Protein AF-A0ABD3N5P8-F1 (afdb_monomer)

Sequence (550 aa):
MGSTAVSRRKYTTTAAASAPTRVYAAVHAWSTFSGLTFQCTVSAAMYTAPINNMALTGGQIRHYYMEVTTGQIVLCSTNGPNGDADLYMRVGDQAVPDSAFAGNACSSDSGTSMESCSTAAALAPTRVYAAVHAWSTFSGLTFQCTVRAPTGSLSIIEDECQEEASNETTNDLRVYKERNERRQRSCSLAQTQQIRDIIAKTVEELSGEQFKGSWEERLQNALAEAKESGYSSERIFAILGKKGPEEGKSILVSSFVEGLGKLGLKWRDDKELALITDRFRADGNGMISLSKIQNYCFYEVPSVAWKAERQRLEVADSSVEDTAGNDAVEDGSRFDIKEIIYRVGPEFHRTSKLFWRQNVSVNITLRYCKDLDVITMQLQNAETGEEYETIFIRKSDCAVDQGAPEERATSVVQTSDEKVHWEVYSNYLVARLQMNKVGGSYQPRLGNLHGDESSTLEIQKPANLIAPKRIERQSAGLDVKSIDAEFQSAIKSFEHNSRSARTSRQSAQEMSYLVESALKEILEEDSHDASKNHTKNKSESVGARNQKRG

Solvent-accessible surface area (backbone atoms only — not comparable to full-atom values): 33996 Å² total; per-residue (Å²): 137,80,85,78,80,81,80,84,82,86,84,86,86,85,86,89,73,100,58,100,68,91,84,85,85,84,87,87,73,98,62,93,83,81,92,82,84,76,79,66,80,73,81,55,68,51,70,53,82,65,46,66,63,41,64,44,52,53,79,40,72,49,79,49,73,46,85,43,47,58,41,28,26,45,40,37,37,35,45,29,92,44,37,19,34,26,35,22,28,10,68,76,46,82,35,59,97,47,84,85,47,82,78,38,55,27,62,22,78,57,93,36,15,68,23,64,38,52,46,67,58,31,89,48,72,43,42,38,17,37,26,44,32,15,74,31,55,32,53,57,23,32,41,38,43,36,39,34,51,51,84,64,77,61,77,76,83,79,88,78,90,77,90,83,89,82,90,82,88,77,88,79,54,60,73,63,47,57,62,50,48,69,65,47,77,79,56,99,63,83,73,56,56,65,54,49,54,49,50,53,52,54,50,59,65,56,68,69,59,79,80,83,63,56,74,63,57,50,52,36,48,28,55,37,50,42,43,71,74,66,48,50,70,69,56,50,53,53,48,34,18,62,64,34,94,59,88,57,51,31,23,44,50,70,39,31,55,54,16,41,48,74,50,66,46,80,77,93,48,73,64,56,51,49,54,60,51,57,75,33,44,35,91,89,73,72,31,26,28,45,63,56,50,50,49,41,47,49,72,67,31,94,34,70,63,34,47,53,49,44,53,51,51,56,51,55,59,63,64,55,74,83,72,71,76,89,80,94,75,94,78,90,86,82,81,95,62,72,69,51,74,46,74,83,64,97,78,77,80,90,80,48,83,76,62,72,81,72,82,69,59,60,30,42,37,42,39,72,42,79,91,76,43,32,34,39,40,38,37,26,32,66,85,78,65,51,73,43,70,69,44,74,40,51,55,87,75,53,88,67,67,75,73,62,60,62,70,65,58,77,79,61,82,92,62,67,73,67,59,62,52,51,54,53,54,49,53,53,49,62,56,28,52,40,77,43,79,56,96,87,45,66,45,70,43,76,52,81,59,97,88,64,88,79,74,86,77,79,77,74,78,56,75,91,75,55,72,76,77,79,72,83,70,75,89,70,95,69,70,70,72,54,58,58,52,52,53,54,48,51,52,53,51,50,53,51,51,56,60,57,38,74,78,37,87,70,40,58,58,53,52,51,51,53,52,53,52,53,54,50,52,54,54,52,53,56,51,53,59,56,52,58,60,58,63,64,69,68,74,71,77,79,80,86,82,86,89,90,86,134

Secondary structure (DSSP, 8-state):
-----------------SSS---------SS-------------EEEPPPEEEEEE-TT-EEEEEEEE-TT-EEEEEEE-SSSEEEEEEEESSPPPS-TT-TTSSEEE--SSS--EEEPPPPSSSEEEEEEEEEEE-EEEEEEEEEEEPP--------------------TTSHHHHHHHHHHHTTS--TTHHHHHHHHHHHHHHHTTS---S-HHHHHHHHHHHHHHTT--HHHHHHHH-PBPTTTTTEEEHHHHHHHHHHTT---SSHHHHHHHHHHTB-TTSSEEEHHHHHHIIIIIS--HHHHHHHHHHHHHHHHHTTS--S-------------EEE---S---TT-TTGGGS---EEEEEEEETTTTEEEEEEEETTT-PBPPPEEEEGGG----THHHHHHGGGS----HHHHHHHHHHHHHHHHEEEEEETTEEEEEEPPPTT--PPP---PPPGGGSPPP----------THHHHHHHHHHHHHHHHHHHHHTT-TTHHHHHHHHHHHHHHHHHHHHHHHHHHHHHHTTSSSSS-------

Radius of gyration: 34.84 Å; Cα contacts (8 Å, |Δi|>4): 610; chains: 1; bounding box: 72×112×87 Å

Mean predicted aligned error: 21.64 Å

pLDDT: mean 74.97, std 21.22, range [27.83, 98.56]

Nearest PDB structures (foldseek):
  3bow-assembly1_A  TM=2.522E-01  e=5.384E-04  Rattus norvegicus
  2qfe-assembly1_A  TM=4.416E-01  e=4.618E-02  Homo sapiens
  8dsl-assembly2_B  TM=4.306E-01  e=3.511E-01  Rattus norvegicus
  5wja-assembly1_A  TM=4.538E-01  e=4.924E-01  Rattus norvegicus
  6km8-assembly1_A  TM=3.735E-01  e=1.204E-01  Momordica charantia

Foldseek 3Di:
DDPDDDDDDDDDDDDDDPDPDDDDDDDDDPDDDDDDDDWDWDKDKDKDDKDWWDWDAAFDKDKDKDKDAAQKKKKKWKDFPDAWKKKWKAWQDATDQDQPPPRTQWIFGDRGRTGMTMGGGDHGTTMMMMMIHGNHTGTGMIMIMIMIHHRDTPDDDDDDDDDDDDDDDDDPCPVVVVVVVVVVVVDPDPPVPVVVVVVVVVVVVVVPPDPPDDLLVLLLVLLQCLLVVPDDPVRLLVLLADQDPPPSQWGALVSNVRSCVVSVRDDDDVVSSVVVQVQQDDPPPNIGGSVSVLCCQQPVRPHPSSVVVNVVVLVVLVVVVVPDDDDDDDDDDDDDFPWDKDDDDPDDPPQQPAPPPPPWDKIWIWGADPVQQKIKIWIAGPVPRHTADIAIDRVVQQPLPPPPVVVVVPPDDDDPPVVSVVVSVVVSQVSQWHWDQDPNDTHIDGHDDPPGPDDRDPPPDPPVPPDPPPPPPDDDDDPPVVVVVVVVVVVVVVVVLVVVLVPDPVNVVVVVVVVVVVVVVVVVVVVVVVVVVVVVVVVPPPPPPDDDDD

Structure (mmCIF, N/CA/C/O backbone):
data_AF-A0ABD3N5P8-F1
#
_entry.id   AF-A0ABD3N5P8-F1
#
loop_
_atom_site.group_PDB
_atom_site.id
_atom_site.type_symbol
_atom_site.label_atom_id
_atom_site.label_alt_id
_atom_site.label_comp_id
_atom_site.label_asym_id
_atom_site.label_entity_id
_atom_site.label_seq_id
_atom_site.pdbx_PDB_ins_code
_atom_site.Cartn_x
_atom_site.Cartn_y
_atom_site.Cartn_z
_atom_site.occupancy
_atom_site.B_iso_or_equiv
_atom_site.auth_seq_id
_atom_site.auth_comp_id
_atom_site.auth_asym_id
_atom_site.auth_atom_id
_atom_site.pdbx_PDB_model_num
ATOM 1 N N . MET A 1 1 ? -21.156 -63.558 2.591 1.00 40.56 1 MET A N 1
ATOM 2 C CA . MET A 1 1 ? -20.650 -62.191 2.837 1.00 40.56 1 MET A CA 1
ATOM 3 C C . MET A 1 1 ? -20.394 -61.542 1.485 1.00 40.56 1 MET A C 1
ATOM 5 O O . MET A 1 1 ? -19.346 -61.770 0.900 1.00 40.56 1 MET A O 1
ATOM 9 N N . GLY A 1 2 ? -21.391 -60.856 0.923 1.00 39.31 2 GLY A N 1
ATOM 10 C CA . GLY A 1 2 ? -21.250 -60.145 -0.349 1.00 39.31 2 GLY A CA 1
ATOM 11 C C . GLY A 1 2 ? -21.031 -58.665 -0.069 1.00 39.31 2 GLY A C 1
ATOM 12 O O . GLY A 1 2 ? -21.951 -58.000 0.389 1.00 39.31 2 GLY A O 1
ATOM 13 N N . SER A 1 3 ? -19.815 -58.172 -0.291 1.00 39.62 3 SER A N 1
ATOM 14 C CA . SER A 1 3 ? -19.518 -56.739 -0.261 1.00 39.62 3 SER A CA 1
ATOM 15 C C . SER A 1 3 ? -20.172 -56.092 -1.484 1.00 39.62 3 SER A C 1
ATOM 17 O O . SER A 1 3 ? -19.705 -56.254 -2.610 1.00 39.62 3 SER A O 1
ATOM 19 N N . THR A 1 4 ? -21.304 -55.418 -1.290 1.00 48.97 4 THR A N 1
ATOM 20 C CA . THR A 1 4 ? -21.909 -54.566 -2.320 1.00 48.97 4 THR A CA 1
ATOM 21 C C . THR A 1 4 ? -21.058 -53.314 -2.477 1.00 48.97 4 THR A C 1
ATOM 23 O O . THR A 1 4 ? -21.045 -52.444 -1.609 1.00 48.97 4 THR A O 1
ATOM 26 N N . ALA A 1 5 ? -20.328 -53.236 -3.589 1.00 43.38 5 ALA A N 1
ATOM 27 C CA . ALA A 1 5 ? -19.538 -52.073 -3.959 1.00 43.38 5 ALA A CA 1
ATOM 28 C C . ALA A 1 5 ? -20.441 -50.834 -4.101 1.00 43.38 5 ALA A C 1
ATOM 30 O O . ALA A 1 5 ? -21.312 -50.775 -4.971 1.00 43.38 5 ALA A O 1
ATOM 31 N N . VAL A 1 6 ? -20.228 -49.832 -3.247 1.00 55.78 6 VAL A N 1
ATOM 32 C CA . VAL A 1 6 ? -20.894 -48.529 -3.344 1.00 55.78 6 VAL A CA 1
ATOM 33 C C . VAL A 1 6 ? -20.294 -47.775 -4.533 1.00 55.78 6 VAL A C 1
ATOM 35 O O . VAL A 1 6 ? -19.171 -47.276 -4.475 1.00 55.78 6 VAL A O 1
ATOM 38 N N . SER A 1 7 ? -21.031 -47.713 -5.641 1.00 53.44 7 SER A N 1
ATOM 39 C CA . SER A 1 7 ? -20.643 -46.941 -6.825 1.00 53.44 7 SER A CA 1
ATOM 40 C C . SER A 1 7 ? -20.814 -45.442 -6.546 1.00 53.44 7 SER A C 1
ATOM 42 O O . SER A 1 7 ? -21.930 -44.924 -6.554 1.00 53.44 7 SER A O 1
ATOM 44 N N . ARG A 1 8 ? -19.708 -44.729 -6.287 1.00 69.12 8 ARG A N 1
ATOM 45 C CA . ARG A 1 8 ? -19.700 -43.258 -6.197 1.00 69.12 8 ARG A CA 1
ATOM 46 C C . ARG A 1 8 ? -19.899 -42.672 -7.595 1.00 69.12 8 ARG A C 1
ATOM 48 O O . ARG A 1 8 ? -19.007 -42.759 -8.436 1.00 69.12 8 ARG A O 1
ATOM 55 N N . ARG A 1 9 ? -21.060 -42.068 -7.852 1.00 71.88 9 ARG A N 1
ATOM 56 C CA . ARG A 1 9 ? -21.325 -41.330 -9.096 1.00 71.88 9 ARG A CA 1
ATOM 57 C C . ARG A 1 9 ? -20.976 -39.857 -8.899 1.00 71.88 9 ARG A C 1
ATOM 59 O O . ARG A 1 9 ? -21.497 -39.224 -7.988 1.00 71.88 9 ARG A O 1
ATOM 66 N N . LYS A 1 10 ? -20.100 -39.321 -9.752 1.00 77.12 10 LYS A N 1
ATOM 67 C CA . LYS A 1 10 ? -19.751 -37.895 -9.793 1.00 77.12 10 LYS A CA 1
ATOM 68 C C . LYS A 1 10 ? -20.602 -37.211 -10.861 1.00 77.12 10 LYS A C 1
ATOM 70 O O . LYS A 1 10 ? -20.582 -37.639 -12.012 1.00 77.12 10 LYS A O 1
ATOM 75 N N . TYR A 1 11 ? -21.326 -36.163 -10.480 1.00 76.00 11 TYR A N 1
ATOM 76 C CA . TYR A 1 11 ? -22.095 -35.327 -11.402 1.00 76.00 11 TYR A CA 1
ATOM 77 C C . TYR A 1 11 ? -21.461 -33.936 -11.452 1.00 76.00 11 TYR A C 1
ATOM 79 O O . TYR A 1 11 ? -21.214 -33.337 -10.408 1.00 76.00 11 TYR A O 1
ATOM 87 N N . THR A 1 12 ? -21.188 -33.437 -12.658 1.00 76.50 12 THR A N 1
ATOM 88 C CA . THR A 1 12 ? -20.584 -32.117 -12.882 1.00 76.50 12 THR A CA 1
ATOM 89 C C . THR A 1 12 ? -21.534 -31.282 -13.731 1.00 76.50 12 THR A C 1
ATOM 91 O O . THR A 1 12 ? -21.996 -31.751 -14.770 1.00 76.50 12 THR A O 1
ATOM 94 N N . THR A 1 13 ? -21.808 -30.049 -13.308 1.00 73.19 13 THR A N 1
ATOM 95 C CA . THR A 1 13 ? -22.524 -29.042 -14.104 1.00 73.19 13 THR A CA 1
ATOM 96 C C . THR A 1 13 ? -21.699 -27.759 -14.159 1.00 73.19 13 THR A C 1
ATOM 98 O O . THR A 1 13 ? -20.970 -27.452 -13.215 1.00 73.19 13 THR A O 1
ATOM 101 N N . THR A 1 14 ? -21.778 -27.025 -15.266 1.00 74.88 14 THR A N 1
ATOM 102 C CA . THR A 1 14 ? -21.009 -25.795 -15.493 1.00 74.88 14 THR A CA 1
ATOM 103 C C . THR A 1 14 ? -21.960 -24.686 -15.916 1.00 74.88 14 THR A C 1
ATOM 105 O O . THR A 1 14 ? -22.722 -24.853 -16.864 1.00 74.88 14 THR A O 1
ATOM 108 N N . ALA A 1 15 ? -21.899 -23.551 -15.222 1.00 74.62 15 ALA A N 1
ATOM 109 C CA . ALA A 1 15 ? -22.624 -22.337 -15.577 1.00 74.62 15 ALA A CA 1
ATOM 110 C C . ALA A 1 15 ? -21.614 -21.225 -15.880 1.00 74.62 15 ALA A C 1
ATOM 112 O O . ALA A 1 15 ? -20.706 -20.982 -15.086 1.00 74.62 15 ALA A O 1
ATOM 113 N N . ALA A 1 16 ? -21.764 -20.563 -17.028 1.00 71.19 16 ALA A N 1
ATOM 114 C CA . ALA A 1 16 ? -20.967 -19.400 -17.402 1.00 71.19 16 ALA A CA 1
ATOM 115 C C . ALA A 1 16 ? -21.790 -18.125 -17.184 1.00 71.19 16 ALA A C 1
ATOM 117 O O . ALA A 1 16 ? -22.956 -18.067 -17.573 1.00 71.19 16 ALA A O 1
ATOM 118 N N . ALA A 1 17 ? -21.179 -17.106 -16.583 1.00 65.06 17 ALA A N 1
ATOM 119 C CA . ALA A 1 17 ? -21.780 -15.793 -16.389 1.00 65.06 17 ALA A CA 1
ATOM 120 C C . ALA A 1 17 ? -20.841 -14.719 -16.951 1.00 65.06 17 ALA A C 1
ATOM 122 O O . ALA A 1 17 ? -19.653 -14.710 -16.641 1.00 65.06 17 ALA A O 1
ATOM 123 N N . SER A 1 18 ? -21.366 -13.817 -17.781 1.00 58.00 18 SER A N 1
ATOM 124 C CA . SER A 1 18 ? -20.602 -12.729 -18.412 1.00 58.00 18 SER A CA 1
ATOM 125 C C . SER A 1 18 ? -20.569 -11.435 -17.585 1.00 58.00 18 SER A C 1
ATOM 127 O O . SER A 1 18 ? -20.010 -10.437 -18.026 1.00 58.00 18 SER A O 1
ATOM 129 N N . ALA A 1 19 ? -21.194 -11.431 -16.407 1.00 58.47 19 ALA A N 1
ATOM 130 C CA . ALA A 1 19 ? -21.324 -10.290 -15.503 1.00 58.47 19 ALA A CA 1
ATOM 131 C C . ALA A 1 19 ? -21.369 -10.789 -14.044 1.00 58.47 19 ALA A C 1
ATOM 133 O O . ALA A 1 19 ? -21.642 -11.975 -13.823 1.00 58.47 19 ALA A O 1
ATOM 134 N N . PRO A 1 20 ? -21.135 -9.933 -13.031 1.00 56.00 20 PRO A N 1
ATOM 135 C CA . PRO A 1 20 ? -21.345 -10.306 -11.633 1.00 56.00 20 PRO A CA 1
ATOM 136 C C . PRO A 1 20 ? -22.812 -10.710 -11.418 1.00 56.00 20 PRO A C 1
ATOM 138 O O . PRO A 1 20 ? -23.706 -9.873 -11.344 1.00 56.00 20 PRO A O 1
ATOM 141 N N . THR A 1 21 ? -23.063 -12.019 -11.354 1.00 64.50 21 THR A N 1
ATOM 142 C CA . THR A 1 21 ? -24.402 -12.602 -11.213 1.00 64.50 21 THR A CA 1
ATOM 143 C C . THR A 1 21 ? -24.382 -13.666 -10.125 1.00 64.50 21 THR A C 1
ATOM 145 O O . THR A 1 21 ? -23.392 -14.377 -9.955 1.00 64.50 21 THR A O 1
ATOM 148 N N . ARG A 1 22 ? -25.480 -13.790 -9.376 1.00 69.31 22 ARG A N 1
ATOM 149 C CA . ARG A 1 22 ? -25.651 -14.884 -8.414 1.00 69.31 22 ARG A CA 1
ATOM 150 C C . ARG A 1 22 ? -25.963 -16.169 -9.178 1.00 69.31 22 ARG A C 1
ATOM 152 O O . ARG A 1 22 ? -26.929 -16.205 -9.935 1.00 69.31 22 ARG A O 1
ATOM 159 N N . VAL A 1 23 ? -25.162 -17.210 -8.965 1.00 69.56 23 VAL A N 1
ATOM 160 C CA . VAL A 1 23 ? -25.405 -18.551 -9.512 1.00 69.56 23 VAL A CA 1
ATOM 161 C C . VAL A 1 23 ? -25.952 -19.428 -8.393 1.00 69.56 23 VAL A C 1
ATOM 163 O O . VAL A 1 23 ? -25.336 -19.544 -7.336 1.00 69.56 23 VAL A O 1
ATOM 166 N N . TYR A 1 24 ? -27.110 -20.038 -8.628 1.00 77.19 24 TYR A N 1
ATOM 167 C CA . TYR A 1 24 ? -27.724 -20.998 -7.716 1.00 77.19 24 TYR A CA 1
ATOM 168 C C . TYR A 1 24 ? -27.540 -22.403 -8.281 1.00 77.19 24 TYR A C 1
ATOM 170 O O . TYR A 1 24 ? -27.727 -22.625 -9.477 1.00 77.19 24 TYR A O 1
ATOM 178 N N . ALA A 1 25 ? -27.200 -23.355 -7.419 1.00 77.19 25 ALA A N 1
ATOM 179 C CA . ALA A 1 25 ? -27.158 -24.768 -7.756 1.00 77.19 25 ALA A CA 1
ATOM 180 C C . ALA A 1 25 ? -28.121 -25.519 -6.837 1.00 77.19 25 ALA A C 1
ATOM 182 O O . ALA A 1 25 ? -28.144 -25.276 -5.632 1.00 77.19 25 ALA A O 1
ATOM 183 N N . ALA A 1 26 ? -28.923 -26.412 -7.412 1.00 78.62 26 ALA A N 1
ATOM 184 C CA . ALA A 1 26 ? -29.892 -27.220 -6.684 1.00 78.62 26 ALA A CA 1
ATOM 185 C C . ALA A 1 26 ? -29.706 -28.696 -7.043 1.00 78.62 26 ALA A C 1
ATOM 187 O O . ALA A 1 26 ? -29.469 -29.036 -8.203 1.00 78.62 26 ALA A O 1
ATOM 188 N N . VAL A 1 27 ? -29.834 -29.569 -6.045 1.00 81.00 27 VAL A N 1
ATOM 189 C CA . VAL A 1 27 ? -29.879 -31.021 -6.232 1.00 81.00 27 VAL A CA 1
ATOM 190 C C . VAL A 1 27 ? -31.325 -31.460 -6.053 1.00 81.00 27 VAL A C 1
ATOM 192 O O . VAL A 1 27 ? -31.922 -31.224 -5.008 1.00 81.00 27 VAL A O 1
ATOM 195 N N . HIS A 1 28 ? -31.889 -32.092 -7.079 1.00 83.06 28 HIS A N 1
ATOM 196 C CA . HIS A 1 28 ? -33.222 -32.683 -7.022 1.00 83.06 28 HIS A CA 1
ATOM 197 C C . HIS A 1 28 ? -33.095 -34.208 -7.051 1.00 83.06 28 HIS A C 1
ATOM 199 O O . HIS A 1 28 ? -32.515 -34.760 -7.988 1.00 83.06 28 HIS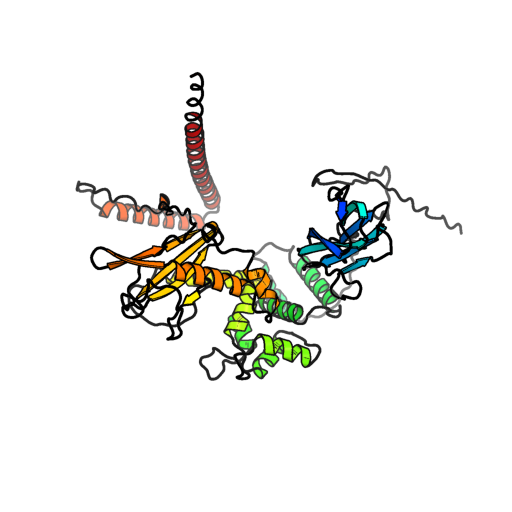 A O 1
ATOM 205 N N . ALA A 1 29 ? -33.625 -34.886 -6.031 1.00 82.38 29 ALA A N 1
ATOM 206 C CA . ALA A 1 29 ? -33.597 -36.341 -5.922 1.00 82.38 29 ALA A CA 1
ATOM 207 C C . ALA A 1 29 ? -35.017 -36.915 -5.885 1.00 82.38 29 ALA A C 1
ATOM 209 O O . ALA A 1 29 ? -35.900 -36.375 -5.227 1.00 82.38 29 ALA A O 1
ATOM 210 N N . TRP A 1 30 ? -35.215 -38.038 -6.575 1.00 85.81 30 TRP A N 1
ATOM 211 C CA . TRP A 1 30 ? -36.502 -38.742 -6.657 1.00 85.81 30 TRP A CA 1
ATOM 212 C C . TRP A 1 30 ? -36.724 -39.745 -5.513 1.00 85.81 30 TRP A C 1
ATOM 214 O O . TRP A 1 30 ? -37.802 -40.317 -5.389 1.00 85.81 30 TRP A O 1
ATOM 224 N N . SER A 1 31 ? -35.704 -39.975 -4.685 1.00 86.81 31 SER A N 1
ATOM 225 C CA . SER A 1 31 ? -35.731 -40.861 -3.521 1.00 86.81 31 SER A CA 1
ATOM 226 C C . SER A 1 31 ? -34.797 -40.328 -2.434 1.00 86.81 31 SER A C 1
ATOM 228 O O . SER A 1 31 ? -33.927 -39.500 -2.708 1.00 86.81 31 SER A O 1
ATOM 230 N N . THR A 1 32 ? -34.947 -40.829 -1.209 1.00 80.81 32 THR A N 1
ATOM 231 C CA . THR A 1 32 ? -34.030 -40.542 -0.100 1.00 80.81 32 THR A CA 1
ATOM 232 C C . THR A 1 32 ? -32.602 -40.987 -0.434 1.00 80.81 32 THR A C 1
ATOM 234 O O . THR A 1 32 ? -32.387 -42.031 -1.053 1.00 80.81 32 THR A O 1
ATOM 237 N N . PHE A 1 33 ? -31.619 -40.177 -0.044 1.00 82.62 33 PHE A N 1
ATOM 238 C CA . PHE A 1 33 ? -30.190 -40.439 -0.225 1.00 82.62 33 PHE A CA 1
ATOM 239 C C . PHE A 1 33 ? -29.408 -39.927 0.993 1.00 82.62 33 PHE A C 1
ATOM 241 O O . PHE A 1 33 ? -29.895 -39.064 1.719 1.00 82.62 33 PHE A O 1
ATOM 248 N N . SER A 1 34 ? -28.199 -40.450 1.211 1.00 83.12 34 SER A N 1
ATOM 249 C CA . SER A 1 34 ? -27.250 -39.978 2.229 1.00 83.12 34 SER A CA 1
ATOM 250 C C . SER A 1 34 ? -25.818 -39.994 1.676 1.00 83.12 34 SER A C 1
ATOM 252 O O . SER A 1 34 ? -25.533 -40.704 0.708 1.00 83.12 34 SER A O 1
ATOM 254 N N . GLY A 1 35 ? -24.924 -39.184 2.255 1.00 81.88 35 GLY A N 1
ATOM 255 C CA . GLY A 1 35 ? -23.506 -39.126 1.867 1.00 81.88 35 GLY A CA 1
ATOM 256 C C . GLY A 1 35 ? -23.214 -38.386 0.553 1.00 81.88 35 GLY A C 1
ATOM 257 O O . GLY A 1 35 ? -22.277 -38.748 -0.161 1.00 81.88 35 GLY A O 1
ATOM 258 N N . LEU A 1 36 ? -24.020 -37.381 0.196 1.00 79.38 36 LEU A N 1
ATOM 259 C CA . LEU A 1 36 ? -23.787 -36.549 -0.987 1.00 79.38 36 LEU A CA 1
ATOM 260 C C . LEU A 1 36 ? -22.880 -35.365 -0.639 1.00 79.38 36 LEU A C 1
ATOM 262 O O . LEU A 1 36 ? -23.307 -34.438 0.033 1.00 79.38 36 LEU A O 1
ATOM 266 N N . THR A 1 37 ? -21.664 -35.341 -1.179 1.00 76.31 37 THR A N 1
ATOM 267 C CA . THR A 1 37 ? -20.792 -34.165 -1.077 1.00 76.31 37 THR A CA 1
ATOM 268 C C . THR A 1 37 ? -21.058 -33.211 -2.239 1.00 76.31 37 THR A C 1
ATOM 270 O O . THR A 1 37 ? -20.872 -33.574 -3.404 1.00 76.31 37 THR A O 1
ATOM 273 N N . PHE A 1 38 ? -21.471 -31.981 -1.934 1.00 74.50 38 PHE A N 1
ATOM 274 C CA . PHE A 1 38 ? -21.636 -30.924 -2.928 1.00 74.50 38 PHE A CA 1
ATOM 275 C C . PHE A 1 38 ? -20.372 -30.058 -3.002 1.00 74.50 38 PHE A C 1
ATOM 277 O O . PHE A 1 38 ? -19.962 -29.464 -2.009 1.00 74.50 38 PHE A O 1
ATOM 284 N N . GLN A 1 39 ? -19.757 -29.972 -4.184 1.00 76.69 39 GLN A N 1
ATOM 285 C CA . GLN A 1 39 ? -18.590 -29.123 -4.427 1.00 76.69 39 GLN A CA 1
ATOM 286 C C . GLN A 1 39 ? -18.926 -28.097 -5.513 1.00 76.69 39 GLN A C 1
ATOM 288 O O . GLN A 1 39 ? -19.114 -28.457 -6.675 1.00 76.69 39 GLN A O 1
ATOM 293 N N . CYS A 1 40 ? -18.984 -26.818 -5.139 1.00 67.06 40 CYS A N 1
ATOM 294 C CA . CYS A 1 40 ? -19.098 -25.710 -6.085 1.00 67.06 40 CYS A CA 1
ATOM 295 C C . CYS A 1 40 ? -17.719 -25.087 -6.298 1.00 67.06 40 CYS A C 1
ATOM 297 O O . CYS A 1 40 ? -17.045 -24.721 -5.336 1.00 67.06 40 CYS A O 1
ATOM 299 N N . THR A 1 41 ? -17.288 -24.964 -7.551 1.00 64.88 41 THR A N 1
ATOM 300 C CA . THR A 1 41 ? -16.039 -24.282 -7.901 1.00 64.88 41 THR A CA 1
ATOM 301 C C . THR A 1 41 ? -16.372 -23.094 -8.783 1.00 64.88 41 THR A C 1
ATOM 303 O O . THR A 1 41 ? -16.879 -23.261 -9.889 1.00 64.88 41 THR A O 1
ATOM 306 N N . VAL A 1 42 ? -16.094 -21.889 -8.288 1.00 61.91 42 VAL A N 1
ATOM 307 C CA . VAL A 1 42 ? -16.246 -20.653 -9.057 1.00 61.91 42 VAL A CA 1
ATOM 308 C C . VAL A 1 42 ? -14.878 -20.278 -9.609 1.00 61.91 42 VAL A C 1
ATOM 310 O O . VAL A 1 42 ? -13.978 -19.926 -8.854 1.00 61.91 42 VAL A O 1
ATOM 313 N N . SER A 1 43 ? -14.708 -20.348 -10.927 1.00 61.38 43 SER A N 1
ATOM 314 C CA . SER A 1 43 ? -13.516 -19.834 -11.603 1.00 61.38 43 SER A CA 1
ATOM 315 C C . SER A 1 43 ? -13.882 -18.563 -12.364 1.00 61.38 43 SER A C 1
ATOM 317 O O . SER A 1 43 ? -14.316 -18.623 -13.513 1.00 61.38 43 SER A O 1
ATOM 319 N N . ALA A 1 44 ? -13.729 -17.403 -11.727 1.00 60.44 44 ALA A N 1
ATOM 320 C CA . ALA A 1 44 ? -13.726 -16.139 -12.452 1.00 60.44 44 ALA A CA 1
ATOM 321 C C . ALA A 1 44 ? -12.315 -15.930 -13.016 1.00 60.44 44 ALA A C 1
ATOM 323 O O . ALA A 1 44 ? -11.374 -15.659 -12.268 1.00 60.44 44 ALA A O 1
ATOM 324 N N . ALA A 1 45 ? -12.165 -16.119 -14.326 1.00 59.91 45 ALA A N 1
ATOM 325 C CA . ALA A 1 45 ? -11.001 -15.646 -15.058 1.00 59.91 45 ALA A CA 1
ATOM 326 C C . ALA A 1 45 ? -11.365 -14.287 -15.661 1.00 59.91 45 ALA A C 1
ATOM 328 O O . ALA A 1 45 ? -12.196 -14.210 -16.566 1.00 59.91 45 ALA A O 1
ATOM 329 N N . MET A 1 46 ? -10.782 -13.211 -15.137 1.00 68.81 46 MET A N 1
ATOM 330 C CA . MET A 1 46 ? -10.815 -11.921 -15.818 1.00 68.81 46 MET A CA 1
ATOM 331 C C . MET A 1 46 ? -9.674 -11.915 -16.832 1.00 68.81 46 MET A C 1
ATOM 333 O O . MET A 1 46 ? -8.500 -11.938 -16.465 1.00 68.81 46 MET A O 1
ATOM 337 N N . TYR A 1 47 ? -10.028 -11.931 -18.114 1.00 69.75 47 TYR A N 1
ATOM 338 C CA . TYR A 1 47 ? -9.071 -11.798 -19.205 1.00 69.75 47 TYR A CA 1
ATOM 339 C C . TYR A 1 47 ? -8.830 -10.320 -19.485 1.00 69.75 47 TYR A C 1
ATOM 341 O O . TYR A 1 47 ? -9.788 -9.570 -19.681 1.00 69.75 47 TYR A O 1
ATOM 349 N N . THR A 1 48 ? -7.566 -9.905 -19.566 1.00 78.56 48 THR A N 1
ATOM 350 C CA . THR A 1 48 ? -7.260 -8.662 -20.273 1.00 78.56 48 THR A CA 1
ATOM 351 C C . THR A 1 48 ? -7.328 -8.929 -21.775 1.00 78.56 48 THR A C 1
ATOM 353 O O . THR A 1 48 ? -7.024 -10.033 -22.245 1.00 78.56 48 THR A O 1
ATOM 356 N N . ALA A 1 49 ? -7.786 -7.938 -22.544 1.00 84.50 49 ALA A N 1
ATOM 357 C CA . ALA A 1 49 ? -7.752 -8.035 -23.997 1.00 84.50 49 ALA A CA 1
ATOM 358 C C . ALA A 1 49 ? -6.289 -8.228 -24.445 1.00 84.50 49 ALA A C 1
ATOM 360 O O . ALA A 1 49 ? -5.424 -7.479 -23.981 1.00 84.50 49 ALA A O 1
ATOM 361 N N . PRO A 1 50 ? -5.989 -9.219 -25.304 1.00 93.06 50 PRO A N 1
ATOM 362 C CA . PRO A 1 50 ? -4.625 -9.459 -25.753 1.00 93.06 50 PRO A CA 1
ATOM 363 C C . PRO A 1 50 ? -4.098 -8.247 -26.528 1.00 93.06 50 PRO A C 1
ATOM 365 O O . PRO A 1 50 ? -4.791 -7.681 -27.378 1.00 93.06 50 PRO A O 1
ATOM 368 N N . ILE A 1 51 ? -2.856 -7.862 -26.244 1.00 96.50 51 ILE A N 1
ATOM 369 C CA . ILE A 1 51 ? -2.137 -6.827 -26.983 1.00 96.50 51 ILE A CA 1
ATOM 370 C C . ILE A 1 51 ? -1.447 -7.513 -28.155 1.00 96.50 51 ILE A C 1
ATOM 372 O O . ILE A 1 51 ? -0.438 -8.194 -27.982 1.00 96.50 51 ILE A O 1
ATOM 376 N N . ASN A 1 52 ? -2.021 -7.347 -29.341 1.00 97.31 52 ASN A N 1
ATOM 377 C CA . ASN A 1 52 ? -1.538 -7.975 -30.567 1.00 97.31 52 ASN A CA 1
ATOM 378 C C . ASN A 1 52 ? -0.508 -7.095 -31.284 1.00 97.31 52 ASN A C 1
ATOM 380 O O . ASN A 1 52 ? -0.496 -5.873 -31.123 1.00 97.31 52 ASN A O 1
ATOM 384 N N . ASN A 1 53 ? 0.284 -7.718 -32.160 1.00 96.25 53 ASN A N 1
ATOM 385 C CA . ASN A 1 53 ? 1.218 -7.043 -33.066 1.00 96.25 53 ASN A CA 1
ATOM 386 C C . ASN A 1 53 ? 2.247 -6.147 -32.357 1.00 96.25 53 ASN A C 1
ATOM 388 O O . ASN A 1 53 ? 2.650 -5.111 -32.889 1.00 96.25 53 ASN A O 1
ATOM 392 N N . MET A 1 54 ? 2.688 -6.536 -31.161 1.00 97.69 54 MET A N 1
ATOM 393 C CA . MET A 1 54 ? 3.755 -5.832 -30.463 1.00 97.69 54 MET A CA 1
ATOM 394 C C . MET A 1 54 ? 5.079 -6.013 -31.209 1.00 97.69 54 MET A C 1
ATOM 396 O O . MET A 1 54 ? 5.391 -7.096 -31.708 1.00 97.69 54 MET A O 1
ATOM 400 N N . ALA A 1 55 ? 5.850 -4.934 -31.281 1.00 97.94 55 ALA A N 1
ATOM 401 C CA . ALA A 1 55 ? 7.199 -4.922 -31.818 1.00 97.94 55 ALA A CA 1
ATOM 402 C C . ALA A 1 55 ? 8.072 -4.030 -30.935 1.00 97.94 55 ALA A C 1
ATOM 404 O O . ALA A 1 55 ? 7.646 -2.931 -30.566 1.00 97.94 55 ALA A O 1
ATOM 405 N N . LEU A 1 56 ? 9.263 -4.517 -30.603 1.00 98.19 56 LEU A N 1
ATOM 406 C CA . LEU A 1 56 ? 10.282 -3.816 -29.825 1.00 98.19 56 LEU A CA 1
ATOM 407 C C . LEU A 1 56 ? 11.651 -4.091 -30.454 1.00 98.19 56 LEU A C 1
ATOM 409 O O . LEU A 1 56 ? 11.886 -5.178 -30.987 1.00 98.19 56 LEU A O 1
ATOM 413 N N . THR A 1 57 ? 12.550 -3.110 -30.403 1.00 98.31 57 THR A N 1
ATOM 414 C CA . THR A 1 57 ? 13.954 -3.304 -30.790 1.00 98.31 57 THR A CA 1
ATOM 415 C C . THR A 1 57 ? 14.760 -3.863 -29.622 1.00 98.31 57 THR A C 1
ATOM 417 O O . THR A 1 57 ? 14.432 -3.582 -28.471 1.00 98.31 57 THR A O 1
ATOM 420 N N . GLY A 1 58 ? 15.840 -4.596 -29.908 1.00 97.81 58 GLY A N 1
ATOM 421 C CA . GLY A 1 58 ? 16.737 -5.134 -28.874 1.00 97.81 58 GLY A CA 1
ATOM 422 C C . GLY A 1 58 ? 17.158 -4.083 -27.831 1.00 97.81 58 GLY A C 1
ATOM 423 O O . GLY A 1 58 ? 17.505 -2.956 -28.191 1.00 97.81 58 GLY A O 1
ATOM 424 N N . GLY A 1 59 ? 17.084 -4.444 -26.551 1.00 96.44 59 GLY A N 1
ATOM 425 C CA . GLY A 1 59 ? 17.320 -3.599 -25.378 1.00 96.44 59 GLY A CA 1
ATOM 426 C C . GLY A 1 59 ? 16.124 -2.754 -24.920 1.00 96.44 59 GLY A C 1
ATOM 427 O O . GLY A 1 59 ? 16.207 -2.104 -23.880 1.00 96.44 59 GLY A O 1
ATOM 428 N N . GLN A 1 60 ? 15.011 -2.715 -25.663 1.00 98.25 60 GLN A N 1
ATOM 429 C CA . GLN A 1 60 ? 13.816 -1.984 -25.229 1.00 98.25 60 GLN A CA 1
ATOM 430 C C . GLN A 1 60 ? 12.978 -2.798 -24.248 1.00 98.25 60 GLN A C 1
ATOM 432 O O . GLN A 1 60 ? 12.814 -4.008 -24.389 1.00 98.25 60 GLN A O 1
ATOM 437 N N . ILE A 1 61 ? 12.366 -2.093 -23.298 1.00 98.19 61 ILE A N 1
ATOM 438 C CA . ILE A 1 61 ? 11.468 -2.668 -22.300 1.00 98.19 61 ILE A CA 1
ATOM 439 C C . ILE A 1 61 ? 10.122 -1.960 -22.405 1.00 98.19 61 ILE A C 1
ATOM 441 O O . ILE A 1 61 ? 10.059 -0.735 -22.550 1.00 98.19 61 ILE A O 1
ATOM 445 N N . ARG A 1 62 ? 9.029 -2.718 -22.314 1.00 98.25 62 ARG A N 1
ATOM 446 C CA . ARG A 1 62 ? 7.679 -2.165 -22.194 1.00 98.25 62 ARG A CA 1
ATOM 447 C C . ARG A 1 62 ? 7.004 -2.687 -20.935 1.00 98.25 62 ARG A C 1
ATOM 449 O O . ARG A 1 62 ? 6.935 -3.895 -20.722 1.00 98.25 62 ARG A O 1
ATOM 456 N N . HIS A 1 63 ? 6.478 -1.765 -20.138 1.00 97.75 63 HIS A N 1
ATOM 457 C CA . HIS A 1 63 ? 5.831 -2.063 -18.866 1.00 97.75 63 HIS A CA 1
ATOM 458 C C . HIS A 1 63 ? 4.306 -2.007 -18.972 1.00 97.75 63 HIS A C 1
ATOM 460 O O . HIS A 1 63 ? 3.742 -1.192 -19.703 1.00 97.75 63 HIS A O 1
ATOM 466 N N . TYR A 1 64 ? 3.657 -2.865 -18.196 1.00 97.69 64 TYR A N 1
ATOM 467 C CA . TYR A 1 64 ? 2.214 -2.972 -18.035 1.00 97.69 64 TYR A CA 1
ATOM 468 C C . TYR A 1 64 ? 1.886 -3.132 -16.555 1.00 97.69 64 TYR A C 1
ATOM 470 O O . TYR A 1 64 ? 2.730 -3.572 -15.774 1.00 97.69 64 TYR A O 1
ATOM 47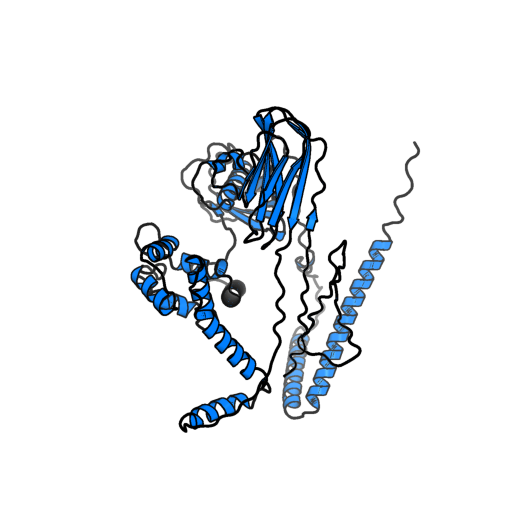8 N N . TYR A 1 65 ? 0.650 -2.823 -16.172 1.00 96.62 65 TYR A N 1
ATOM 479 C CA . TYR A 1 65 ? 0.164 -3.083 -14.824 1.00 96.62 65 TYR A CA 1
ATOM 480 C C . TYR A 1 65 ? -1.299 -3.522 -14.831 1.00 96.62 65 TYR A C 1
ATOM 482 O O . TYR A 1 65 ? -2.038 -3.281 -15.788 1.00 96.62 65 TYR A O 1
ATOM 490 N N . MET A 1 66 ? -1.711 -4.155 -13.740 1.00 95.00 66 MET A N 1
ATOM 491 C CA . MET A 1 66 ? -3.107 -4.433 -13.430 1.00 95.00 66 MET A CA 1
ATOM 492 C C . MET A 1 66 ? -3.361 -4.384 -11.935 1.00 95.00 66 MET A C 1
ATOM 494 O O . MET A 1 66 ? -2.508 -4.764 -11.137 1.00 95.00 66 MET A O 1
ATOM 498 N N . GLU A 1 67 ? -4.559 -3.941 -11.579 1.00 94.38 67 GLU A N 1
ATOM 499 C CA . GLU A 1 67 ? -5.057 -3.978 -10.210 1.00 94.38 67 GLU A CA 1
ATOM 500 C C . GLU A 1 67 ? -5.561 -5.389 -9.892 1.00 94.38 67 GLU A C 1
ATOM 502 O O . GLU A 1 67 ? -6.333 -5.972 -10.659 1.00 94.38 67 GLU A O 1
ATOM 507 N N . VAL A 1 68 ? -5.137 -5.932 -8.754 1.00 94.81 68 VAL A N 1
ATOM 508 C CA . VAL A 1 68 ? -5.592 -7.221 -8.230 1.00 94.81 68 VAL A CA 1
ATOM 509 C C . VAL A 1 68 ? -6.082 -7.076 -6.796 1.00 94.81 68 VAL A C 1
ATOM 511 O O . VAL A 1 68 ? -5.655 -6.208 -6.039 1.00 94.81 68 VAL A O 1
ATOM 514 N N . THR A 1 69 ? -6.997 -7.953 -6.412 1.00 94.00 69 THR A N 1
ATOM 515 C CA . THR A 1 69 ? -7.550 -8.062 -5.060 1.00 94.00 69 THR A CA 1
ATOM 516 C C . THR A 1 69 ? -6.952 -9.260 -4.326 1.00 94.00 69 THR A C 1
ATOM 518 O O . THR A 1 69 ? -6.341 -10.140 -4.938 1.00 94.00 69 THR A O 1
ATOM 521 N N . THR A 1 70 ? -7.125 -9.308 -3.003 1.00 92.44 70 THR A N 1
ATOM 522 C CA . THR A 1 70 ? -6.622 -10.401 -2.163 1.00 92.44 70 THR A CA 1
ATOM 523 C C . THR A 1 70 ? -7.044 -11.776 -2.689 1.00 92.44 70 THR A C 1
ATOM 525 O O . THR A 1 70 ? -8.201 -12.013 -3.033 1.00 92.44 70 THR A O 1
ATOM 528 N N . GLY A 1 71 ? -6.088 -12.698 -2.736 1.00 91.19 71 GLY A N 1
ATOM 529 C CA . GLY A 1 71 ? -6.248 -14.073 -3.192 1.00 91.19 71 GLY A CA 1
ATOM 530 C C . GLY A 1 71 ? -6.147 -14.260 -4.707 1.00 91.19 71 GLY A C 1
ATOM 531 O O . GLY A 1 71 ? -6.053 -15.400 -5.159 1.00 91.19 71 GLY A O 1
ATOM 532 N N . GLN A 1 72 ? -6.154 -13.191 -5.508 1.00 93.94 72 GLN A N 1
ATOM 533 C CA . GLN A 1 72 ? -6.045 -13.324 -6.961 1.00 93.94 72 GLN A CA 1
ATOM 534 C C . GLN A 1 72 ? -4.617 -13.656 -7.404 1.00 93.94 72 GLN A C 1
ATOM 536 O O . GLN A 1 72 ? -3.643 -13.184 -6.821 1.00 93.94 72 GLN A O 1
ATOM 541 N N . ILE A 1 73 ? -4.512 -14.456 -8.464 1.00 95.00 73 ILE A N 1
ATOM 542 C CA . ILE A 1 73 ? -3.260 -14.840 -9.126 1.00 95.00 73 ILE A CA 1
ATOM 543 C C . ILE A 1 73 ? -3.261 -14.248 -10.534 1.00 95.00 73 ILE A C 1
ATOM 545 O O . ILE A 1 73 ? -4.267 -14.354 -11.237 1.00 95.00 73 ILE A O 1
ATOM 549 N N . VAL A 1 74 ? -2.141 -13.681 -10.980 1.00 96.62 74 VAL A N 1
ATOM 550 C CA . VAL A 1 74 ? -1.975 -13.215 -12.362 1.00 96.62 74 VAL A CA 1
ATOM 551 C C . VAL A 1 74 ? -1.106 -14.197 -13.130 1.00 96.62 74 VAL A C 1
ATOM 553 O O . VAL A 1 74 ? -0.033 -14.566 -12.666 1.00 96.62 74 VAL A O 1
ATOM 556 N N . LEU A 1 75 ? -1.564 -14.593 -14.315 1.00 97.31 75 LEU A N 1
ATOM 557 C CA . LEU A 1 75 ? -0.805 -15.364 -15.295 1.00 97.31 75 LEU A CA 1
ATOM 558 C C . LEU A 1 75 ? -0.633 -14.514 -16.552 1.00 97.31 75 LEU A C 1
ATOM 560 O O . LEU A 1 75 ? -1.632 -14.180 -17.186 1.00 97.31 75 LEU A O 1
ATOM 564 N N . CYS A 1 76 ? 0.599 -14.198 -16.925 1.00 98.12 76 CYS A N 1
ATOM 565 C CA . CYS A 1 76 ? 0.918 -13.538 -18.184 1.00 98.12 76 CYS A CA 1
ATOM 566 C C . CYS A 1 76 ? 1.660 -14.488 -19.125 1.00 98.12 76 CYS A C 1
ATOM 568 O O . CYS A 1 76 ? 2.358 -15.408 -18.694 1.00 98.12 76 CYS A O 1
ATOM 570 N N . SER A 1 77 ? 1.499 -14.264 -20.424 1.00 98.00 77 SER A N 1
ATOM 571 C CA . SER A 1 77 ? 2.206 -14.995 -21.468 1.00 98.00 77 SER A CA 1
ATOM 572 C C . SER A 1 77 ? 2.494 -14.107 -22.669 1.00 98.00 77 SER A C 1
ATOM 574 O O . SER A 1 77 ? 1.662 -13.271 -23.046 1.00 98.00 77 SER A O 1
ATOM 576 N N . THR A 1 78 ? 3.639 -14.338 -23.297 1.00 98.12 78 THR A N 1
ATOM 577 C CA . THR A 1 78 ? 3.982 -13.810 -24.617 1.00 98.12 78 THR A CA 1
ATOM 578 C C . THR A 1 78 ? 3.915 -14.938 -25.647 1.00 98.12 78 THR A C 1
ATOM 580 O O . THR A 1 78 ? 4.144 -16.106 -25.342 1.00 98.12 78 THR A O 1
ATOM 583 N N . ASN A 1 79 ? 3.518 -14.606 -26.872 1.00 97.62 79 ASN A N 1
ATOM 584 C CA . ASN A 1 79 ? 3.572 -15.522 -28.003 1.00 97.62 79 ASN A CA 1
ATOM 585 C C . ASN A 1 79 ? 3.935 -14.735 -29.261 1.00 97.62 79 ASN A C 1
ATOM 587 O O . ASN A 1 79 ? 3.139 -13.921 -29.740 1.00 97.62 79 ASN A O 1
ATOM 591 N N . GLY A 1 80 ? 5.138 -14.955 -29.779 1.00 95.38 80 GLY A N 1
ATOM 592 C CA . GLY A 1 80 ? 5.643 -14.314 -30.986 1.00 95.38 80 GLY A CA 1
ATOM 593 C C . GLY A 1 80 ? 6.366 -15.315 -31.890 1.00 95.38 80 GLY A C 1
ATOM 594 O O . GLY A 1 80 ? 6.990 -16.249 -31.391 1.00 95.38 80 GLY A O 1
ATOM 595 N N . PRO A 1 81 ? 6.303 -15.138 -33.222 1.00 91.94 81 PRO A N 1
ATOM 596 C CA . PRO A 1 81 ? 6.930 -16.058 -34.171 1.00 91.94 81 PRO A CA 1
ATOM 597 C C . PRO A 1 81 ? 8.457 -15.907 -34.261 1.00 91.94 81 PRO A C 1
ATOM 599 O O . PRO A 1 81 ? 9.112 -16.735 -34.890 1.00 91.94 81 PRO A O 1
ATOM 602 N N . ASN A 1 82 ? 9.025 -14.824 -33.723 1.00 93.31 82 ASN A N 1
ATOM 603 C CA . ASN A 1 82 ? 10.435 -14.476 -33.856 1.00 93.31 82 ASN A CA 1
ATOM 604 C C . ASN A 1 82 ? 10.936 -13.642 -32.672 1.00 93.31 82 ASN A C 1
ATOM 606 O O . ASN A 1 82 ? 10.137 -13.106 -31.912 1.00 93.31 82 ASN A O 1
ATOM 610 N N . GLY A 1 83 ? 12.261 -13.504 -32.588 1.00 94.75 83 GLY A N 1
ATOM 611 C CA . GLY A 1 83 ? 12.953 -12.706 -31.581 1.00 94.75 83 GLY A CA 1
ATOM 612 C C . GLY A 1 83 ? 12.979 -13.351 -30.198 1.00 94.75 83 GLY A C 1
ATOM 613 O O . GLY A 1 83 ? 12.620 -14.517 -30.029 1.00 94.75 83 GLY A O 1
ATOM 614 N N . ASP A 1 84 ? 13.431 -12.569 -29.229 1.00 97.56 84 ASP A N 1
ATOM 615 C CA . ASP A 1 84 ? 13.766 -13.005 -27.875 1.00 97.56 84 ASP A CA 1
ATOM 616 C C . ASP A 1 84 ? 13.160 -11.989 -26.904 1.00 97.56 84 ASP A C 1
ATOM 618 O O . ASP A 1 84 ? 13.593 -10.830 -26.878 1.00 97.56 84 ASP A O 1
ATOM 622 N N . ALA A 1 85 ? 12.048 -12.369 -26.277 1.00 98.31 85 ALA A N 1
ATOM 623 C CA . ALA A 1 85 ? 11.157 -11.447 -25.581 1.00 98.31 85 ALA A CA 1
ATOM 624 C C . ALA A 1 85 ? 10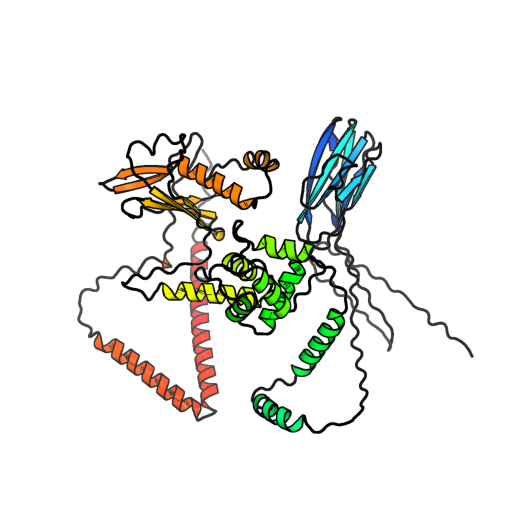.839 -11.962 -24.181 1.00 98.31 85 ALA A C 1
ATOM 626 O O . ALA A 1 85 ? 9.787 -12.567 -23.960 1.00 98.31 85 ALA A O 1
ATOM 627 N N . ASP A 1 86 ? 11.731 -11.649 -23.252 1.00 98.44 86 ASP A N 1
ATOM 628 C CA . ASP A 1 86 ? 11.649 -12.055 -21.858 1.00 98.44 86 ASP A CA 1
ATOM 629 C C . ASP A 1 86 ? 10.457 -11.399 -21.153 1.00 98.44 86 ASP A C 1
ATOM 631 O O . ASP A 1 86 ? 10.093 -10.242 -21.412 1.00 98.44 86 ASP A O 1
ATOM 635 N N . LEU A 1 87 ? 9.863 -12.130 -20.212 1.00 98.56 87 LEU A N 1
ATOM 636 C CA . LEU A 1 87 ? 8.726 -11.690 -19.415 1.00 98.56 87 LEU A CA 1
ATOM 637 C C . LEU A 1 87 ? 9.078 -11.683 -17.928 1.00 98.56 87 LEU A C 1
ATOM 639 O O . LEU A 1 87 ? 9.385 -12.715 -17.334 1.00 98.56 87 LEU A O 1
ATOM 643 N N . TYR A 1 88 ? 8.913 -10.524 -17.300 1.00 98.56 88 TYR A N 1
ATOM 644 C CA . TYR A 1 88 ? 9.123 -10.334 -15.866 1.00 98.56 88 TYR A CA 1
ATOM 645 C C . TYR A 1 88 ? 7.844 -9.839 -15.210 1.00 98.56 88 TYR A C 1
ATOM 647 O O . TYR A 1 88 ? 7.121 -9.019 -15.779 1.00 98.56 88 TYR A O 1
ATOM 655 N N . MET A 1 89 ? 7.564 -10.305 -13.998 1.00 98.44 89 MET A N 1
ATOM 656 C CA . MET A 1 89 ? 6.412 -9.875 -13.214 1.00 98.44 89 MET A CA 1
ATOM 657 C C . MET A 1 89 ? 6.808 -9.564 -11.779 1.00 98.44 89 MET A C 1
ATOM 659 O O . MET A 1 89 ? 7.581 -10.294 -11.162 1.00 98.44 89 MET A O 1
ATOM 663 N N . ARG A 1 90 ? 6.222 -8.511 -11.211 1.00 98.06 90 ARG A N 1
ATOM 664 C CA . ARG A 1 90 ? 6.444 -8.100 -9.823 1.00 98.06 90 ARG A CA 1
ATOM 665 C C . ARG A 1 90 ? 5.161 -7.555 -9.205 1.00 98.06 90 ARG A C 1
ATOM 667 O O . ARG A 1 90 ? 4.329 -6.963 -9.886 1.00 98.06 90 ARG A O 1
ATOM 674 N N . VAL A 1 91 ? 4.977 -7.814 -7.914 1.00 97.19 91 VAL A N 1
ATOM 675 C CA . VAL A 1 91 ? 3.818 -7.354 -7.136 1.00 97.19 91 VAL A CA 1
ATOM 676 C C . VAL A 1 91 ? 4.225 -6.107 -6.354 1.00 97.19 91 VAL A C 1
ATOM 678 O O . VAL A 1 91 ? 5.293 -6.096 -5.749 1.00 97.19 91 VAL A O 1
ATOM 681 N N . GLY A 1 92 ? 3.396 -5.065 -6.371 1.00 96.00 92 GLY A N 1
ATOM 682 C CA . GLY A 1 92 ? 3.610 -3.806 -5.649 1.00 96.00 92 GLY A CA 1
ATOM 683 C C . GLY A 1 92 ? 4.485 -2.784 -6.381 1.00 96.00 92 GLY A C 1
ATOM 684 O O . GLY A 1 92 ? 4.150 -1.606 -6.363 1.00 96.00 92 GLY A O 1
ATOM 685 N N . ASP A 1 93 ? 5.514 -3.234 -7.105 1.00 97.06 93 ASP A N 1
ATOM 686 C CA . ASP A 1 93 ? 6.499 -2.378 -7.786 1.00 97.06 93 ASP A CA 1
ATOM 687 C C . ASP A 1 93 ? 6.733 -2.788 -9.245 1.00 97.06 93 ASP A C 1
ATOM 689 O O . ASP A 1 93 ? 6.456 -3.922 -9.645 1.00 97.06 93 ASP A O 1
ATOM 693 N N . GLN A 1 94 ? 7.334 -1.889 -10.029 1.00 97.62 94 GLN A N 1
ATOM 694 C CA . GLN A 1 94 ? 7.730 -2.144 -11.414 1.00 97.62 94 GLN A CA 1
ATOM 695 C C . GLN A 1 94 ? 8.705 -3.333 -11.519 1.00 97.62 94 GLN A C 1
ATOM 697 O O . GLN A 1 94 ? 9.688 -3.433 -10.777 1.00 97.62 94 GLN A O 1
ATOM 702 N N . ALA A 1 95 ? 8.423 -4.250 -12.450 1.00 97.69 95 ALA A N 1
ATOM 703 C CA . ALA A 1 95 ? 9.261 -5.420 -12.703 1.00 97.69 95 ALA A CA 1
ATOM 704 C C . ALA A 1 95 ? 10.630 -5.016 -13.278 1.00 97.69 95 ALA A C 1
ATOM 706 O O . ALA A 1 95 ? 10.712 -4.126 -14.130 1.00 97.69 95 ALA A O 1
ATOM 707 N N . VAL A 1 96 ? 11.688 -5.686 -12.813 1.00 97.94 96 VAL A N 1
ATOM 708 C CA . VAL A 1 96 ? 13.079 -5.436 -13.224 1.00 97.94 96 VAL A CA 1
ATOM 709 C C . VAL A 1 96 ? 13.471 -6.478 -14.279 1.00 97.94 96 VAL A C 1
ATOM 711 O O . VAL A 1 96 ? 13.269 -7.661 -14.017 1.00 97.94 96 VAL A O 1
ATOM 714 N N . PRO A 1 97 ? 14.016 -6.102 -15.449 1.00 96.94 97 PRO A N 1
ATOM 715 C CA . PRO A 1 97 ? 14.387 -7.041 -16.512 1.00 96.94 97 PRO A CA 1
ATOM 716 C C . PRO A 1 97 ? 15.726 -7.738 -16.218 1.00 96.94 97 PRO A C 1
ATOM 718 O O . PRO A 1 97 ? 16.707 -7.590 -16.942 1.00 96.94 97 PRO A O 1
ATOM 721 N N . ASP A 1 98 ? 15.768 -8.446 -15.095 1.00 97.19 98 ASP A N 1
ATOM 722 C CA . ASP A 1 98 ? 16.899 -9.231 -14.616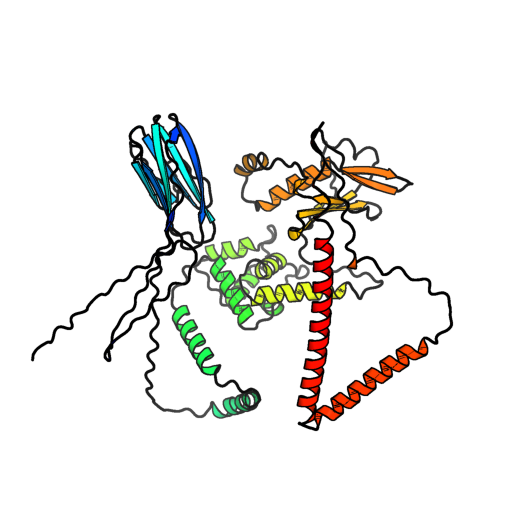 1.00 97.19 98 ASP A CA 1
ATOM 723 C C . ASP A 1 98 ? 16.342 -10.504 -13.970 1.00 97.19 98 ASP A C 1
ATOM 725 O O . ASP A 1 98 ? 15.630 -10.448 -12.961 1.00 97.19 98 ASP A O 1
ATOM 729 N N . SER A 1 99 ? 16.631 -11.664 -14.560 1.00 95.38 99 SER A N 1
ATOM 730 C CA . SER A 1 99 ? 16.143 -12.945 -14.047 1.00 95.38 99 SER A CA 1
ATOM 731 C C . SER A 1 99 ? 16.794 -13.345 -12.723 1.00 95.38 99 SER A C 1
ATOM 733 O O . SER A 1 99 ? 16.201 -14.121 -11.973 1.00 95.38 99 SER A O 1
ATOM 735 N N . ALA A 1 100 ? 17.946 -12.764 -12.373 1.00 96.19 100 ALA A N 1
ATOM 736 C CA . ALA A 1 100 ? 18.597 -12.961 -11.081 1.00 96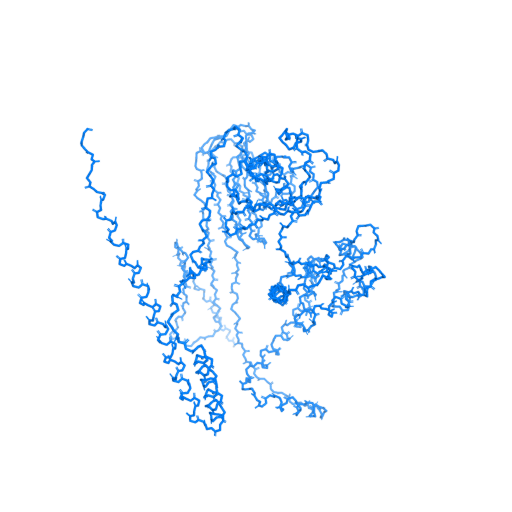.19 100 ALA A CA 1
ATOM 737 C C . ALA A 1 100 ? 18.016 -12.069 -9.967 1.00 96.19 100 ALA A C 1
ATOM 739 O O . ALA A 1 100 ? 18.315 -12.281 -8.786 1.00 96.19 100 ALA A O 1
ATOM 740 N N . PHE A 1 101 ? 17.177 -11.082 -10.300 1.00 97.56 101 PHE A N 1
ATOM 741 C CA . PHE A 1 101 ? 16.602 -10.182 -9.309 1.00 97.56 101 PHE A CA 1
ATOM 742 C C . PHE A 1 101 ? 15.512 -10.878 -8.483 1.00 97.56 101 PHE A C 1
ATOM 744 O O . PHE A 1 101 ? 14.374 -11.054 -8.918 1.00 97.56 101 PHE A O 1
ATOM 751 N N . ALA A 1 102 ? 15.843 -11.203 -7.230 1.00 96.56 102 ALA A N 1
ATOM 752 C CA . ALA A 1 102 ? 14.957 -11.904 -6.297 1.00 96.56 102 ALA A CA 1
ATOM 753 C C . ALA A 1 102 ? 13.656 -11.151 -5.942 1.00 96.56 102 ALA A C 1
ATOM 755 O O . ALA A 1 102 ? 12.764 -11.734 -5.331 1.00 96.56 102 ALA A O 1
ATOM 756 N N . GLY A 1 103 ? 13.543 -9.861 -6.283 1.00 96.19 103 GLY A N 1
ATOM 757 C CA . GLY A 1 103 ? 12.330 -9.075 -6.047 1.00 96.19 103 GLY A CA 1
ATOM 758 C C . GLY A 1 103 ? 11.249 -9.249 -7.118 1.00 96.19 103 GLY A C 1
ATOM 759 O O . GLY A 1 103 ? 10.123 -8.803 -6.903 1.00 96.19 103 GLY A O 1
ATOM 760 N N . ASN A 1 104 ? 11.550 -9.886 -8.254 1.00 97.88 104 ASN A N 1
ATOM 761 C CA . ASN A 1 104 ? 10.514 -10.279 -9.203 1.00 97.88 104 ASN A CA 1
ATOM 762 C C . ASN A 1 104 ? 9.708 -11.446 -8.625 1.00 97.88 104 ASN A C 1
ATOM 764 O O . ASN A 1 104 ? 10.256 -12.409 -8.096 1.00 97.88 104 ASN A O 1
ATOM 768 N N . ALA A 1 105 ? 8.386 -11.372 -8.752 1.00 97.50 105 ALA A N 1
ATOM 769 C CA . ALA A 1 105 ? 7.500 -12.462 -8.361 1.00 97.50 105 ALA A CA 1
ATOM 770 C C . ALA A 1 105 ? 7.660 -13.673 -9.289 1.00 97.50 105 ALA A C 1
ATOM 772 O O . ALA A 1 105 ? 7.452 -14.807 -8.864 1.00 97.50 105 ALA A O 1
ATOM 773 N N . CYS A 1 106 ? 7.998 -13.422 -10.554 1.00 98.19 106 CYS A N 1
ATOM 774 C CA . CYS A 1 106 ? 8.338 -14.442 -11.529 1.00 98.19 106 CYS A CA 1
ATOM 775 C C . CYS A 1 106 ? 9.111 -13.808 -12.705 1.00 98.19 106 CYS A C 1
ATOM 777 O O . CYS A 1 106 ? 8.882 -12.645 -13.050 1.00 98.19 106 CYS A O 1
ATOM 779 N N . SER A 1 107 ? 10.007 -14.589 -13.308 1.00 98.19 107 SER A N 1
ATOM 780 C CA . SER A 1 107 ? 10.802 -14.240 -14.489 1.00 98.19 107 SER A CA 1
ATOM 781 C C . SER A 1 107 ? 10.794 -15.437 -15.444 1.00 98.19 107 SER A C 1
ATOM 783 O O . SER A 1 107 ? 10.902 -16.574 -14.984 1.00 98.19 107 SER A O 1
ATOM 785 N N . SER A 1 108 ? 10.653 -15.189 -16.742 1.00 98.12 108 SER A N 1
ATOM 786 C CA . SER A 1 108 ? 10.708 -16.192 -17.810 1.00 98.12 108 SER A CA 1
ATOM 787 C C . SER A 1 108 ? 11.544 -15.607 -18.947 1.00 98.12 108 SER A C 1
ATOM 789 O O . SER A 1 108 ? 11.148 -14.597 -19.528 1.00 98.12 108 SER A O 1
ATOM 791 N N . ASP A 1 109 ? 12.721 -16.186 -19.174 1.00 96.44 109 ASP A N 1
ATOM 792 C CA . ASP A 1 109 ? 13.781 -15.676 -20.050 1.00 96.44 109 ASP A CA 1
ATOM 793 C C . ASP A 1 109 ? 14.311 -16.756 -21.014 1.00 96.44 109 ASP A C 1
ATOM 795 O O . ASP A 1 109 ? 15.504 -17.074 -21.062 1.00 96.44 109 ASP A O 1
ATOM 799 N N . SER A 1 110 ? 13.408 -17.407 -21.756 1.00 95.75 110 SER A N 1
ATOM 800 C CA . SER A 1 110 ? 13.820 -18.347 -22.803 1.00 95.75 110 SER A CA 1
ATOM 801 C C . SER A 1 110 ? 14.387 -17.598 -24.011 1.00 95.75 110 SER A C 1
ATOM 803 O O . SER A 1 110 ? 13.973 -16.490 -24.289 1.00 95.75 110 SER A O 1
ATOM 805 N N . GLY A 1 111 ? 15.251 -18.232 -24.815 1.00 96.00 111 GLY A N 1
ATOM 806 C CA . GLY A 1 111 ? 15.765 -17.632 -26.062 1.00 96.00 111 GLY A CA 1
ATOM 807 C C . GLY A 1 111 ? 14.729 -17.503 -27.195 1.00 96.00 111 GLY A C 1
ATOM 808 O O . GLY A 1 111 ? 15.089 -17.612 -28.371 1.00 96.00 111 GLY A O 1
ATOM 809 N N . THR A 1 112 ? 13.440 -17.396 -26.867 1.00 96.75 112 THR A N 1
ATOM 810 C CA . THR A 1 112 ? 12.314 -17.257 -27.796 1.00 96.75 112 THR A CA 1
ATOM 811 C C . THR A 1 112 ? 11.351 -16.176 -27.301 1.00 96.75 112 THR A C 1
ATOM 813 O O . THR A 1 112 ? 11.534 -15.575 -26.256 1.00 96.75 112 THR A O 1
ATOM 816 N N . SER A 1 113 ? 10.291 -15.896 -28.056 1.00 97.56 113 SER A N 1
ATOM 817 C CA . SER A 1 113 ? 9.228 -14.971 -27.632 1.00 97.56 113 SER A CA 1
ATOM 818 C C . SER A 1 113 ? 8.001 -15.687 -27.050 1.00 97.56 113 SER A C 1
ATOM 820 O O . SER A 1 113 ? 6.878 -15.184 -27.158 1.00 97.56 113 SER A O 1
ATOM 822 N N . MET A 1 114 ? 8.188 -16.899 -26.517 1.00 97.69 114 MET A N 1
ATOM 823 C CA . MET A 1 114 ? 7.131 -17.753 -25.969 1.00 97.69 114 MET A CA 1
ATOM 824 C C . MET A 1 114 ? 7.299 -17.925 -24.458 1.00 97.69 114 MET A C 1
ATOM 826 O O . MET A 1 114 ? 7.578 -19.019 -23.970 1.00 97.69 114 MET A O 1
ATOM 830 N N . GLU A 1 115 ? 7.089 -16.843 -23.714 1.00 98.12 115 GLU A N 1
ATOM 831 C CA . GLU A 1 115 ? 7.254 -16.833 -22.263 1.00 98.12 115 GLU A CA 1
ATOM 832 C C . GLU A 1 115 ? 5.929 -17.047 -21.534 1.00 98.12 115 GLU A C 1
ATOM 834 O O . GLU A 1 115 ? 4.853 -16.654 -22.000 1.00 98.12 115 GLU A O 1
ATOM 839 N N . SER A 1 116 ? 5.994 -17.627 -20.337 1.00 97.81 116 SER A N 1
ATOM 840 C CA . SER A 1 116 ? 4.846 -17.704 -19.437 1.00 97.81 116 SER A CA 1
ATOM 841 C C . SER A 1 116 ? 5.279 -17.529 -17.995 1.00 97.81 116 SER A C 1
ATOM 843 O O . SER A 1 116 ? 6.241 -18.136 -17.540 1.00 97.81 116 SER A O 1
ATOM 845 N N . CYS A 1 117 ? 4.545 -16.694 -17.268 1.00 98.06 117 CYS A N 1
ATOM 846 C CA . CYS A 1 117 ? 4.921 -16.289 -15.929 1.00 98.06 117 CYS A CA 1
ATOM 847 C C . CYS A 1 117 ? 3.681 -16.080 -15.055 1.00 98.06 117 CYS A C 1
ATOM 849 O O . CYS A 1 117 ? 2.675 -15.534 -15.514 1.00 98.06 117 CYS A O 1
ATOM 851 N N . SER A 1 118 ? 3.728 -16.535 -13.800 1.00 97.69 118 SER A N 1
ATOM 852 C CA . SER A 1 118 ? 2.611 -16.427 -12.855 1.00 97.69 118 SER A CA 1
ATOM 853 C C . SER A 1 118 ? 3.046 -15.903 -11.495 1.00 97.69 118 SER A C 1
ATOM 855 O O . SER A 1 118 ? 4.059 -16.350 -10.961 1.00 97.69 118 SER A O 1
ATOM 857 N N . THR A 1 119 ? 2.248 -15.020 -10.897 1.00 97.44 119 THR A N 1
ATOM 858 C CA . THR A 1 119 ? 2.474 -14.537 -9.528 1.00 97.44 119 THR A CA 1
ATOM 859 C C . THR A 1 119 ? 1.969 -15.537 -8.489 1.00 97.44 119 THR A C 1
ATOM 861 O O . THR A 1 119 ? 1.116 -16.381 -8.767 1.00 97.44 119 THR A O 1
ATOM 864 N N . ALA A 1 120 ? 2.420 -15.388 -7.244 1.00 95.69 120 ALA A N 1
ATOM 865 C CA . ALA A 1 120 ? 1.678 -15.917 -6.103 1.00 95.69 120 ALA A CA 1
ATOM 866 C C . ALA A 1 120 ? 0.322 -15.195 -5.945 1.00 95.69 120 ALA A C 1
ATOM 868 O O . ALA A 1 120 ? 0.070 -14.161 -6.577 1.00 95.69 120 ALA A O 1
ATOM 869 N N . ALA A 1 121 ? -0.552 -15.739 -5.095 1.00 94.19 121 ALA A N 1
ATOM 870 C CA . ALA A 1 121 ? -1.802 -15.081 -4.732 1.00 94.19 121 ALA A CA 1
ATOM 871 C C . ALA A 1 121 ? -1.516 -13.775 -3.971 1.00 94.19 121 ALA A C 1
ATOM 873 O O . ALA A 1 121 ? -0.720 -13.767 -3.031 1.00 94.19 121 ALA A O 1
ATOM 874 N N . ALA A 1 122 ? -2.165 -12.678 -4.364 1.00 94.19 122 ALA A N 1
ATOM 875 C CA . ALA A 1 122 ? -1.986 -11.388 -3.706 1.00 94.19 122 ALA A CA 1
ATOM 876 C C . ALA A 1 122 ? -2.469 -11.439 -2.245 1.00 94.19 122 ALA A C 1
ATOM 878 O O . ALA A 1 122 ? -3.568 -11.913 -1.968 1.00 94.19 122 ALA A O 1
ATOM 879 N N . LEU A 1 123 ? -1.675 -10.936 -1.298 1.00 93.31 123 LEU A N 1
ATOM 880 C CA . LEU A 1 123 ? -2.043 -10.928 0.129 1.00 93.31 123 LEU A CA 1
ATOM 881 C C . LEU A 1 123 ? -2.981 -9.764 0.497 1.00 93.31 123 LEU A C 1
ATOM 883 O O . LEU A 1 123 ? -3.759 -9.858 1.442 1.00 93.31 123 LEU A O 1
ATOM 887 N N . ALA A 1 124 ? -2.943 -8.683 -0.277 1.00 93.31 124 ALA A N 1
ATOM 888 C CA . ALA A 1 124 ? -3.764 -7.487 -0.123 1.00 93.31 124 ALA A CA 1
ATOM 889 C C . ALA A 1 124 ? -4.133 -6.937 -1.514 1.00 93.31 124 ALA A C 1
ATOM 891 O O . ALA A 1 124 ? -3.485 -7.318 -2.496 1.00 93.31 124 ALA A O 1
ATOM 892 N N . PRO A 1 125 ? -5.132 -6.043 -1.630 1.00 94.06 125 PRO A N 1
ATOM 893 C CA . PRO A 1 125 ? -5.363 -5.300 -2.864 1.00 94.06 125 PRO A CA 1
ATOM 894 C C . PRO A 1 125 ? -4.095 -4.543 -3.276 1.00 94.06 125 PRO A C 1
ATOM 896 O O . PRO A 1 125 ? -3.530 -3.800 -2.475 1.00 94.06 125 PRO A O 1
ATOM 899 N N . THR A 1 126 ? -3.611 -4.777 -4.493 1.00 97.38 126 THR A N 1
ATOM 900 C CA . THR A 1 126 ? -2.318 -4.256 -4.959 1.00 97.38 126 THR A CA 1
ATOM 901 C C . THR A 1 126 ? -2.234 -4.246 -6.485 1.00 97.38 126 THR A C 1
ATOM 903 O O . THR A 1 126 ? -3.104 -4.789 -7.166 1.00 97.38 126 THR A O 1
ATOM 906 N N . ARG A 1 127 ? -1.162 -3.666 -7.033 1.00 97.19 127 ARG A N 1
ATOM 907 C CA . ARG A 1 127 ? -0.839 -3.734 -8.461 1.00 97.19 127 ARG A CA 1
ATOM 908 C C . ARG A 1 127 ? 0.142 -4.856 -8.747 1.00 97.19 127 ARG A C 1
ATOM 910 O O . ARG A 1 127 ? 1.122 -5.039 -8.030 1.00 97.19 127 ARG A O 1
ATOM 917 N N . VAL A 1 128 ? -0.080 -5.560 -9.848 1.00 97.69 128 VAL A N 1
ATOM 918 C CA . VAL A 1 128 ? 0.921 -6.431 -10.466 1.00 97.69 128 VAL A CA 1
ATOM 919 C C . VAL A 1 128 ? 1.455 -5.732 -11.700 1.00 97.69 128 VAL A C 1
ATOM 921 O O . VAL A 1 128 ? 0.684 -5.373 -12.589 1.00 97.69 128 VAL A O 1
ATOM 924 N N . TYR A 1 129 ? 2.770 -5.566 -11.760 1.00 98.19 129 TYR A N 1
ATOM 925 C CA . TYR A 1 129 ? 3.479 -5.026 -12.905 1.00 98.19 129 TYR A CA 1
ATOM 926 C C . TYR A 1 129 ? 4.069 -6.166 -13.726 1.00 98.19 129 TYR A C 1
ATOM 928 O O . TYR A 1 129 ? 4.629 -7.115 -13.177 1.00 98.19 129 TYR A O 1
ATOM 936 N N . ALA A 1 130 ? 3.963 -6.055 -15.044 1.00 98.25 130 ALA A N 1
ATOM 937 C CA . ALA A 1 130 ? 4.612 -6.942 -15.997 1.00 98.25 130 ALA A CA 1
ATOM 938 C C . ALA A 1 130 ? 5.537 -6.123 -16.901 1.00 98.25 130 ALA A C 1
ATOM 940 O O . ALA A 1 130 ? 5.201 -5.003 -17.283 1.00 98.25 130 ALA A O 1
ATOM 941 N N . ALA A 1 131 ? 6.693 -6.670 -17.251 1.00 98.44 131 ALA A N 1
ATOM 942 C CA . ALA A 1 131 ? 7.626 -6.080 -18.199 1.00 98.44 131 ALA A CA 1
ATOM 943 C C . ALA A 1 131 ? 7.940 -7.096 -19.295 1.00 98.44 131 ALA A C 1
ATOM 945 O O . ALA A 1 131 ? 8.257 -8.243 -18.994 1.00 98.44 131 ALA A O 1
ATOM 946 N N . VAL A 1 132 ? 7.854 -6.658 -20.550 1.00 98.50 132 VAL A N 1
ATOM 947 C CA . VAL A 1 132 ? 8.355 -7.405 -21.707 1.00 98.50 132 VAL A CA 1
ATOM 948 C C . VAL A 1 132 ? 9.656 -6.745 -22.142 1.00 98.50 132 VAL A C 1
ATOM 950 O O . VAL A 1 132 ? 9.645 -5.564 -22.506 1.00 98.50 132 VAL A O 1
ATOM 953 N N . HIS A 1 133 ? 10.761 -7.480 -22.074 1.00 98.44 133 HIS A N 1
ATOM 954 C CA . HIS A 1 133 ? 12.089 -7.012 -22.459 1.00 98.44 133 HIS A CA 1
ATOM 955 C C . HIS A 1 133 ? 12.509 -7.688 -23.760 1.00 98.44 133 HIS A C 1
ATOM 957 O O . HIS A 1 133 ? 12.483 -8.904 -23.871 1.00 98.44 133 HIS A O 1
ATOM 963 N N . ALA A 1 134 ? 12.877 -6.898 -24.762 1.00 98.31 134 ALA A N 1
ATOM 964 C CA . ALA A 1 134 ? 13.353 -7.426 -26.029 1.00 98.31 134 ALA A CA 1
ATOM 965 C C . ALA A 1 134 ? 14.863 -7.656 -25.958 1.00 98.31 134 ALA A C 1
ATOM 967 O O . ALA A 1 134 ? 15.624 -6.718 -26.181 1.00 98.31 134 ALA A O 1
ATOM 968 N N . TRP A 1 135 ? 15.325 -8.877 -25.699 1.00 97.06 135 TRP A N 1
ATOM 969 C CA . TRP A 1 135 ? 16.755 -9.182 -25.798 1.00 97.06 135 TRP A CA 1
ATOM 970 C C . TRP A 1 135 ? 17.242 -9.095 -27.253 1.00 97.06 135 TRP A C 1
ATOM 972 O O . TRP A 1 135 ? 18.330 -8.596 -27.550 1.00 97.06 135 TRP A O 1
ATOM 982 N N . SER A 1 136 ? 16.371 -9.468 -28.194 1.00 97.75 136 SER A N 1
ATOM 983 C CA . SER A 1 136 ? 16.541 -9.213 -29.624 1.00 97.75 136 SER A CA 1
ATOM 984 C C . SER A 1 136 ? 15.273 -8.618 -30.237 1.00 97.75 136 SER A C 1
ATOM 986 O O . SER A 1 136 ? 14.175 -8.731 -29.696 1.00 97.75 136 SER A O 1
ATOM 988 N N . THR A 1 137 ? 15.422 -7.934 -31.374 1.00 97.56 137 THR A N 1
ATOM 989 C CA . THR A 1 137 ? 14.294 -7.278 -32.051 1.00 97.56 137 THR A CA 1
ATOM 990 C C . THR A 1 137 ? 13.236 -8.303 -32.467 1.00 97.56 137 THR A C 1
ATOM 992 O O . THR A 1 137 ? 13.553 -9.254 -33.183 1.00 97.56 137 THR A O 1
ATOM 995 N N . PHE A 1 138 ? 11.977 -8.071 -32.091 1.00 97.56 138 PHE A N 1
ATOM 996 C CA . PHE A 1 138 ? 10.834 -8.914 -32.456 1.00 97.56 138 PHE A CA 1
ATOM 997 C C . PHE A 1 138 ? 9.694 -8.093 -33.068 1.00 97.56 138 PHE A C 1
ATOM 999 O O . PHE A 1 138 ? 9.609 -6.874 -32.901 1.00 97.56 138 PHE A O 1
ATOM 1006 N N . SER A 1 139 ? 8.779 -8.766 -33.770 1.00 97.75 139 SER A N 1
ATOM 1007 C CA . SER A 1 139 ? 7.538 -8.156 -34.265 1.00 97.75 139 SER A CA 1
ATOM 1008 C C . SER A 1 139 ? 6.406 -9.175 -34.349 1.00 97.75 139 SER A C 1
ATOM 1010 O O . SER A 1 139 ? 6.640 -10.368 -34.517 1.00 97.75 139 SER A O 1
ATOM 1012 N N . GLY A 1 140 ? 5.160 -8.709 -34.242 1.00 97.06 140 GLY A N 1
ATOM 1013 C CA . GLY A 1 140 ? 4.000 -9.604 -34.283 1.00 97.06 140 GLY A CA 1
ATOM 1014 C C . GLY A 1 140 ? 3.752 -10.358 -32.972 1.00 97.06 140 GLY A C 1
ATOM 1015 O O . GLY A 1 140 ? 2.993 -11.323 -32.968 1.00 97.06 140 GLY A O 1
ATOM 1016 N N . LEU A 1 141 ? 4.375 -9.938 -31.867 1.00 98.12 141 LEU A N 1
ATOM 1017 C CA . LEU A 1 141 ? 4.209 -10.580 -30.566 1.00 98.12 141 LEU A CA 1
ATOM 1018 C C . LEU A 1 141 ? 2.826 -10.274 -29.987 1.00 98.12 141 LEU A C 1
ATOM 1020 O O . LEU A 1 141 ? 2.349 -9.136 -30.029 1.00 98.12 141 LEU A O 1
ATOM 1024 N N . THR A 1 142 ? 2.187 -11.299 -29.436 1.00 98.19 142 THR A N 1
ATOM 1025 C CA . THR A 1 142 ? 0.947 -11.186 -28.671 1.00 98.19 142 THR A CA 1
ATOM 1026 C C . THR A 1 142 ? 1.269 -11.296 -27.192 1.00 98.19 142 THR A C 1
ATOM 1028 O O . THR A 1 142 ? 1.866 -12.278 -26.761 1.00 98.19 142 THR A O 1
ATOM 1031 N N . PHE A 1 143 ? 0.873 -10.297 -26.412 1.00 97.69 143 PHE A N 1
ATOM 1032 C CA . PHE A 1 143 ? 1.009 -10.298 -24.958 1.00 97.69 143 PHE A CA 1
ATOM 1033 C C . PHE A 1 143 ? -0.371 -10.366 -24.315 1.00 97.69 143 PHE A C 1
ATOM 1035 O O . PHE A 1 143 ? -1.263 -9.585 -24.656 1.00 97.69 143 PHE A O 1
ATOM 1042 N N . GLN A 1 144 ? -0.554 -11.296 -23.384 1.00 97.06 144 GLN A N 1
ATOM 1043 C CA . GLN A 1 144 ? -1.821 -11.487 -22.694 1.00 97.06 144 GLN A CA 1
ATOM 1044 C C . GLN A 1 144 ? -1.587 -11.769 -21.217 1.00 97.06 144 GLN A C 1
ATOM 1046 O O . GLN A 1 144 ? -0.671 -12.502 -20.859 1.00 97.06 144 GLN A O 1
ATOM 1051 N N . CYS A 1 145 ? -2.471 -11.243 -20.373 1.00 96.94 145 CYS A N 1
ATOM 1052 C CA . CYS A 1 145 ? -2.519 -11.582 -18.962 1.00 96.94 145 CYS A CA 1
ATOM 1053 C C . CYS A 1 145 ? -3.937 -11.991 -18.549 1.00 96.94 145 CYS A C 1
ATOM 1055 O O . CYS A 1 145 ? -4.939 -11.521 -19.086 1.00 96.94 145 CYS A O 1
ATOM 1057 N N . THR A 1 146 ? -4.028 -12.897 -17.585 1.00 95.06 146 THR A N 1
ATOM 1058 C CA . THR A 1 146 ? -5.285 -13.404 -17.036 1.00 95.06 146 THR A CA 1
ATOM 1059 C C . THR A 1 146 ? -5.216 -13.360 -15.520 1.00 95.06 146 THR A C 1
ATOM 1061 O O . THR A 1 146 ? -4.282 -13.896 -14.926 1.00 95.06 146 THR A O 1
ATOM 1064 N N . VAL A 1 147 ? -6.230 -12.770 -14.893 1.00 94.12 147 VAL A N 1
ATOM 1065 C CA . VAL A 1 147 ? -6.396 -12.777 -13.439 1.00 94.12 147 VAL A CA 1
ATOM 1066 C C . VAL A 1 147 ? -7.312 -13.936 -13.065 1.00 94.12 147 VAL A C 1
ATOM 1068 O O . VAL A 1 147 ? -8.450 -14.016 -13.533 1.00 94.12 147 VAL A O 1
ATOM 1071 N N . ARG A 1 148 ? -6.822 -14.850 -12.229 1.00 91.81 148 ARG A N 1
ATOM 1072 C CA . ARG A 1 148 ? -7.586 -15.970 -11.674 1.00 91.81 148 ARG A CA 1
ATOM 1073 C C . ARG A 1 148 ? -7.998 -15.648 -10.244 1.00 91.81 148 ARG A C 1
ATOM 1075 O O . ARG A 1 148 ? -7.161 -15.278 -9.424 1.00 91.81 148 ARG A O 1
ATOM 1082 N N . ALA A 1 149 ? -9.284 -15.816 -9.944 1.00 83.75 149 ALA A N 1
ATOM 1083 C CA . ALA A 1 149 ? -9.775 -15.805 -8.570 1.00 83.75 149 ALA A CA 1
ATOM 1084 C C . ALA A 1 149 ? -9.123 -16.929 -7.734 1.00 83.75 149 ALA A C 1
ATOM 1086 O O . ALA A 1 149 ? -8.781 -17.975 -8.301 1.00 83.75 149 ALA A O 1
ATOM 1087 N N . PRO A 1 150 ? -8.974 -16.747 -6.407 1.00 76.81 150 PRO A N 1
ATOM 1088 C CA . PRO A 1 150 ? -8.498 -17.808 -5.529 1.00 76.81 150 PRO A CA 1
ATOM 1089 C C . PRO A 1 150 ? -9.398 -19.034 -5.689 1.00 76.81 150 PRO A C 1
ATOM 1091 O O . PRO A 1 150 ? -10.616 -18.951 -5.519 1.00 76.81 150 PRO A O 1
ATOM 1094 N N . THR A 1 151 ? -8.811 -20.188 -6.001 1.00 67.50 151 THR A N 1
ATOM 1095 C CA . THR A 1 151 ? -9.509 -21.477 -5.962 1.00 67.50 151 THR A CA 1
ATOM 1096 C C . THR A 1 151 ? -9.712 -21.890 -4.508 1.00 67.50 151 THR A C 1
ATOM 1098 O O . THR A 1 151 ? -9.060 -22.802 -4.010 1.00 67.50 151 THR A O 1
ATOM 1101 N N . GLY A 1 152 ? -10.595 -21.186 -3.802 1.00 57.62 152 GLY A N 1
ATOM 1102 C CA . GLY A 1 152 ? -11.110 -21.636 -2.519 1.00 57.62 152 GLY A CA 1
ATOM 1103 C C . GLY A 1 152 ? -12.102 -22.767 -2.766 1.00 57.62 152 GLY A C 1
ATOM 1104 O O . GLY A 1 152 ? -13.166 -22.550 -3.344 1.00 57.62 152 GLY A O 1
ATOM 1105 N N . SER A 1 153 ? -11.766 -23.986 -2.350 1.00 47.81 153 SER A N 1
ATOM 1106 C CA . SER A 1 153 ? -12.773 -25.026 -2.169 1.00 47.81 153 SER A CA 1
ATOM 1107 C C . SER A 1 153 ? -13.707 -24.579 -1.046 1.00 47.81 153 SER A C 1
ATOM 1109 O O . SER A 1 153 ? -13.291 -24.554 0.109 1.00 47.81 153 SER A O 1
ATOM 1111 N N . LEU A 1 154 ? -14.951 -24.212 -1.364 1.00 41.44 154 LEU A N 1
ATOM 1112 C CA . LEU A 1 154 ? -15.986 -24.071 -0.340 1.00 41.44 154 LEU A CA 1
ATOM 1113 C C . LEU A 1 154 ? -16.229 -25.455 0.279 1.00 41.44 154 LEU A C 1
ATOM 1115 O O . LEU A 1 154 ? -16.859 -26.308 -0.346 1.00 41.44 154 LEU A O 1
ATOM 1119 N N . SER A 1 155 ? -15.714 -25.693 1.483 1.00 38.97 155 SER A N 1
ATOM 1120 C CA . SER A 1 155 ? -16.165 -26.795 2.331 1.00 38.97 155 SER A CA 1
ATOM 1121 C C . SER A 1 155 ? -17.477 -26.377 2.990 1.00 38.97 155 SER A C 1
ATOM 1123 O O . SER A 1 155 ? -17.509 -25.413 3.754 1.00 38.97 155 SER A O 1
ATOM 1125 N N . ILE A 1 156 ? -18.567 -27.072 2.670 1.00 41.03 156 ILE A N 1
ATOM 1126 C CA . ILE A 1 156 ? -19.825 -26.946 3.408 1.00 41.03 156 ILE A CA 1
ATOM 1127 C C . ILE A 1 156 ? -19.598 -27.621 4.761 1.00 41.03 156 ILE A C 1
ATOM 1129 O O . ILE A 1 156 ? -19.223 -28.790 4.803 1.00 41.03 156 ILE A O 1
ATOM 1133 N N . ILE A 1 157 ? -19.774 -26.872 5.848 1.00 34.75 157 ILE A N 1
ATOM 1134 C CA . ILE A 1 157 ? -19.827 -27.427 7.200 1.00 34.75 157 ILE A CA 1
ATOM 1135 C C . ILE A 1 157 ? -21.194 -28.112 7.314 1.00 34.75 157 ILE A C 1
ATOM 1137 O O . ILE A 1 157 ? -22.222 -27.438 7.263 1.00 34.75 157 ILE A O 1
ATOM 1141 N N . GLU A 1 158 ? -21.214 -29.442 7.371 1.00 40.00 158 GLU A N 1
ATOM 1142 C CA . GLU A 1 158 ? -22.415 -30.198 7.728 1.00 40.00 158 GLU A CA 1
ATOM 1143 C C . GLU A 1 158 ? -22.565 -30.151 9.258 1.00 40.00 158 GLU A C 1
ATOM 1145 O O . GLU A 1 158 ? -21.705 -30.641 9.986 1.00 40.00 158 GLU A O 1
ATOM 1150 N N . ASP A 1 159 ? -23.639 -29.513 9.735 1.00 31.47 159 ASP A N 1
ATOM 1151 C CA . ASP A 1 159 ? -24.080 -29.564 11.133 1.00 31.47 159 ASP A CA 1
ATOM 1152 C C . ASP A 1 159 ? -24.620 -30.974 11.422 1.00 31.47 159 ASP A C 1
ATOM 1154 O O . ASP A 1 159 ? -25.724 -31.331 11.002 1.00 31.47 159 ASP A O 1
ATOM 1158 N N . GLU A 1 160 ? -23.845 -31.788 12.137 1.00 37.09 160 GLU A N 1
ATOM 1159 C CA . GLU A 1 160 ? -24.283 -33.085 12.652 1.00 37.09 160 GLU A CA 1
ATOM 1160 C C . GLU A 1 160 ? -24.464 -32.972 14.176 1.00 37.09 160 GLU A C 1
ATOM 1162 O O . GLU A 1 160 ? -23.515 -33.049 14.956 1.00 37.09 160 GLU A O 1
ATOM 1167 N N . CYS A 1 161 ? -25.701 -32.725 14.623 1.00 27.83 161 CYS A N 1
ATOM 1168 C CA . CYS A 1 161 ? -26.054 -32.760 16.042 1.00 27.83 161 CYS A CA 1
ATOM 1169 C C . CYS A 1 161 ? -26.222 -34.214 16.505 1.00 27.83 161 CYS A C 1
ATOM 1171 O O . CYS A 1 161 ? -27.204 -34.867 16.150 1.00 27.83 161 CYS A O 1
ATOM 1173 N N . GLN A 1 162 ? -25.313 -34.698 17.352 1.00 30.59 162 GLN A N 1
ATOM 1174 C CA . GLN A 1 162 ? -25.545 -35.873 18.195 1.00 30.59 162 GLN A CA 1
ATOM 1175 C C . GLN A 1 162 ? -25.599 -35.451 19.668 1.00 30.59 162 GLN A C 1
ATOM 1177 O O . GLN A 1 162 ? -24.638 -34.911 20.214 1.00 30.59 162 GLN A O 1
ATOM 1182 N N . GLU A 1 163 ? -26.755 -35.680 20.294 1.00 35.44 163 GLU A N 1
ATOM 1183 C CA . GLU A 1 163 ? -26.942 -35.619 21.743 1.00 35.44 163 GLU A CA 1
ATOM 1184 C C . GLU A 1 163 ? -26.418 -36.914 22.374 1.00 35.44 163 GLU A C 1
ATOM 1186 O O . GLU A 1 163 ? -26.956 -37.986 22.104 1.00 35.44 163 GLU A O 1
ATOM 1191 N N . GLU A 1 164 ? -25.451 -36.815 23.286 1.00 32.97 164 GLU A N 1
ATOM 1192 C CA . GLU A 1 164 ? -25.289 -37.813 24.344 1.00 32.97 164 GLU A CA 1
ATOM 1193 C C . GLU A 1 164 ? -25.193 -37.133 25.711 1.00 32.97 164 GLU A C 1
ATOM 1195 O O . GLU A 1 164 ? -24.475 -36.154 25.919 1.00 32.97 164 GLU A O 1
ATOM 1200 N N . ALA A 1 165 ? -25.984 -37.661 26.642 1.00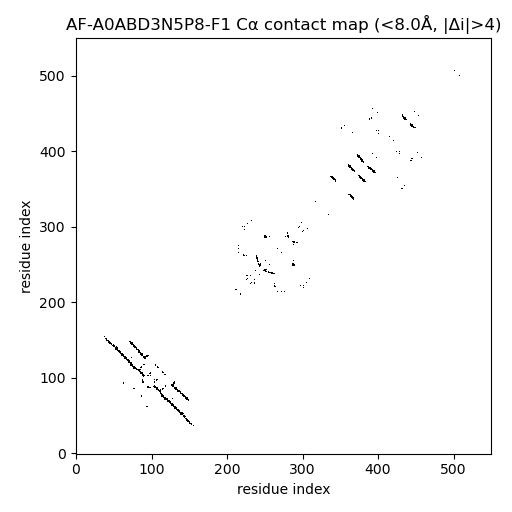 39.06 165 ALA A N 1
ATOM 1201 C CA . ALA A 1 165 ? -26.105 -37.208 28.012 1.00 39.06 165 ALA A CA 1
ATOM 1202 C C . ALA A 1 165 ? -25.163 -37.994 28.931 1.00 39.06 165 ALA A C 1
ATOM 1204 O O . ALA A 1 165 ? -25.164 -39.223 28.916 1.00 39.06 165 ALA A O 1
ATOM 1205 N N . SER A 1 166 ? -24.480 -37.300 29.843 1.00 32.69 166 SER A N 1
ATOM 1206 C CA . SER A 1 166 ? -24.027 -37.909 31.098 1.00 32.69 166 SER A CA 1
ATOM 1207 C C . SER A 1 166 ? -23.921 -36.880 32.227 1.00 32.69 166 SER A C 1
ATOM 1209 O O . SER A 1 166 ? -23.258 -35.852 32.099 1.00 32.69 166 SER A O 1
ATOM 1211 N N . ASN A 1 167 ? -24.598 -37.196 33.332 1.00 37.94 167 ASN A N 1
ATOM 1212 C CA . ASN A 1 167 ? -24.568 -36.526 34.633 1.00 37.94 167 ASN A CA 1
ATOM 1213 C C . ASN A 1 167 ? -23.237 -36.782 35.365 1.00 37.94 167 ASN A C 1
ATOM 1215 O O . ASN A 1 167 ? -22.807 -37.927 35.357 1.00 37.94 167 ASN A O 1
ATOM 1219 N N . GLU A 1 168 ? -22.673 -35.792 36.080 1.00 36.94 168 GLU A N 1
ATOM 1220 C CA . GLU A 1 168 ? -22.522 -35.821 37.558 1.00 36.94 168 GLU A CA 1
ATOM 1221 C C . GLU A 1 168 ? -21.780 -34.600 38.162 1.00 36.94 168 GLU A C 1
ATOM 1223 O O . GLU A 1 168 ? -20.700 -34.224 37.727 1.00 36.94 168 GLU A O 1
ATOM 1228 N N . THR A 1 169 ? -22.386 -34.045 39.228 1.00 34.50 169 THR A N 1
ATOM 1229 C CA . THR A 1 169 ? -21.834 -33.354 40.429 1.00 34.50 169 THR A CA 1
ATOM 1230 C C . THR A 1 169 ? -20.727 -32.289 40.296 1.00 34.50 169 THR A C 1
ATOM 1232 O O . THR A 1 169 ? -19.602 -32.554 39.902 1.00 34.50 169 THR A O 1
ATOM 1235 N N . THR A 1 170 ? -20.928 -31.065 40.804 1.00 39.09 170 THR A N 1
ATOM 1236 C CA . THR A 1 170 ? -20.709 -30.759 42.238 1.00 39.09 170 THR A CA 1
ATOM 1237 C C . THR A 1 170 ? -21.366 -29.436 42.679 1.00 39.09 170 THR A C 1
ATOM 1239 O O . THR A 1 170 ? -21.606 -28.514 41.902 1.00 39.09 170 THR A O 1
ATOM 1242 N N . ASN A 1 171 ? -21.698 -29.381 43.970 1.00 49.97 171 ASN A N 1
ATOM 1243 C CA . ASN A 1 171 ? -22.755 -28.577 44.591 1.00 49.97 171 ASN A CA 1
ATOM 1244 C C . ASN A 1 171 ? -22.401 -27.114 44.952 1.00 49.97 171 ASN A C 1
ATOM 1246 O O . ASN A 1 171 ? -23.212 -26.458 45.601 1.00 49.97 171 ASN A O 1
ATOM 1250 N N . ASP A 1 172 ? -21.263 -26.564 44.518 1.00 45.81 172 ASP A N 1
ATOM 1251 C CA . ASP A 1 172 ? -20.817 -25.221 44.951 1.00 45.81 172 ASP A CA 1
ATOM 1252 C C . ASP A 1 172 ? -21.111 -24.079 43.962 1.00 45.81 172 ASP A C 1
ATOM 1254 O O . ASP A 1 172 ? -20.958 -22.902 44.288 1.00 45.81 172 ASP A O 1
ATOM 1258 N N . LEU A 1 173 ? -21.654 -24.380 42.776 1.00 47.31 173 LEU A N 1
ATOM 1259 C CA . LEU A 1 173 ? -22.078 -23.349 41.816 1.00 47.31 173 LEU A CA 1
ATOM 1260 C C . LEU A 1 173 ? -23.461 -22.743 42.108 1.00 47.31 173 LEU A C 1
ATOM 1262 O O . LEU A 1 173 ? -23.841 -21.753 41.478 1.00 47.31 173 LEU A O 1
ATOM 1266 N N . ARG A 1 174 ? -24.240 -23.302 43.045 1.00 53.84 174 ARG A N 1
ATOM 1267 C CA . ARG A 1 174 ? -25.670 -22.966 43.192 1.00 53.84 174 ARG A CA 1
ATOM 1268 C C . ARG A 1 174 ? -25.912 -21.525 43.653 1.00 53.84 174 ARG A C 1
ATOM 1270 O O . ARG A 1 174 ? -26.848 -20.882 43.187 1.00 53.84 174 ARG A O 1
ATOM 1277 N N . VAL A 1 175 ? -25.023 -20.988 44.488 1.00 57.00 175 VAL A N 1
ATOM 1278 C CA . VAL A 1 175 ? -25.149 -19.626 45.041 1.00 57.00 175 VAL A CA 1
ATOM 1279 C C . VAL A 1 175 ? -24.707 -18.552 44.035 1.00 57.00 175 VAL A C 1
ATOM 1281 O O . VAL A 1 175 ? -25.262 -17.452 44.015 1.00 57.00 175 VAL A O 1
ATOM 1284 N N . TYR A 1 176 ? -23.769 -18.869 43.136 1.00 53.12 176 TYR A N 1
ATOM 1285 C CA . TYR A 1 176 ? -23.365 -17.952 42.063 1.00 53.12 176 TYR A CA 1
ATOM 1286 C C . TYR A 1 176 ? -24.363 -17.957 40.894 1.00 53.12 176 TYR A C 1
ATOM 1288 O O . TYR A 1 176 ? -24.630 -16.912 40.295 1.00 53.12 176 TYR A O 1
ATOM 1296 N N . LYS A 1 177 ? -24.984 -19.114 40.624 1.00 57.94 177 LYS A N 1
ATOM 1297 C CA . LYS A 1 177 ? -26.002 -19.276 39.579 1.00 57.94 177 LYS A CA 1
ATOM 1298 C C . LYS A 1 177 ? -27.291 -18.516 39.908 1.00 57.94 177 LYS A C 1
ATOM 1300 O O . LYS A 1 177 ? -27.778 -17.773 39.063 1.00 57.94 177 LYS A O 1
ATOM 1305 N N . GLU A 1 178 ? -27.765 -18.546 41.157 1.00 61.25 178 GLU A N 1
ATOM 1306 C CA . GLU A 1 178 ? -28.981 -17.811 41.558 1.00 61.25 178 GLU A CA 1
ATOM 1307 C C . GLU A 1 178 ? -28.838 -16.278 41.479 1.00 61.25 178 GLU A C 1
ATOM 1309 O O . GLU A 1 178 ? -29.807 -15.573 41.172 1.00 61.25 178 GLU A O 1
ATOM 1314 N N . ARG A 1 179 ? -27.635 -15.728 41.711 1.00 57.00 179 ARG A N 1
ATOM 1315 C CA . ARG A 1 179 ? -27.397 -14.274 41.606 1.00 57.00 179 ARG A CA 1
ATOM 1316 C C . ARG A 1 179 ? -27.329 -13.800 40.152 1.00 57.00 179 ARG A C 1
ATOM 1318 O O . ARG A 1 179 ? -27.728 -12.669 39.870 1.00 57.00 179 ARG A O 1
ATOM 1325 N N . ASN A 1 180 ? -26.879 -14.662 39.241 1.00 54.19 180 ASN A N 1
ATOM 1326 C CA . ASN A 1 180 ? -26.843 -14.377 37.808 1.00 54.19 180 ASN A CA 1
ATOM 1327 C C . ASN A 1 180 ? -28.215 -14.612 37.146 1.00 54.19 180 ASN A C 1
ATOM 1329 O O . ASN A 1 180 ? -28.649 -13.817 36.314 1.00 54.19 180 ASN A O 1
ATOM 1333 N N . GLU A 1 181 ? -28.972 -15.609 37.608 1.00 56.78 181 GLU A N 1
ATOM 1334 C CA . GLU A 1 181 ? -30.337 -15.882 37.144 1.00 56.78 181 GLU A CA 1
ATOM 1335 C C . GLU A 1 181 ? -31.324 -14.759 37.500 1.00 56.78 181 GLU A C 1
ATOM 1337 O O . GLU A 1 181 ? -32.213 -14.447 36.708 1.00 56.78 181 GLU A O 1
ATOM 1342 N N . ARG A 1 182 ? -31.152 -14.068 38.641 1.00 58.91 182 ARG A N 1
ATOM 1343 C CA . ARG A 1 182 ? -31.954 -12.865 38.949 1.00 58.91 182 ARG A CA 1
ATOM 1344 C C . ARG A 1 182 ? -31.686 -11.697 37.995 1.00 58.91 182 ARG A C 1
ATOM 1346 O O . ARG A 1 182 ? -32.582 -10.883 37.805 1.00 58.91 182 ARG A O 1
ATOM 1353 N N . ARG A 1 183 ? -30.499 -11.622 37.380 1.00 55.91 183 ARG A N 1
ATOM 1354 C CA . ARG A 1 183 ? -30.178 -10.631 36.334 1.00 55.91 183 ARG A CA 1
ATOM 1355 C C . ARG A 1 183 ? -30.617 -11.084 34.936 1.00 55.91 183 ARG A C 1
ATOM 1357 O O . ARG A 1 183 ? -30.861 -10.239 34.085 1.00 55.91 183 ARG A O 1
ATOM 1364 N N . GLN A 1 184 ? -30.771 -12.389 34.707 1.00 46.91 184 GLN A N 1
ATOM 1365 C CA . GLN A 1 184 ? -31.253 -12.944 33.435 1.00 46.91 184 GLN A CA 1
ATOM 1366 C C . GLN A 1 184 ? -32.780 -12.915 33.279 1.00 46.91 184 GLN A C 1
ATOM 1368 O O . GLN A 1 184 ? -33.271 -12.853 32.157 1.00 46.91 184 GLN A O 1
ATOM 1373 N N . ARG A 1 185 ? -33.559 -12.892 34.369 1.00 49.38 185 ARG A N 1
ATOM 1374 C CA . ARG A 1 185 ? -35.037 -12.881 34.283 1.00 49.38 185 ARG A CA 1
ATOM 1375 C C . ARG A 1 185 ? -35.653 -11.571 33.763 1.00 49.38 185 ARG A C 1
ATOM 1377 O O . ARG A 1 185 ? -36.868 -11.518 33.604 1.00 49.38 185 ARG A O 1
ATOM 1384 N N . SER A 1 186 ? -34.856 -10.544 33.464 1.00 48.19 186 SER A N 1
ATOM 1385 C CA . SER A 1 186 ? -35.326 -9.288 32.856 1.00 48.19 186 SER A CA 1
ATOM 1386 C C . SER A 1 186 ? -35.004 -9.125 31.364 1.00 48.19 186 SER A C 1
ATOM 1388 O O . SER A 1 186 ? -35.428 -8.130 30.787 1.00 48.19 186 SER A O 1
ATOM 1390 N N . CYS A 1 187 ? -34.330 -10.082 30.714 1.00 42.66 187 CYS A N 1
ATOM 1391 C CA . CYS A 1 187 ? -34.095 -10.040 29.265 1.00 42.66 187 CYS A CA 1
ATOM 1392 C C . CYS A 1 187 ? -34.341 -11.417 28.639 1.00 42.66 187 CYS A C 1
ATOM 1394 O O . CYS A 1 187 ? -33.592 -12.363 28.870 1.00 42.66 187 CYS A O 1
ATOM 1396 N N . SER A 1 188 ? -35.386 -11.534 27.819 1.00 46.47 188 SER A N 1
ATOM 1397 C CA . SER A 1 188 ? -35.659 -12.723 27.012 1.00 46.47 188 SER A CA 1
ATOM 1398 C C . SER A 1 188 ? -34.608 -12.866 25.905 1.00 46.47 188 SER A C 1
ATOM 1400 O O . SER A 1 188 ? -34.737 -12.249 24.852 1.00 46.47 188 SER A O 1
ATOM 1402 N N . LEU A 1 189 ? -33.561 -13.655 26.145 1.00 53.44 189 LEU A N 1
ATOM 1403 C CA . LEU A 1 189 ? -32.573 -14.054 25.134 1.00 53.44 189 LEU A CA 1
ATOM 1404 C C . LEU A 1 189 ? -31.875 -15.346 25.591 1.00 53.44 189 LEU A C 1
ATOM 1406 O O . LEU A 1 189 ? -30.739 -15.357 26.053 1.00 53.44 189 LEU A O 1
ATOM 1410 N N . ALA A 1 190 ? -32.587 -16.469 25.482 1.00 46.38 190 ALA A N 1
ATOM 1411 C CA . ALA A 1 190 ? -32.026 -17.802 25.726 1.00 46.38 190 ALA A CA 1
ATOM 1412 C C . ALA A 1 190 ? -31.110 -18.286 24.576 1.00 46.38 190 ALA A C 1
ATOM 1414 O O . ALA A 1 190 ? -30.393 -19.268 24.728 1.00 46.38 190 ALA A O 1
ATOM 1415 N N . GLN A 1 191 ? -31.080 -17.571 23.446 1.00 50.59 191 GLN A N 1
ATOM 1416 C CA . GLN A 1 191 ? -30.338 -17.945 22.235 1.00 50.59 191 GLN A CA 1
ATOM 1417 C C . GLN A 1 191 ? -28.839 -17.574 22.282 1.00 50.59 191 GLN A C 1
ATOM 1419 O O . GLN A 1 191 ? -28.057 -18.013 21.448 1.00 50.59 191 GLN A O 1
ATOM 1424 N N . THR A 1 192 ? -28.407 -16.784 23.270 1.00 56.16 192 THR A N 1
ATOM 1425 C CA . THR A 1 192 ? -27.030 -16.262 23.359 1.00 56.16 192 THR A CA 1
ATOM 1426 C C . THR A 1 192 ? -26.040 -17.145 24.118 1.00 56.16 192 THR A C 1
ATOM 1428 O O . THR A 1 192 ? -24.840 -16.914 24.003 1.00 56.16 192 THR A O 1
ATOM 1431 N N . GLN A 1 193 ? -26.492 -18.139 24.889 1.00 53.69 193 GLN A N 1
ATOM 1432 C CA . GLN A 1 193 ? -25.581 -18.966 25.692 1.00 53.69 193 GLN A CA 1
ATOM 1433 C C . GLN A 1 193 ? -24.861 -20.013 24.827 1.00 53.69 193 GLN A C 1
ATOM 1435 O O . GLN A 1 193 ? -23.642 -20.105 24.881 1.00 53.69 193 GLN A O 1
ATOM 1440 N N . GLN A 1 194 ? -25.597 -20.697 23.942 1.00 59.91 194 GLN A N 1
ATOM 1441 C CA . GLN A 1 194 ? -25.024 -21.647 22.979 1.00 59.91 194 GLN A CA 1
ATOM 1442 C C . GLN A 1 194 ? -24.025 -20.967 22.037 1.00 59.91 194 GLN A C 1
ATOM 1444 O O . GLN A 1 194 ? -22.954 -21.502 21.786 1.00 59.91 194 GLN A O 1
ATOM 1449 N N . ILE A 1 195 ? -24.326 -19.745 21.586 1.00 61.72 195 ILE A N 1
ATOM 1450 C CA . ILE A 1 195 ? -23.414 -18.968 20.737 1.00 61.72 195 ILE A CA 1
ATOM 1451 C C . ILE A 1 195 ? -22.126 -18.616 21.496 1.00 61.72 195 ILE A C 1
ATOM 1453 O O . ILE A 1 195 ? -21.047 -18.693 20.921 1.00 61.72 195 ILE A O 1
ATOM 1457 N N . ARG A 1 196 ? -22.200 -18.277 22.791 1.00 58.91 196 ARG A N 1
ATOM 1458 C CA . ARG A 1 196 ? -20.998 -17.980 23.589 1.00 58.91 196 ARG A CA 1
ATOM 1459 C C . ARG A 1 196 ? -20.142 -19.211 23.858 1.00 58.91 196 ARG A C 1
ATOM 1461 O O . ARG A 1 196 ? -18.927 -19.090 23.776 1.00 58.91 196 ARG A O 1
ATOM 1468 N N . ASP A 1 197 ? -20.750 -20.361 24.131 1.00 64.38 197 ASP A N 1
ATOM 1469 C CA . ASP A 1 197 ? -20.004 -21.597 24.394 1.00 64.38 197 ASP A CA 1
ATOM 1470 C C . ASP A 1 197 ? -19.364 -22.145 23.106 1.00 64.38 197 ASP A C 1
ATOM 1472 O O . ASP A 1 197 ? -18.234 -22.630 23.138 1.00 64.38 197 ASP A O 1
ATOM 1476 N N . ILE A 1 198 ? -20.026 -21.972 21.953 1.00 66.38 198 ILE A N 1
ATOM 1477 C CA . ILE A 1 198 ? -19.446 -22.263 20.633 1.00 66.38 198 ILE A CA 1
ATOM 1478 C C . ILE A 1 198 ? -18.274 -21.316 20.356 1.00 66.38 198 ILE A C 1
ATOM 1480 O O . ILE A 1 198 ? -17.189 -21.787 20.030 1.00 66.38 198 ILE A O 1
ATOM 1484 N N . ILE A 1 199 ? -18.433 -20.002 20.548 1.00 65.50 199 ILE A N 1
ATOM 1485 C CA . ILE A 1 199 ? -17.342 -19.033 20.348 1.00 65.50 199 ILE A CA 1
ATOM 1486 C C . ILE A 1 199 ? -16.160 -19.347 21.277 1.00 65.50 199 ILE A C 1
ATOM 1488 O O . ILE A 1 199 ? -15.031 -19.394 20.805 1.00 65.50 199 ILE A O 1
ATOM 1492 N N . ALA A 1 200 ? -16.396 -19.628 22.561 1.00 65.56 200 ALA A N 1
ATOM 1493 C CA . ALA A 1 200 ? -15.333 -19.941 23.518 1.00 65.56 200 ALA A CA 1
ATOM 1494 C C . ALA A 1 200 ? -14.568 -21.221 23.142 1.00 65.56 200 ALA A C 1
ATOM 1496 O O . ALA A 1 200 ? -13.340 -21.215 23.134 1.00 65.56 200 ALA A O 1
ATOM 1497 N N . LYS A 1 201 ? -15.279 -22.287 22.751 1.00 63.75 201 LYS A N 1
ATOM 1498 C CA . LYS A 1 201 ? -14.663 -23.558 22.343 1.00 63.75 201 LYS A CA 1
ATOM 1499 C C . LYS A 1 201 ? -13.892 -23.443 21.023 1.00 63.75 201 LYS A C 1
ATOM 1501 O O . LYS A 1 201 ? -12.807 -23.998 20.895 1.00 63.75 201 LYS A O 1
ATOM 1506 N N . THR A 1 202 ? -14.413 -22.670 20.070 1.00 59.38 202 THR A N 1
ATOM 1507 C CA . THR A 1 202 ? -13.740 -22.433 18.781 1.00 59.38 202 THR A CA 1
ATOM 1508 C C . THR A 1 202 ? -12.501 -21.546 18.956 1.00 59.38 202 THR A C 1
ATOM 1510 O O . THR A 1 202 ? -11.490 -21.759 18.297 1.00 59.38 202 THR A O 1
ATOM 1513 N N . VAL A 1 203 ? -12.544 -20.575 19.875 1.00 60.97 203 VAL A N 1
ATOM 1514 C CA . VAL A 1 203 ? -11.391 -19.730 20.228 1.00 60.97 203 VAL A CA 1
ATOM 1515 C C . VAL A 1 203 ? -10.307 -20.540 20.948 1.00 60.97 203 VAL A C 1
ATOM 1517 O O . VAL A 1 203 ? -9.125 -20.348 20.670 1.00 60.97 203 VAL A O 1
ATOM 1520 N N . GLU A 1 204 ? -10.681 -21.487 21.810 1.00 61.53 204 GLU A N 1
ATOM 1521 C CA . GLU A 1 204 ? -9.728 -22.363 22.502 1.00 61.53 204 GLU A CA 1
ATOM 1522 C C . GLU A 1 204 ? -9.057 -23.358 21.532 1.00 61.53 204 GLU A C 1
ATOM 1524 O O . GLU A 1 204 ? -7.833 -23.501 21.560 1.00 61.53 204 GLU A O 1
ATOM 1529 N N . GLU A 1 205 ? -9.807 -23.950 20.594 1.00 54.84 205 GLU A N 1
ATOM 1530 C CA . GLU A 1 205 ? -9.264 -24.852 19.560 1.00 54.84 205 GLU A CA 1
ATOM 1531 C C . GLU A 1 205 ? -8.396 -24.122 18.512 1.00 54.84 205 GLU A C 1
ATOM 1533 O O . GLU A 1 205 ? -7.391 -24.676 18.062 1.00 54.84 205 GLU A O 1
ATOM 1538 N N . LEU A 1 206 ? -8.697 -22.859 18.178 1.00 51.06 206 LEU A N 1
ATOM 1539 C CA . LEU A 1 206 ? -7.865 -22.035 17.282 1.00 51.06 206 LEU A CA 1
ATOM 1540 C C . LEU A 1 206 ? -6.607 -21.470 17.963 1.00 51.06 206 LEU A C 1
ATOM 1542 O O . LEU A 1 206 ? -5.620 -21.179 17.290 1.00 51.06 206 LEU A O 1
ATOM 1546 N N . SER A 1 207 ? -6.595 -21.353 19.294 1.00 52.31 207 SER A N 1
ATOM 1547 C CA . SER A 1 207 ? -5.432 -20.850 20.044 1.00 52.31 207 SER A CA 1
ATOM 1548 C C . SER A 1 207 ? -4.226 -21.809 20.059 1.00 52.31 207 SER A C 1
ATOM 1550 O O . SER A 1 207 ? -3.122 -21.415 20.446 1.00 52.31 207 SER A O 1
ATOM 1552 N N . GLY A 1 208 ? -4.421 -23.060 19.617 1.00 46.62 208 GLY A N 1
ATOM 1553 C CA . GLY A 1 208 ? -3.384 -24.089 19.515 1.00 46.62 208 GLY A CA 1
ATOM 1554 C C . GLY A 1 208 ? -2.563 -24.065 18.220 1.00 46.62 208 GLY A C 1
ATOM 1555 O O . GLY A 1 208 ? -1.499 -24.690 18.172 1.00 46.62 208 GLY A O 1
ATOM 1556 N N . GLU A 1 209 ? -2.996 -23.344 17.177 1.00 48.47 209 GLU A N 1
ATOM 1557 C CA . GLU A 1 209 ? -2.180 -23.179 15.973 1.00 48.47 209 GLU A CA 1
ATOM 1558 C C . GLU A 1 209 ? -1.061 -22.164 16.230 1.00 48.47 209 GLU A C 1
ATOM 1560 O O . GLU A 1 209 ? -1.277 -20.982 16.490 1.00 48.47 209 GLU A O 1
ATOM 1565 N N . GLN A 1 210 ? 0.178 -22.653 16.165 1.00 52.97 210 GLN A N 1
ATOM 1566 C CA . GLN A 1 210 ? 1.407 -21.873 16.272 1.00 52.97 210 GLN A CA 1
ATOM 1567 C C . GLN A 1 210 ? 1.327 -20.596 15.413 1.00 52.97 210 GLN A C 1
ATOM 1569 O O . GLN A 1 210 ? 1.418 -20.654 14.187 1.00 52.97 210 GLN A O 1
ATOM 1574 N N . PHE A 1 211 ? 1.181 -19.445 16.079 1.00 56.03 211 PHE A N 1
ATOM 1575 C CA . PHE A 1 211 ? 1.062 -18.107 15.497 1.00 56.03 211 PHE A CA 1
ATOM 1576 C C . PHE A 1 211 ? 2.184 -17.811 14.481 1.00 56.03 211 PHE A C 1
ATOM 1578 O O . PHE A 1 211 ? 3.282 -17.382 14.845 1.00 56.03 211 PHE A O 1
ATOM 1585 N N . LYS A 1 212 ? 1.911 -18.022 13.186 1.00 69.50 212 LYS A N 1
ATOM 1586 C CA . LYS A 1 212 ? 2.832 -17.727 12.069 1.00 69.50 212 LYS A CA 1
ATOM 1587 C C . LYS A 1 212 ? 2.830 -16.255 11.628 1.00 69.50 212 LYS A C 1
ATOM 1589 O O . LYS A 1 212 ? 3.491 -15.926 10.647 1.00 69.50 212 LYS A O 1
ATOM 1594 N N . GLY A 1 213 ? 2.144 -15.376 12.355 1.00 82.69 213 GLY A N 1
ATOM 1595 C CA . GLY A 1 213 ? 2.053 -13.952 12.034 1.00 82.69 213 GLY A CA 1
ATOM 1596 C C . GLY A 1 213 ? 3.349 -13.163 12.255 1.00 82.69 213 GLY A C 1
ATOM 1597 O O . GLY A 1 213 ? 4.264 -13.578 12.987 1.00 82.69 213 GLY A O 1
ATOM 1598 N N . SER A 1 214 ? 3.407 -11.981 11.636 1.00 94.25 214 SER A N 1
ATOM 1599 C CA . SER A 1 214 ? 4.416 -10.958 11.948 1.00 94.25 214 SER A CA 1
ATOM 1600 C C . SER A 1 214 ? 4.350 -10.587 13.441 1.00 94.25 214 SER A C 1
ATOM 1602 O O . SER A 1 214 ? 3.345 -10.814 14.118 1.00 94.25 214 SER A O 1
ATOM 1604 N N . TRP A 1 215 ? 5.426 -10.037 14.007 1.00 95.25 215 TRP A N 1
ATOM 1605 C CA . TRP A 1 215 ? 5.379 -9.482 15.370 1.00 95.25 215 TRP A CA 1
ATOM 1606 C C . TRP A 1 215 ? 4.336 -8.362 15.487 1.00 95.25 215 TRP A C 1
ATOM 1608 O O . TRP A 1 215 ? 3.687 -8.225 16.521 1.00 95.25 215 TRP A O 1
ATOM 1618 N N . GLU A 1 216 ? 4.136 -7.611 14.404 1.00 96.25 216 GLU A N 1
ATOM 1619 C CA . GLU A 1 216 ? 3.171 -6.517 14.328 1.00 96.25 216 GLU A CA 1
ATOM 1620 C C . GLU A 1 216 ? 1.737 -7.028 14.441 1.00 96.25 216 GLU A C 1
ATOM 1622 O O . GLU A 1 216 ? 0.969 -6.531 15.257 1.00 96.25 216 GLU A O 1
ATOM 1627 N N . GLU A 1 217 ? 1.407 -8.088 13.705 1.00 95.56 217 GLU A N 1
ATOM 1628 C CA . GLU A 1 217 ? 0.094 -8.733 13.751 1.00 95.56 217 GLU A CA 1
ATOM 1629 C C . GLU A 1 217 ? -0.210 -9.280 15.153 1.00 95.56 217 GLU A C 1
ATOM 1631 O O . GLU A 1 217 ? -1.306 -9.102 15.677 1.00 95.56 217 GLU A O 1
ATOM 1636 N N . ARG A 1 218 ? 0.788 -9.868 15.825 1.00 95.44 218 ARG A N 1
ATOM 1637 C CA . ARG A 1 218 ? 0.634 -10.330 17.214 1.00 95.44 218 ARG A CA 1
ATOM 1638 C C . ARG A 1 218 ? 0.428 -9.179 18.193 1.00 95.44 218 ARG A C 1
ATOM 1640 O O . ARG A 1 218 ? -0.408 -9.296 19.085 1.00 95.44 218 ARG A O 1
ATOM 1647 N N . LEU A 1 219 ? 1.149 -8.070 18.020 1.00 97.38 219 LEU A N 1
ATOM 1648 C CA . LEU A 1 219 ? 0.952 -6.864 18.822 1.00 97.38 219 LEU A CA 1
ATOM 1649 C C . LEU A 1 219 ? -0.453 -6.277 18.609 1.00 97.38 219 LEU A C 1
ATOM 1651 O O . LEU A 1 219 ? -1.121 -5.935 19.583 1.00 97.38 219 LEU A O 1
ATOM 1655 N N . GLN A 1 220 ? -0.915 -6.193 17.357 1.00 97.25 220 GLN A N 1
ATOM 1656 C CA . GLN A 1 220 ? -2.265 -5.731 17.019 1.00 97.25 220 GLN A CA 1
ATOM 1657 C C . GLN A 1 220 ? -3.334 -6.633 17.641 1.00 97.25 220 GLN A C 1
ATOM 1659 O O . GLN A 1 220 ? -4.254 -6.120 18.274 1.00 97.25 220 GLN A O 1
ATOM 1664 N N . ASN A 1 221 ? -3.175 -7.955 17.538 1.00 96.19 221 ASN A N 1
ATOM 1665 C CA . ASN A 1 221 ? -4.109 -8.923 18.110 1.00 96.19 221 ASN A CA 1
ATOM 1666 C C . ASN A 1 221 ? -4.173 -8.823 19.638 1.00 96.19 221 ASN A C 1
ATOM 1668 O O . ASN A 1 221 ? -5.267 -8.744 20.183 1.00 96.19 221 ASN A O 1
ATOM 1672 N N . ALA A 1 222 ? -3.033 -8.727 20.331 1.00 97.19 222 ALA A N 1
ATOM 1673 C CA . ALA A 1 222 ? -3.019 -8.586 21.790 1.00 97.19 222 ALA A CA 1
ATOM 1674 C C . ALA A 1 222 ? -3.686 -7.278 22.262 1.00 97.19 222 ALA A C 1
ATOM 1676 O O . ALA A 1 222 ? -4.426 -7.261 23.246 1.00 97.19 222 ALA A O 1
ATOM 1677 N N . LEU A 1 223 ? -3.461 -6.167 21.552 1.00 97.88 223 LEU A N 1
ATOM 1678 C CA . LEU A 1 223 ? -4.097 -4.884 21.870 1.00 97.88 223 LEU A CA 1
ATOM 1679 C C . LEU A 1 223 ? -5.597 -4.879 21.542 1.00 97.88 223 LEU A C 1
ATOM 1681 O O . LEU A 1 223 ? -6.375 -4.251 22.266 1.00 97.88 223 LEU A O 1
ATOM 1685 N N . ALA A 1 224 ? -6.010 -5.554 20.467 1.00 97.50 224 ALA A N 1
ATOM 1686 C CA . ALA A 1 224 ? -7.413 -5.746 20.116 1.00 97.50 224 ALA A CA 1
ATOM 1687 C C . ALA A 1 224 ? -8.127 -6.607 21.166 1.00 97.50 224 ALA A C 1
ATOM 1689 O O . ALA A 1 224 ? -9.129 -6.170 21.726 1.00 97.50 224 ALA A O 1
ATOM 1690 N N . GLU A 1 225 ? -7.554 -7.760 21.515 1.00 97.25 225 GLU A N 1
ATOM 1691 C CA . GLU A 1 225 ? -8.092 -8.695 22.506 1.00 97.25 225 GLU A CA 1
ATOM 1692 C C . GLU A 1 225 ? -8.222 -8.042 23.886 1.00 97.25 225 GLU A C 1
ATOM 1694 O O . GLU A 1 225 ? -9.266 -8.158 24.531 1.00 97.25 225 GLU A O 1
ATOM 1699 N N . ALA A 1 226 ? -7.218 -7.275 24.327 1.00 97.56 226 ALA A N 1
ATOM 1700 C CA . ALA A 1 226 ? -7.297 -6.526 25.579 1.00 97.56 226 ALA A CA 1
ATOM 1701 C C . ALA A 1 226 ? -8.469 -5.529 25.579 1.00 97.56 226 ALA A C 1
ATOM 1703 O O . ALA A 1 226 ? -9.209 -5.422 26.560 1.00 97.56 226 ALA A O 1
ATOM 1704 N N . LYS A 1 227 ? -8.673 -4.804 24.475 1.00 97.50 227 LYS A N 1
ATOM 1705 C CA . LYS A 1 227 ? -9.765 -3.830 24.361 1.00 97.50 227 LYS A CA 1
ATOM 1706 C C . LYS A 1 227 ? -11.134 -4.514 24.282 1.00 97.50 227 LYS A C 1
ATOM 1708 O O . LYS A 1 227 ? -12.074 -4.067 24.938 1.00 97.50 227 LYS A O 1
ATOM 1713 N N . GLU A 1 228 ? -11.240 -5.610 23.539 1.00 95.88 228 GLU A N 1
ATOM 1714 C CA . GLU A 1 228 ? -12.464 -6.406 23.373 1.00 95.88 228 GLU A CA 1
ATOM 1715 C C . GLU A 1 228 ? -12.842 -7.176 24.647 1.00 95.88 228 GLU A C 1
ATOM 1717 O O . GLU A 1 228 ? -14.025 -7.341 24.942 1.00 95.88 228 GLU A O 1
ATOM 1722 N N . SER A 1 229 ? -11.856 -7.514 25.483 1.00 96.19 229 SER A N 1
ATOM 1723 C CA . SER A 1 229 ? -12.050 -8.084 26.825 1.00 96.19 229 SER A CA 1
ATOM 1724 C C . SER A 1 229 ? -12.618 -7.086 27.848 1.00 96.19 229 SER A C 1
ATOM 1726 O O . SER A 1 229 ? -12.866 -7.446 29.000 1.00 96.19 229 SER A O 1
ATOM 1728 N N . GLY A 1 230 ? -12.834 -5.825 27.456 1.00 96.50 230 GLY A N 1
ATOM 1729 C CA . GLY A 1 230 ? -13.487 -4.807 28.279 1.00 96.50 230 GLY A CA 1
ATOM 1730 C C . GLY A 1 230 ? -12.542 -3.896 29.063 1.00 96.50 230 GLY A C 1
ATOM 1731 O O . GLY A 1 230 ? -13.005 -3.138 29.918 1.00 96.50 230 GLY A O 1
ATOM 1732 N N . TYR A 1 231 ? -11.234 -3.920 28.789 1.00 97.12 231 TYR A N 1
ATOM 1733 C CA . TYR A 1 231 ? -10.324 -2.934 29.371 1.00 97.12 231 TYR A CA 1
ATOM 1734 C C . TYR A 1 231 ? -10.588 -1.536 28.780 1.00 97.12 231 TYR A C 1
ATOM 1736 O O . TYR A 1 231 ? -10.751 -1.364 27.569 1.00 97.12 231 TYR A O 1
ATOM 1744 N N . SER A 1 232 ? -10.611 -0.497 29.624 1.00 97.50 232 SER A N 1
ATOM 1745 C CA . SER A 1 232 ? -10.619 0.889 29.133 1.00 97.50 232 SER A CA 1
ATOM 1746 C C . SER A 1 232 ? -9.273 1.236 28.484 1.00 97.50 232 SER A C 1
ATOM 1748 O O . SER A 1 232 ? -8.248 0.647 28.826 1.00 97.50 232 SER A O 1
ATOM 1750 N N . SER A 1 233 ? -9.259 2.201 27.557 1.00 96.44 233 SER A N 1
ATOM 1751 C CA . SER A 1 233 ? -8.017 2.667 26.912 1.00 96.44 233 SER A CA 1
ATOM 1752 C C . SER A 1 233 ? -7.005 3.155 27.956 1.00 96.44 233 SER A C 1
ATOM 1754 O O . SER A 1 233 ? -5.860 2.715 27.970 1.00 96.44 233 SER A O 1
ATOM 1756 N N . GLU A 1 234 ? -7.465 3.949 28.922 1.00 95.38 234 GLU A N 1
ATOM 1757 C CA . GLU A 1 234 ? -6.695 4.398 30.088 1.00 95.38 234 GLU A CA 1
ATOM 1758 C C . GLU A 1 234 ? -6.089 3.236 30.880 1.00 95.38 234 GLU A C 1
ATOM 1760 O O . GLU A 1 234 ? -4.927 3.293 31.284 1.00 95.38 234 GLU A O 1
ATOM 1765 N N . ARG A 1 235 ? -6.858 2.159 31.095 1.00 96.81 235 ARG A N 1
ATOM 1766 C CA . ARG A 1 235 ? -6.374 0.989 31.828 1.00 96.81 235 ARG A CA 1
ATOM 1767 C C . ARG A 1 235 ? -5.316 0.236 31.033 1.00 96.81 235 ARG A C 1
ATOM 1769 O O . ARG A 1 235 ? -4.337 -0.195 31.637 1.00 96.81 235 ARG A O 1
ATOM 1776 N N . ILE A 1 236 ? -5.488 0.101 29.719 1.00 97.31 236 ILE A N 1
ATOM 1777 C CA . ILE A 1 236 ? -4.486 -0.501 28.830 1.00 97.31 236 ILE A CA 1
ATOM 1778 C C . ILE A 1 236 ? -3.193 0.318 28.894 1.00 97.31 236 ILE A C 1
ATOM 1780 O O . ILE A 1 236 ? -2.139 -0.241 29.181 1.00 97.31 236 ILE A O 1
ATOM 1784 N N . PHE A 1 237 ? -3.267 1.643 28.744 1.00 96.12 237 PHE A N 1
ATOM 1785 C CA . PHE A 1 237 ? -2.088 2.510 28.814 1.00 96.12 237 PHE A CA 1
ATOM 1786 C C . PHE A 1 237 ? -1.427 2.514 30.200 1.00 96.12 237 PHE A C 1
ATOM 1788 O O . PHE A 1 237 ? -0.203 2.538 30.292 1.00 96.12 237 PHE A O 1
ATOM 1795 N N . ALA A 1 238 ? -2.205 2.399 31.279 1.00 95.31 238 ALA A N 1
ATOM 1796 C CA . ALA A 1 238 ? -1.671 2.252 32.632 1.00 95.31 238 ALA A CA 1
ATOM 1797 C C . ALA A 1 238 ? -0.984 0.893 32.870 1.00 95.31 238 ALA A C 1
ATOM 1799 O O . ALA A 1 238 ? -0.046 0.812 33.663 1.00 95.31 238 ALA A O 1
ATOM 1800 N N . ILE A 1 239 ? -1.445 -0.178 32.211 1.00 96.50 239 ILE A N 1
ATOM 1801 C CA . ILE A 1 239 ? -0.791 -1.497 32.247 1.00 96.50 239 ILE A CA 1
ATOM 1802 C C . ILE A 1 239 ? 0.504 -1.466 31.434 1.00 96.50 239 ILE A C 1
ATOM 1804 O O . ILE A 1 239 ? 1.515 -1.980 31.907 1.00 96.50 239 ILE A O 1
ATOM 1808 N N . LEU A 1 240 ? 0.475 -0.834 30.255 1.00 96.38 240 LEU A N 1
ATOM 1809 C CA . LEU A 1 240 ? 1.629 -0.660 29.371 1.00 96.38 240 LEU A CA 1
ATOM 1810 C C . LEU A 1 240 ? 2.739 0.187 29.989 1.00 96.38 240 LEU A C 1
ATOM 1812 O O . LEU A 1 240 ? 3.865 0.133 29.526 1.00 96.38 240 LEU A O 1
ATOM 1816 N N . GLY A 1 241 ? 2.490 0.959 31.036 1.00 91.38 241 GLY A N 1
ATOM 1817 C CA . GLY A 1 241 ? 3.594 1.577 31.746 1.00 91.38 241 GLY A CA 1
ATOM 1818 C C . GLY A 1 241 ? 3.154 2.505 32.852 1.00 91.38 241 GLY A C 1
ATOM 1819 O O . GLY A 1 241 ? 2.133 3.186 32.775 1.00 91.38 241 GLY A O 1
ATOM 1820 N N . LYS A 1 242 ? 3.986 2.579 33.890 1.00 84.56 242 LYS A N 1
ATOM 1821 C CA . LYS A 1 242 ? 3.908 3.683 34.840 1.00 84.56 242 LYS A CA 1
ATOM 1822 C C . LYS A 1 242 ? 4.452 4.929 34.149 1.00 84.56 242 LYS A C 1
ATOM 1824 O O . LYS A 1 242 ? 5.523 4.878 33.545 1.00 84.56 242 LYS A O 1
ATOM 1829 N N . LYS A 1 243 ? 3.703 6.030 34.247 1.00 82.69 243 LYS A N 1
ATOM 1830 C CA . LYS A 1 243 ? 4.134 7.351 33.778 1.00 82.69 243 LYS A CA 1
ATOM 1831 C C . LYS A 1 243 ? 5.533 7.644 34.330 1.00 82.69 243 LYS A C 1
ATOM 1833 O O . LYS A 1 243 ? 5.751 7.517 35.536 1.00 82.69 243 LYS A O 1
ATOM 1838 N N . GLY A 1 244 ? 6.471 7.961 33.438 1.00 76.69 244 GLY A N 1
ATOM 1839 C CA . GLY A 1 244 ? 7.817 8.372 33.820 1.00 76.69 244 GLY A CA 1
ATOM 1840 C C . GLY A 1 244 ? 7.815 9.703 34.585 1.00 76.69 244 GLY A C 1
ATOM 1841 O O . GLY A 1 244 ? 6.780 10.368 34.666 1.00 76.69 244 GLY A O 1
ATOM 1842 N N . PRO A 1 245 ? 8.972 10.109 35.138 1.00 72.69 245 PRO A N 1
ATOM 1843 C CA . PRO A 1 245 ? 9.109 11.373 35.867 1.00 72.69 245 PRO A CA 1
ATOM 1844 C C . PRO A 1 245 ? 8.843 12.608 34.988 1.00 72.69 245 PRO A C 1
ATOM 1846 O O . PRO A 1 245 ? 8.455 13.650 35.505 1.00 72.69 245 PRO A O 1
ATOM 1849 N N . GLU A 1 246 ? 9.006 12.487 33.668 1.00 70.25 246 GLU A N 1
ATOM 1850 C CA . GLU A 1 246 ? 8.684 13.539 32.701 1.00 70.25 246 GLU A CA 1
ATOM 1851 C C . GLU A 1 246 ? 7.194 13.514 32.339 1.00 70.25 246 GLU A C 1
ATOM 1853 O O . GLU A 1 246 ? 6.773 12.739 31.478 1.00 70.25 246 GLU A O 1
ATOM 1858 N N . GLU A 1 247 ? 6.400 14.340 33.031 1.00 74.44 247 GLU A N 1
ATOM 1859 C CA . GLU A 1 247 ? 5.043 14.806 32.665 1.00 74.44 247 GLU A CA 1
ATOM 1860 C C . GLU A 1 247 ? 4.061 13.766 32.078 1.00 74.44 247 GLU A C 1
ATOM 1862 O O . GLU A 1 247 ? 3.120 14.104 31.366 1.00 74.44 247 GLU A O 1
ATOM 1867 N N . GLY A 1 248 ? 4.249 12.473 32.344 1.00 75.38 248 GLY A N 1
ATOM 1868 C CA . GLY A 1 248 ? 3.407 11.409 31.800 1.00 75.38 248 GLY A CA 1
ATOM 1869 C C . GLY A 1 248 ? 3.436 11.223 30.278 1.00 75.38 248 GLY A C 1
ATOM 1870 O O . GLY A 1 248 ? 2.599 10.474 29.779 1.00 75.38 248 GLY A O 1
ATOM 1871 N N . LYS A 1 249 ? 4.376 11.844 29.552 1.00 86.94 249 LYS A N 1
ATOM 1872 C CA . LYS A 1 249 ? 4.487 11.728 28.080 1.00 86.94 249 LYS A CA 1
ATOM 1873 C C . LYS A 1 249 ? 5.324 10.524 27.629 1.00 86.94 249 LYS A C 1
ATOM 1875 O O . LYS A 1 249 ? 5.185 10.060 26.496 1.00 86.94 249 LYS A O 1
ATOM 1880 N N . SER A 1 250 ? 6.147 9.989 28.530 1.00 93.94 250 SER A N 1
ATOM 1881 C CA . SER A 1 250 ? 7.090 8.905 28.247 1.00 93.94 250 SER A CA 1
ATOM 1882 C C . SER A 1 250 ? 6.978 7.774 29.275 1.00 93.94 250 SER A C 1
ATOM 1884 O O . SER A 1 250 ? 6.708 8.010 30.457 1.00 93.94 250 SER A O 1
ATOM 1886 N N . ILE A 1 251 ? 7.219 6.539 28.835 1.00 95.06 251 ILE A N 1
ATOM 1887 C CA . ILE A 1 251 ? 7.251 5.331 29.672 1.00 95.06 251 ILE A CA 1
ATOM 1888 C C . ILE A 1 251 ? 8.612 4.632 29.560 1.00 95.06 251 ILE A C 1
ATOM 1890 O O . ILE A 1 251 ? 9.260 4.660 28.515 1.00 95.06 251 ILE A O 1
ATOM 1894 N N . LEU A 1 252 ? 9.059 3.997 30.645 1.00 94.50 252 LEU A N 1
ATOM 1895 C CA . LEU A 1 252 ? 10.290 3.200 30.651 1.00 94.50 252 LEU A CA 1
ATOM 1896 C C . LEU A 1 252 ? 10.109 1.938 29.798 1.00 94.50 252 LEU A C 1
ATOM 1898 O O . LEU A 1 252 ? 9.103 1.242 29.944 1.00 94.50 252 LEU A O 1
ATOM 1902 N N . VAL A 1 253 ? 11.115 1.587 28.988 1.00 95.56 253 VAL A N 1
ATOM 1903 C CA . VAL A 1 253 ? 11.094 0.374 28.144 1.00 95.56 253 VAL A CA 1
ATOM 1904 C C . VAL A 1 253 ? 10.805 -0.882 28.969 1.00 95.56 253 VAL A C 1
ATOM 1906 O O . VAL A 1 253 ? 9.985 -1.699 28.569 1.00 95.56 253 VAL A O 1
ATOM 1909 N N . SER A 1 254 ? 11.397 -1.021 30.158 1.00 95.25 254 SER A N 1
ATOM 1910 C CA . SER A 1 254 ? 11.147 -2.171 31.040 1.00 95.25 254 SER A CA 1
ATOM 1911 C C . SER A 1 254 ? 9.686 -2.279 31.487 1.00 95.25 254 SER A C 1
ATOM 1913 O O . SER A 1 254 ? 9.120 -3.369 31.469 1.00 95.25 254 SER A O 1
ATOM 1915 N N . SER A 1 255 ? 9.057 -1.149 31.830 1.00 95.62 255 SER A N 1
ATOM 1916 C CA . SER A 1 255 ? 7.634 -1.108 32.199 1.00 95.62 255 SER A CA 1
ATOM 1917 C C . SER A 1 255 ? 6.739 -1.465 31.014 1.00 95.62 255 SER A C 1
ATOM 1919 O O . SER A 1 255 ? 5.735 -2.147 31.195 1.00 95.62 255 SER A O 1
ATOM 1921 N N . PHE A 1 256 ? 7.128 -1.046 29.808 1.00 97.00 256 PHE A N 1
ATOM 1922 C CA . PHE A 1 256 ? 6.423 -1.373 28.572 1.00 97.00 256 PHE A CA 1
ATOM 1923 C C . PHE A 1 256 ? 6.451 -2.856 28.242 1.00 97.00 256 PHE A C 1
ATOM 1925 O O . PHE A 1 256 ? 5.404 -3.449 27.991 1.00 97.00 256 PHE A O 1
ATOM 1932 N N . VAL A 1 257 ? 7.623 -3.480 28.330 1.00 97.12 257 VAL A N 1
ATOM 1933 C CA . VAL A 1 257 ? 7.772 -4.923 28.119 1.00 97.12 257 VAL A CA 1
ATOM 1934 C C . VAL A 1 257 ? 6.964 -5.724 29.147 1.00 97.12 257 VAL A C 1
ATOM 1936 O O . VAL A 1 257 ? 6.255 -6.661 28.782 1.00 97.12 257 VAL A O 1
ATOM 1939 N N . GLU A 1 258 ? 7.006 -5.333 30.426 1.00 97.25 258 GLU A N 1
ATOM 1940 C CA . GLU A 1 258 ? 6.197 -5.969 31.474 1.00 97.25 258 GLU A CA 1
ATOM 1941 C C . GLU A 1 258 ? 4.692 -5.804 31.205 1.00 97.25 258 GLU A C 1
ATOM 1943 O O . GLU A 1 258 ? 3.912 -6.745 31.368 1.00 97.25 258 GLU A O 1
ATOM 1948 N N . GLY A 1 259 ? 4.282 -4.613 30.767 1.00 97.38 259 GLY A N 1
ATOM 1949 C CA . GLY A 1 259 ? 2.905 -4.303 30.407 1.00 97.38 259 GLY A CA 1
ATOM 1950 C C . GLY A 1 259 ? 2.391 -5.136 29.236 1.00 97.38 259 GLY A C 1
ATOM 1951 O O . GLY A 1 259 ? 1.295 -5.685 29.323 1.00 97.38 259 GLY A O 1
ATOM 1952 N N . LEU A 1 260 ? 3.194 -5.307 28.184 1.00 97.56 260 LEU A N 1
ATOM 1953 C CA . LEU A 1 260 ? 2.858 -6.176 27.052 1.00 97.56 260 LEU A CA 1
ATOM 1954 C C . LEU A 1 260 ? 2.669 -7.633 27.490 1.00 97.56 260 LEU A C 1
ATOM 1956 O O . LEU A 1 260 ? 1.695 -8.270 27.089 1.00 97.56 260 LEU A O 1
ATOM 1960 N N . GLY A 1 261 ? 3.531 -8.133 28.380 1.00 97.31 261 GLY A N 1
ATOM 1961 C CA . GLY A 1 261 ? 3.371 -9.466 28.963 1.00 97.31 261 GLY A CA 1
ATOM 1962 C C . GLY A 1 261 ? 2.067 -9.612 29.760 1.00 97.31 261 GLY A C 1
ATOM 1963 O O . GLY A 1 261 ? 1.390 -10.634 29.659 1.00 97.31 261 GLY A O 1
ATOM 1964 N N . LYS A 1 262 ? 1.660 -8.572 30.503 1.00 97.50 262 LYS A N 1
ATOM 1965 C CA . LYS A 1 262 ? 0.379 -8.545 31.240 1.00 97.50 262 LYS A CA 1
ATOM 1966 C C . LYS A 1 262 ? -0.849 -8.502 30.333 1.00 97.50 262 LYS A C 1
ATOM 1968 O O . LYS A 1 262 ? -1.907 -8.953 30.759 1.00 97.50 262 LYS A O 1
ATOM 1973 N N . LEU A 1 263 ? -0.717 -7.971 29.119 1.00 97.06 263 LEU A N 1
ATOM 1974 C CA . LEU A 1 263 ? -1.768 -7.995 28.099 1.00 97.06 263 LEU A CA 1
ATOM 1975 C C . LEU A 1 263 ? -1.811 -9.318 27.316 1.00 97.06 263 LEU A C 1
ATOM 1977 O O . LEU A 1 263 ? -2.602 -9.442 26.390 1.00 97.06 263 LEU A O 1
ATOM 1981 N N . GLY A 1 264 ? -0.979 -10.302 27.673 1.00 96.06 264 GLY A N 1
ATOM 1982 C CA . GLY A 1 264 ? -0.970 -11.623 27.042 1.00 96.06 264 GLY A CA 1
ATOM 1983 C C . GLY A 1 264 ? -0.071 -11.733 25.809 1.00 96.06 264 GLY A C 1
ATOM 1984 O O . GLY A 1 264 ? -0.010 -12.804 25.203 1.00 96.06 264 GLY A O 1
ATOM 1985 N N . LEU A 1 265 ? 0.674 -10.681 25.448 1.00 96.75 265 LEU A N 1
ATOM 1986 C CA . LEU A 1 265 ? 1.586 -10.741 24.309 1.00 96.75 265 LEU A CA 1
ATOM 1987 C C . LEU A 1 265 ? 2.793 -11.631 24.634 1.00 96.75 265 LEU A C 1
ATOM 1989 O O . LEU A 1 265 ? 3.570 -11.346 25.545 1.00 96.75 265 LEU A O 1
ATOM 1993 N N . LYS A 1 266 ? 2.978 -12.688 23.838 1.00 95.94 266 LYS A N 1
ATOM 1994 C CA . LYS A 1 266 ? 4.163 -13.556 23.868 1.00 95.94 266 LYS A CA 1
ATOM 1995 C C . LYS A 1 266 ? 5.048 -13.265 22.652 1.00 95.94 266 LYS A C 1
ATOM 1997 O O . LYS A 1 266 ? 4.606 -13.417 21.510 1.00 95.94 266 LYS A O 1
ATOM 2002 N N . TRP A 1 267 ? 6.299 -12.883 22.887 1.00 95.31 267 TRP A N 1
ATOM 2003 C CA . TRP A 1 267 ? 7.320 -12.715 21.843 1.00 95.31 267 TRP A CA 1
ATOM 2004 C C . TRP A 1 267 ? 8.194 -13.973 21.714 1.00 95.31 267 TRP A C 1
ATOM 2006 O O . TRP A 1 267 ? 8.291 -14.767 22.650 1.00 95.31 267 TRP A O 1
ATOM 2016 N N . ARG A 1 268 ? 8.790 -14.190 20.532 1.00 93.69 268 ARG A N 1
ATOM 2017 C CA . ARG A 1 268 ? 9.593 -15.390 20.226 1.00 93.69 268 ARG A CA 1
ATOM 2018 C C . ARG A 1 268 ? 11.028 -15.284 20.725 1.00 93.69 268 ARG A C 1
ATOM 2020 O O . ARG A 1 268 ? 11.569 -16.260 21.232 1.00 93.69 268 ARG A O 1
ATOM 2027 N N . ASP A 1 269 ? 11.637 -14.121 20.543 1.00 96.12 269 ASP A N 1
ATOM 2028 C CA . ASP A 1 269 ? 13.034 -13.866 20.870 1.00 96.12 269 ASP A CA 1
ATOM 2029 C C . ASP A 1 269 ? 13.261 -12.399 21.274 1.00 96.12 269 ASP A C 1
ATOM 2031 O O . ASP A 1 269 ? 12.391 -11.536 21.127 1.00 96.12 269 ASP A O 1
ATOM 2035 N N . ASP A 1 270 ? 14.453 -12.110 21.799 1.00 96.88 270 ASP A N 1
ATOM 2036 C CA . ASP A 1 270 ? 14.839 -10.754 22.207 1.00 96.88 270 ASP A CA 1
ATOM 2037 C C . ASP A 1 270 ? 14.961 -9.794 21.012 1.00 96.88 270 ASP A C 1
ATOM 2039 O O . ASP A 1 270 ? 14.882 -8.576 21.175 1.00 96.88 270 ASP A O 1
ATOM 2043 N N . LYS A 1 271 ? 15.127 -10.323 19.791 1.00 96.69 271 LYS A N 1
ATOM 2044 C CA . LYS A 1 271 ? 15.182 -9.520 18.562 1.00 96.69 271 LYS A CA 1
ATOM 2045 C C . LYS A 1 271 ? 13.813 -8.952 18.219 1.00 96.69 271 LYS A C 1
ATOM 2047 O O . LYS A 1 271 ? 13.704 -7.773 17.900 1.00 96.69 271 LYS A O 1
ATOM 2052 N N . GLU A 1 272 ? 12.770 -9.764 18.324 1.00 96.44 272 GLU A N 1
ATOM 2053 C CA . GLU A 1 272 ? 11.389 -9.325 18.189 1.00 96.44 272 GLU A CA 1
ATOM 2054 C C . GLU A 1 272 ? 11.051 -8.246 19.221 1.00 96.44 272 GLU A C 1
ATOM 2056 O O . GLU A 1 272 ? 10.467 -7.219 18.879 1.00 96.44 272 GLU A O 1
ATOM 2061 N N . LEU A 1 273 ? 11.470 -8.444 20.472 1.00 96.81 273 LEU A N 1
ATOM 2062 C CA . LEU A 1 273 ? 11.267 -7.454 21.523 1.00 96.81 273 LEU A CA 1
ATOM 2063 C C . LEU A 1 273 ? 11.995 -6.135 21.220 1.00 96.81 273 LEU A C 1
ATOM 2065 O O . LEU A 1 273 ? 11.449 -5.051 21.448 1.00 96.81 273 LEU A O 1
ATOM 2069 N N . ALA A 1 274 ? 13.208 -6.211 20.666 1.00 96.12 274 ALA A N 1
ATOM 2070 C CA . ALA A 1 274 ? 13.943 -5.040 20.206 1.00 96.12 274 ALA A CA 1
ATOM 2071 C C . ALA A 1 274 ? 13.193 -4.306 19.082 1.00 96.12 274 ALA A C 1
ATOM 2073 O O . ALA A 1 274 ? 13.067 -3.091 19.157 1.00 96.12 274 ALA A O 1
ATOM 2074 N N . LEU A 1 275 ? 12.619 -5.018 18.104 1.00 96.50 275 LEU A N 1
ATOM 2075 C CA . LEU A 1 275 ? 11.820 -4.411 17.028 1.00 96.50 275 LEU A CA 1
ATOM 2076 C C . LEU A 1 275 ? 10.562 -3.706 17.559 1.00 96.50 275 LEU A C 1
ATOM 2078 O O . LEU A 1 275 ? 10.280 -2.572 17.173 1.00 96.50 275 LEU A O 1
ATOM 2082 N N . ILE A 1 276 ? 9.835 -4.348 18.482 1.00 96.94 276 ILE A N 1
ATOM 2083 C CA . ILE A 1 276 ? 8.643 -3.761 19.112 1.00 96.94 276 ILE A CA 1
ATOM 2084 C C . ILE A 1 276 ? 9.017 -2.492 19.886 1.00 96.94 276 ILE A C 1
ATOM 2086 O O . ILE A 1 276 ? 8.353 -1.465 19.763 1.00 96.94 276 ILE A O 1
ATOM 2090 N N . THR A 1 277 ? 10.078 -2.549 20.692 1.00 96.69 277 THR A N 1
ATOM 2091 C CA . THR A 1 277 ? 10.494 -1.410 21.524 1.00 96.69 277 THR A CA 1
ATOM 2092 C C . THR A 1 277 ? 11.086 -0.265 20.705 1.00 96.69 277 THR A C 1
ATOM 2094 O O . THR A 1 277 ? 10.859 0.892 21.054 1.00 96.69 277 THR A O 1
ATOM 2097 N N . ASP A 1 278 ? 11.796 -0.557 19.613 1.00 96.12 278 ASP A N 1
ATOM 2098 C CA . ASP A 1 278 ? 12.394 0.459 18.745 1.00 96.12 278 ASP A CA 1
ATOM 2099 C C . ASP A 1 278 ? 11.332 1.261 17.980 1.00 96.12 278 ASP A C 1
ATOM 2101 O O . ASP A 1 278 ? 11.436 2.484 17.899 1.00 96.12 278 ASP A O 1
ATOM 2105 N N . ARG A 1 279 ? 10.232 0.618 17.554 1.00 96.19 279 ARG A N 1
ATOM 2106 C CA . ARG A 1 279 ? 9.102 1.305 16.897 1.00 96.19 279 ARG A CA 1
ATOM 2107 C C . ARG A 1 279 ? 8.521 2.447 17.730 1.00 96.19 279 ARG A C 1
ATOM 2109 O O . ARG A 1 279 ? 8.143 3.481 17.181 1.00 96.19 279 ARG A O 1
ATOM 2116 N N . PHE A 1 280 ? 8.441 2.276 19.048 1.00 96.88 280 PHE A N 1
ATOM 2117 C CA . PHE A 1 280 ? 7.828 3.266 19.941 1.00 96.88 280 PHE A CA 1
ATOM 2118 C C . PHE A 1 280 ? 8.841 4.138 20.687 1.00 96.88 280 PHE A C 1
ATOM 2120 O O . PHE A 1 280 ? 8.448 4.991 21.490 1.00 96.88 280 PHE A O 1
ATOM 2127 N N . ARG A 1 281 ? 10.141 3.959 20.434 1.00 95.81 281 ARG A N 1
ATOM 2128 C CA . ARG A 1 281 ? 11.197 4.692 21.131 1.00 95.81 281 ARG A CA 1
ATOM 2129 C C . ARG A 1 281 ? 11.081 6.203 20.867 1.00 95.81 281 ARG A C 1
ATOM 2131 O O . ARG A 1 281 ? 10.815 6.653 19.745 1.00 95.81 281 ARG A O 1
ATOM 2138 N N . ALA A 1 282 ? 11.219 6.984 21.934 1.00 87.56 282 ALA A N 1
ATOM 2139 C CA . ALA A 1 282 ? 11.410 8.428 21.886 1.00 87.56 282 ALA A CA 1
ATOM 2140 C C . ALA A 1 282 ? 12.900 8.717 21.650 1.00 87.56 282 ALA A C 1
ATOM 2142 O O . ALA A 1 282 ? 13.757 7.976 22.128 1.00 87.56 282 ALA A O 1
ATOM 2143 N N . ASP A 1 283 ? 13.194 9.747 20.863 1.00 81.44 283 ASP A N 1
ATOM 2144 C CA . ASP A 1 283 ? 14.486 10.002 20.217 1.00 81.44 283 ASP A CA 1
ATOM 2145 C C . ASP A 1 283 ? 15.707 9.805 21.143 1.00 81.44 283 ASP A C 1
ATOM 2147 O O . ASP A 1 283 ? 16.091 10.676 21.919 1.00 81.44 283 ASP A O 1
ATOM 2151 N N . GLY A 1 284 ? 16.324 8.619 21.062 1.00 78.81 284 GLY A N 1
ATOM 2152 C CA . GLY A 1 284 ? 17.615 8.289 21.676 1.00 78.81 284 GLY A CA 1
ATOM 2153 C C . GLY A 1 284 ? 17.676 8.185 23.208 1.00 78.81 284 GLY A C 1
ATOM 2154 O O . GLY A 1 284 ? 18.713 7.781 23.727 1.00 78.81 284 GLY A O 1
ATOM 2155 N N . ASN A 1 285 ? 16.609 8.487 23.952 1.00 86.44 285 ASN A N 1
ATOM 2156 C CA . ASN A 1 285 ? 16.647 8.540 25.425 1.00 86.44 285 ASN A CA 1
ATOM 2157 C C . ASN A 1 285 ? 16.332 7.202 26.124 1.00 86.44 285 ASN A C 1
ATOM 2159 O O . ASN A 1 285 ? 16.250 7.143 27.349 1.00 86.44 285 ASN A O 1
ATOM 2163 N N . GLY A 1 286 ? 16.125 6.126 25.360 1.00 89.44 286 GLY A N 1
ATOM 2164 C CA . GLY A 1 286 ? 15.766 4.818 25.915 1.00 89.44 286 GLY A CA 1
ATOM 2165 C C . GLY A 1 286 ? 14.380 4.779 26.570 1.00 89.44 286 GLY A C 1
ATOM 2166 O O . GLY A 1 286 ? 14.081 3.832 27.296 1.00 89.44 286 GLY A O 1
ATOM 2167 N N . MET A 1 287 ? 13.535 5.782 26.318 1.00 94.81 287 MET A N 1
ATOM 2168 C CA . MET A 1 287 ? 12.137 5.824 26.735 1.00 94.81 287 MET A CA 1
ATOM 2169 C C . MET A 1 287 ? 11.232 5.538 25.541 1.00 94.81 287 MET A C 1
ATOM 2171 O O . MET A 1 287 ? 11.633 5.649 24.384 1.00 94.81 287 MET A O 1
ATOM 2175 N N . ILE A 1 288 ? 9.992 5.169 25.824 1.00 95.69 288 ILE A N 1
ATOM 2176 C CA . ILE A 1 288 ? 8.954 4.957 24.823 1.00 95.69 288 ILE A CA 1
ATOM 2177 C C . ILE A 1 288 ? 7.945 6.100 24.906 1.00 95.69 288 ILE A C 1
ATOM 2179 O O . ILE A 1 288 ? 7.512 6.481 25.993 1.00 95.69 288 ILE A O 1
ATOM 2183 N N . SER A 1 289 ? 7.588 6.661 23.753 1.00 95.25 289 SER A N 1
ATOM 2184 C CA . SER A 1 289 ? 6.627 7.758 23.654 1.00 95.25 289 SER A CA 1
ATOM 2185 C C . SER A 1 289 ? 5.203 7.227 23.825 1.00 95.25 289 SER A C 1
ATOM 2187 O O . SER A 1 289 ? 4.735 6.408 23.029 1.00 95.25 289 SER A O 1
ATOM 2189 N N . LEU A 1 290 ? 4.495 7.711 24.852 1.00 94.44 290 LEU A N 1
ATOM 2190 C CA . LEU A 1 290 ? 3.113 7.306 25.108 1.00 94.44 290 LEU A CA 1
ATOM 2191 C C . LEU A 1 290 ? 2.189 7.741 23.963 1.00 94.44 290 LEU A C 1
ATOM 2193 O O . LEU A 1 290 ? 1.314 6.975 23.568 1.00 94.44 290 LEU A O 1
ATOM 2197 N N . SER A 1 291 ? 2.427 8.921 23.384 1.00 92.94 291 SER A N 1
ATOM 2198 C CA . SER A 1 291 ? 1.646 9.425 22.251 1.00 92.94 291 SER A CA 1
ATOM 2199 C C . SER A 1 291 ? 1.824 8.569 20.996 1.00 92.94 291 SER A C 1
ATOM 2201 O O . SER A 1 291 ? 0.838 8.295 20.315 1.00 92.94 291 SER A O 1
ATOM 2203 N N . LYS A 1 292 ? 3.036 8.060 20.716 1.00 95.44 292 LYS A N 1
ATOM 2204 C CA . LYS A 1 292 ? 3.252 7.100 19.614 1.00 95.44 292 LYS A CA 1
ATOM 2205 C C . LYS A 1 292 ? 2.447 5.812 19.817 1.00 95.44 292 LYS A C 1
ATOM 2207 O O . LYS A 1 292 ? 1.840 5.330 18.866 1.00 95.44 292 LYS A O 1
ATOM 2212 N N . ILE A 1 293 ? 2.400 5.276 21.041 1.00 96.69 293 ILE A N 1
ATOM 2213 C CA . ILE A 1 293 ? 1.595 4.079 21.341 1.00 96.69 293 ILE A CA 1
ATOM 2214 C C . ILE A 1 293 ? 0.100 4.372 21.202 1.00 96.69 293 ILE A C 1
ATOM 2216 O O . ILE A 1 293 ? -0.629 3.576 20.618 1.00 96.69 293 ILE A O 1
ATOM 2220 N N . GLN A 1 294 ? -0.368 5.502 21.736 1.00 95.75 294 GLN A N 1
ATOM 2221 C CA . GLN A 1 294 ? -1.771 5.905 21.629 1.00 95.75 294 GLN A CA 1
ATOM 2222 C C . GLN A 1 294 ? -2.197 6.021 20.165 1.00 95.75 294 GLN A C 1
ATOM 2224 O O . GLN A 1 294 ? -3.201 5.430 19.776 1.00 95.75 294 GLN A O 1
ATOM 2229 N N . ASN A 1 295 ? -1.392 6.705 19.349 1.00 95.62 295 ASN A N 1
ATOM 2230 C CA . ASN A 1 295 ? -1.612 6.834 17.913 1.00 95.62 295 ASN A CA 1
ATOM 2231 C C . ASN A 1 295 ? -1.689 5.452 17.237 1.00 95.62 295 ASN A C 1
ATOM 2233 O O . ASN A 1 295 ? -2.672 5.127 16.576 1.00 95.62 295 ASN A O 1
ATOM 2237 N N . TYR A 1 296 ? -0.723 4.578 17.517 1.00 97.31 296 TYR A N 1
ATOM 2238 C CA . TYR A 1 296 ? -0.729 3.213 16.996 1.00 97.31 296 TYR A CA 1
ATOM 2239 C C . TYR A 1 296 ? -2.017 2.448 17.346 1.00 97.31 296 TYR A C 1
ATOM 2241 O O . TYR A 1 296 ? -2.654 1.865 16.469 1.00 97.31 296 TYR A O 1
ATOM 2249 N N . CYS A 1 297 ? -2.467 2.503 18.604 1.00 97.19 297 CYS A N 1
ATOM 2250 C CA . CYS A 1 297 ? -3.711 1.855 19.025 1.00 97.19 297 CYS A CA 1
ATOM 2251 C C . CYS A 1 297 ? -4.953 2.412 18.312 1.00 97.19 297 CYS A C 1
ATOM 2253 O O . CYS A 1 297 ? -5.846 1.642 17.968 1.00 97.19 297 CYS A O 1
ATOM 2255 N N . PHE A 1 298 ? -5.038 3.728 18.100 1.00 96.50 298 PHE A N 1
ATOM 2256 C CA . PHE A 1 298 ? -6.231 4.356 17.519 1.00 96.50 298 PHE A CA 1
ATOM 2257 C C . PHE A 1 298 ? -6.315 4.251 15.994 1.00 96.50 298 PHE A C 1
ATOM 2259 O O . PHE A 1 298 ? -7.425 4.242 15.451 1.00 96.50 298 PHE A O 1
ATOM 2266 N N . TYR A 1 299 ? -5.177 4.186 15.300 1.00 94.88 299 TYR A N 1
ATOM 2267 C CA . TYR A 1 299 ? -5.139 4.278 13.839 1.00 94.88 299 TYR A CA 1
ATOM 2268 C C . TYR A 1 299 ? -4.646 3.008 13.152 1.00 94.88 299 TYR A C 1
ATOM 2270 O O . TYR A 1 299 ? -5.125 2.699 12.061 1.00 94.88 299 TYR A O 1
ATOM 2278 N N . GLU A 1 300 ? -3.743 2.253 13.778 1.00 95.75 300 GLU A N 1
ATOM 2279 C CA . GLU A 1 300 ? -3.091 1.110 13.132 1.00 95.75 300 GLU A CA 1
ATOM 2280 C C . GLU A 1 300 ? -3.662 -0.240 13.580 1.00 95.75 300 GLU A C 1
ATOM 2282 O O . GLU A 1 300 ? -3.619 -1.197 12.811 1.00 95.75 300 GLU A O 1
ATOM 2287 N N . VAL A 1 301 ? -4.255 -0.341 14.777 1.00 97.06 301 VAL A N 1
ATOM 2288 C CA . VAL A 1 301 ? -4.888 -1.588 15.241 1.00 97.06 301 VAL A CA 1
ATOM 2289 C C . VAL A 1 301 ? -6.268 -1.763 14.582 1.00 97.06 301 VAL A C 1
ATOM 2291 O O . VAL A 1 301 ? -7.186 -0.983 14.857 1.00 97.06 301 VAL A O 1
ATOM 2294 N N . PRO A 1 302 ? -6.488 -2.807 13.756 1.00 94.25 302 PRO A N 1
ATOM 2295 C CA . PRO A 1 302 ? -7.716 -2.976 12.978 1.00 94.25 302 PRO A CA 1
ATOM 2296 C C . PRO A 1 302 ? -8.899 -3.540 13.798 1.00 94.25 302 PRO A C 1
ATOM 2298 O O . PRO A 1 302 ? -9.652 -4.372 13.302 1.00 94.25 302 PRO A O 1
ATOM 2301 N N . SER A 1 303 ? -9.120 -3.072 15.032 1.00 96.19 303 SER A N 1
ATOM 2302 C CA . SER A 1 303 ? -10.252 -3.492 15.879 1.00 96.19 303 SER A CA 1
ATOM 2303 C C . SER A 1 303 ? -11.392 -2.474 15.863 1.00 96.19 303 SER A C 1
ATOM 2305 O O . SER A 1 303 ? -11.189 -1.259 15.944 1.00 96.19 303 SER A O 1
ATOM 2307 N N . VAL A 1 304 ? -12.629 -2.979 15.823 1.00 95.19 304 VAL A N 1
ATOM 2308 C CA . VAL A 1 304 ? -13.848 -2.163 15.949 1.00 95.19 304 VAL A CA 1
ATOM 2309 C C . VAL A 1 304 ? -13.875 -1.425 17.290 1.00 95.19 304 VAL A C 1
ATOM 2311 O O . VAL A 1 304 ? -14.313 -0.276 17.349 1.00 95.19 304 VAL A O 1
ATOM 2314 N N . ALA A 1 305 ? -13.354 -2.039 18.355 1.00 96.12 305 ALA A N 1
ATOM 2315 C CA . ALA A 1 305 ? -13.358 -1.448 19.687 1.00 96.12 305 ALA A CA 1
ATOM 2316 C C . ALA A 1 305 ? -12.413 -0.237 19.794 1.00 96.12 305 ALA A C 1
ATOM 2318 O O . ALA A 1 305 ? -12.747 0.749 20.454 1.00 96.12 305 ALA A O 1
ATOM 2319 N N . TRP A 1 306 ? -11.268 -0.274 19.105 1.00 97.19 306 TRP A N 1
ATOM 2320 C CA . TRP A 1 306 ? -10.351 0.867 19.013 1.00 97.19 306 TRP A CA 1
ATOM 2321 C C . TRP A 1 306 ? -10.902 1.986 18.122 1.00 97.19 306 TRP A C 1
ATOM 2323 O O . TRP A 1 306 ? -10.829 3.154 18.504 1.00 97.19 306 TRP A O 1
ATOM 2333 N N . LYS A 1 307 ? -11.560 1.647 17.005 1.00 95.25 307 LYS A N 1
ATOM 2334 C CA . LYS A 1 307 ? -12.258 2.632 16.154 1.00 95.25 307 LYS A CA 1
ATOM 2335 C C . LYS A 1 307 ? -13.375 3.364 16.903 1.00 95.25 307 LYS A C 1
ATOM 2337 O O . LYS A 1 307 ? -13.485 4.582 16.797 1.00 95.25 307 LYS A O 1
ATOM 2342 N N . ALA A 1 308 ? -14.172 2.638 17.687 1.00 95.12 308 ALA A N 1
ATOM 2343 C CA . ALA A 1 308 ? -15.220 3.230 18.518 1.00 95.12 308 ALA A CA 1
ATOM 2344 C C . ALA A 1 308 ? -14.645 4.134 19.622 1.00 95.12 308 ALA A C 1
ATOM 2346 O O . ALA A 1 308 ? -15.238 5.154 19.963 1.00 95.12 308 ALA A O 1
ATOM 2347 N N . GLU A 1 309 ? -13.487 3.779 20.188 1.00 96.75 309 GLU A N 1
ATOM 2348 C CA . GLU A 1 309 ? -12.789 4.639 21.146 1.00 96.75 309 GLU A CA 1
ATOM 2349 C C . GLU A 1 309 ? -12.332 5.948 20.505 1.00 96.75 309 GLU A C 1
ATOM 2351 O O . GLU A 1 309 ? -12.583 7.012 21.064 1.00 96.75 309 GLU A O 1
ATOM 2356 N N . ARG A 1 310 ? -11.728 5.872 19.315 1.00 95.50 310 ARG A N 1
ATOM 2357 C CA . ARG A 1 310 ? -11.302 7.049 18.557 1.00 95.50 310 ARG A CA 1
ATOM 2358 C C . ARG A 1 310 ? -12.474 7.997 18.300 1.00 95.50 310 ARG A C 1
ATOM 2360 O O . ARG A 1 310 ? -12.392 9.167 18.650 1.00 95.50 310 ARG A O 1
ATOM 2367 N N . GLN A 1 311 ? -13.593 7.467 17.804 1.00 94.00 311 GLN A N 1
ATOM 2368 C CA . GLN A 1 311 ? -14.796 8.262 17.548 1.00 94.00 311 GLN A CA 1
ATOM 2369 C C . GLN A 1 311 ? -15.343 8.922 18.824 1.00 94.00 311 GLN A C 1
ATOM 2371 O O . GLN A 1 311 ? -15.816 10.054 18.784 1.00 94.00 311 GLN A O 1
ATOM 2376 N N . ARG A 1 312 ? -15.275 8.242 19.977 1.00 93.88 312 ARG A N 1
ATOM 2377 C CA . ARG A 1 312 ? -15.695 8.836 21.257 1.00 93.88 312 ARG A CA 1
ATOM 2378 C C . ARG A 1 312 ? -14.830 10.023 21.655 1.00 93.88 312 ARG A C 1
ATOM 2380 O O . ARG A 1 312 ? -15.371 11.000 22.163 1.00 93.88 312 ARG A O 1
ATOM 2387 N N . LEU A 1 313 ? -13.523 9.937 21.432 1.00 90.75 313 LEU A N 1
ATOM 2388 C CA . LEU A 1 313 ? -12.618 11.035 21.744 1.00 90.75 313 LEU A CA 1
ATOM 2389 C C . LEU A 1 313 ? -12.794 12.208 20.768 1.00 90.75 313 LEU A C 1
ATOM 2391 O O . LEU A 1 313 ? -12.840 13.344 21.220 1.00 90.75 313 LEU A O 1
ATOM 2395 N N . GLU A 1 314 ? -12.998 11.940 19.475 1.00 89.38 314 GLU A N 1
ATOM 2396 C CA . GLU A 1 314 ? -13.312 12.971 18.469 1.00 89.38 314 GLU A CA 1
ATOM 2397 C C . GLU A 1 314 ? -14.609 13.727 18.814 1.00 89.38 314 GLU A C 1
ATOM 2399 O O . GLU A 1 314 ? -14.668 14.954 18.742 1.00 89.38 314 GLU A O 1
ATOM 2404 N N . VAL A 1 315 ? -15.654 13.007 19.243 1.00 91.12 315 VAL A N 1
ATOM 2405 C CA . VAL A 1 315 ? -16.923 13.624 19.667 1.00 91.12 315 VAL A CA 1
ATOM 2406 C C . VAL A 1 315 ? -16.747 14.422 20.958 1.00 91.12 315 VAL A C 1
ATOM 2408 O O . VAL A 1 315 ? -17.267 15.534 21.059 1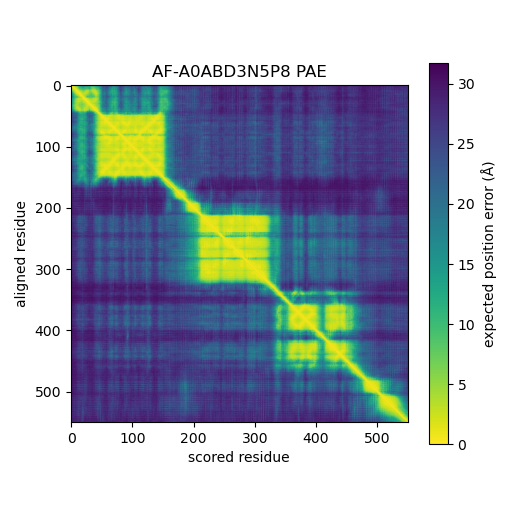.00 91.12 315 VAL A O 1
ATOM 2411 N N . ALA A 1 316 ? -16.011 13.883 21.935 1.00 87.19 316 ALA A N 1
ATOM 2412 C CA . ALA A 1 316 ? -15.719 14.597 23.174 1.00 87.19 316 ALA A CA 1
ATOM 2413 C C . ALA A 1 316 ? -14.990 15.918 22.888 1.00 87.19 316 ALA A C 1
ATOM 2415 O O . ALA A 1 316 ? -15.385 16.945 23.435 1.00 87.19 316 ALA A O 1
ATOM 2416 N N . ASP A 1 317 ? -14.023 15.907 21.968 1.00 77.81 317 ASP A N 1
ATOM 2417 C CA . ASP A 1 317 ? -13.276 17.097 21.551 1.00 77.81 317 ASP A CA 1
ATOM 2418 C C . ASP A 1 317 ? -14.193 18.139 20.886 1.00 77.81 317 ASP A C 1
ATOM 2420 O O . ASP A 1 317 ? -14.161 19.317 21.236 1.00 77.81 317 ASP A O 1
ATOM 2424 N N . SER A 1 318 ? -15.114 17.700 20.018 1.00 79.00 318 SER A N 1
ATOM 2425 C CA . SER A 1 318 ? -16.080 18.601 19.364 1.00 79.00 318 SER A CA 1
ATOM 2426 C C . SER A 1 318 ? -17.074 19.265 20.328 1.00 79.00 318 SER A C 1
ATOM 2428 O O . SER A 1 318 ? -17.555 20.361 20.061 1.00 79.00 318 SER A O 1
ATOM 2430 N N . SER A 1 319 ? -17.378 18.628 21.465 1.00 75.06 319 SER A N 1
ATOM 2431 C CA . SER A 1 319 ? -18.371 19.136 22.424 1.00 75.06 319 SER A CA 1
ATOM 2432 C C . SER A 1 319 ? -17.851 20.246 23.343 1.00 75.06 319 SER A C 1
ATOM 2434 O O . SER A 1 319 ? -18.643 20.947 23.973 1.00 75.06 319 SER A O 1
ATOM 2436 N N . VAL A 1 320 ? -16.529 20.420 23.428 1.00 71.31 320 VAL A N 1
ATOM 2437 C CA . VAL A 1 320 ? -15.905 21.408 24.321 1.00 71.31 320 VAL A CA 1
ATOM 2438 C C . VAL A 1 320 ? -15.863 22.804 23.686 1.00 71.31 320 VAL A C 1
ATOM 2440 O O . VAL A 1 320 ? -15.871 23.799 24.411 1.00 71.31 320 VAL A O 1
ATOM 2443 N N . GLU A 1 321 ? -15.911 22.912 22.354 1.00 63.16 321 GLU A N 1
ATOM 2444 C CA . GLU A 1 321 ? -15.794 24.205 21.661 1.00 63.16 321 GLU A CA 1
ATOM 2445 C C . GLU A 1 321 ? -17.020 25.122 21.820 1.00 63.16 321 GLU A C 1
ATOM 2447 O O . GLU A 1 321 ? -16.877 26.339 21.730 1.00 63.16 321 GLU A O 1
ATOM 2452 N N . ASP A 1 322 ? -18.198 24.589 22.158 1.00 61.28 322 ASP A N 1
ATOM 2453 C CA . ASP A 1 322 ? -19.425 25.396 22.242 1.00 61.28 322 ASP A CA 1
ATOM 2454 C C . ASP A 1 322 ? -19.664 26.062 23.615 1.00 61.28 322 ASP A C 1
ATOM 2456 O O . ASP A 1 322 ? -20.617 26.830 23.764 1.00 61.28 322 ASP A O 1
ATOM 2460 N N . THR A 1 323 ? -18.824 25.811 24.633 1.00 54.84 323 THR A N 1
ATOM 2461 C CA . THR A 1 323 ? -19.134 26.235 26.023 1.00 54.84 323 THR A CA 1
ATOM 2462 C C . THR A 1 323 ? -18.112 27.170 26.692 1.00 54.84 323 THR A C 1
ATOM 2464 O O . THR A 1 323 ? -18.339 27.585 27.827 1.00 54.84 323 THR A O 1
ATOM 2467 N N . ALA A 1 324 ? -17.018 27.575 26.040 1.00 46.81 324 ALA A N 1
ATOM 2468 C CA . ALA A 1 324 ? -15.975 28.378 26.696 1.00 46.81 324 ALA A CA 1
ATOM 2469 C C . ALA A 1 324 ? -15.880 29.819 26.163 1.00 46.81 324 ALA A C 1
ATOM 2471 O O . ALA A 1 324 ? -15.120 30.129 25.249 1.00 46.81 324 ALA A O 1
ATOM 2472 N N . GLY A 1 325 ? -16.619 30.726 26.809 1.00 51.19 325 GLY A N 1
ATOM 2473 C CA . GLY A 1 325 ? -16.213 32.125 26.920 1.00 51.19 325 GLY A CA 1
ATOM 2474 C C . GLY A 1 325 ? -15.148 32.274 28.013 1.00 51.19 325 GLY A C 1
ATOM 2475 O O . GLY A 1 325 ? -15.351 31.772 29.112 1.00 51.19 325 GLY A O 1
ATOM 2476 N N . ASN A 1 326 ? -14.052 32.965 27.682 1.00 51.09 326 ASN A N 1
ATOM 2477 C CA . ASN A 1 326 ? -13.030 33.551 28.563 1.00 51.09 326 ASN A CA 1
ATOM 2478 C C . ASN A 1 326 ? -12.664 32.770 29.841 1.00 51.09 326 ASN A C 1
ATOM 2480 O O . ASN A 1 326 ? -13.236 33.013 30.897 1.00 51.09 326 ASN A O 1
ATOM 2484 N N . ASP A 1 327 ? -11.649 31.910 29.765 1.00 41.88 327 ASP A N 1
ATOM 2485 C CA . ASP A 1 327 ? -10.390 32.099 30.507 1.00 41.88 327 ASP A CA 1
ATOM 2486 C C . ASP A 1 327 ? -9.417 30.951 30.201 1.00 41.88 327 ASP A C 1
ATOM 2488 O O . ASP A 1 327 ? -9.763 29.771 30.205 1.00 41.88 327 ASP A O 1
ATOM 2492 N N . ALA A 1 328 ? -8.189 31.336 29.863 1.00 47.59 328 ALA A N 1
ATOM 2493 C CA . ALA A 1 328 ? -7.152 30.480 29.315 1.00 47.59 328 ALA A CA 1
ATOM 2494 C C . ALA A 1 328 ? -6.552 29.524 30.357 1.00 47.59 328 ALA A C 1
ATOM 2496 O O . ALA A 1 328 ? -5.970 29.961 31.350 1.00 47.59 328 ALA A O 1
ATOM 2497 N N . VAL A 1 329 ? -6.591 28.225 30.057 1.00 43.19 329 VAL A N 1
ATOM 2498 C CA . VAL A 1 329 ? -5.603 27.245 30.520 1.00 43.19 329 VAL A CA 1
ATOM 2499 C C . VAL A 1 329 ? -5.267 26.358 29.325 1.00 43.19 329 VAL A C 1
ATOM 2501 O O . VAL A 1 329 ? -6.095 25.576 28.865 1.00 43.19 329 VAL A O 1
ATOM 2504 N N . GLU A 1 330 ? -4.059 26.535 28.792 1.00 51.06 330 GLU A N 1
ATOM 2505 C CA . GLU A 1 330 ? -3.479 25.673 27.766 1.00 51.06 330 GLU A CA 1
ATOM 2506 C C . GLU A 1 330 ? -3.111 24.321 28.395 1.00 51.06 330 GLU A C 1
ATOM 2508 O O . GLU A 1 330 ? -2.196 24.245 29.214 1.00 51.06 330 GLU A O 1
ATOM 2513 N N . ASP A 1 331 ? -3.792 23.247 27.998 1.00 35.41 331 ASP A N 1
ATOM 2514 C CA . ASP A 1 331 ? -3.226 21.901 28.072 1.00 35.41 331 ASP A CA 1
ATOM 2515 C C . ASP A 1 331 ? -3.467 21.186 26.741 1.00 35.41 331 ASP A C 1
ATOM 2517 O O . ASP A 1 331 ? -4.571 21.164 26.193 1.00 35.41 331 ASP A O 1
ATOM 2521 N N . GLY A 1 332 ? -2.369 20.703 26.168 1.00 45.56 332 GLY A N 1
ATOM 2522 C CA . GLY A 1 332 ? -2.264 20.287 24.782 1.00 45.56 332 GLY A CA 1
ATOM 2523 C C . GLY A 1 332 ? -2.526 18.800 24.588 1.00 45.56 332 GLY A C 1
ATOM 2524 O O . GLY A 1 332 ? -1.850 17.954 25.165 1.00 45.56 332 GLY A O 1
ATOM 2525 N N . SER A 1 333 ? -3.446 18.477 23.683 1.00 45.06 333 SER A N 1
ATOM 2526 C CA . SER A 1 333 ? -3.224 17.596 22.521 1.00 45.06 333 SER A CA 1
ATOM 2527 C C . SER A 1 333 ? -4.573 17.327 21.844 1.00 45.06 333 SER A C 1
ATOM 2529 O O . SER A 1 333 ? -5.412 16.599 22.365 1.00 45.06 333 SER A O 1
ATOM 2531 N N . ARG A 1 334 ? -4.779 17.981 20.695 1.00 42.16 334 ARG A N 1
ATOM 2532 C CA . ARG A 1 334 ? -6.029 18.064 19.922 1.00 42.16 334 ARG A CA 1
ATOM 2533 C C . ARG A 1 334 ? -5.950 17.216 18.638 1.00 42.16 334 ARG A C 1
ATOM 2535 O O . ARG A 1 334 ? -4.853 16.942 18.155 1.00 42.16 334 ARG A O 1
ATOM 2542 N N . PHE A 1 335 ? -7.113 16.803 18.126 1.00 32.69 335 PHE A N 1
ATOM 2543 C CA . PHE A 1 335 ? -7.345 15.817 17.060 1.00 32.69 335 PHE A CA 1
ATOM 2544 C C . PHE A 1 335 ? -6.891 16.172 15.625 1.00 32.69 335 PHE A C 1
ATOM 2546 O O . PHE A 1 335 ? -6.582 17.309 15.277 1.00 32.69 335 PHE A O 1
ATOM 2553 N N . ASP A 1 336 ? -6.880 15.116 14.805 1.00 43.25 336 ASP A N 1
ATOM 2554 C CA . ASP A 1 336 ? -6.157 14.876 13.551 1.00 43.25 336 ASP A CA 1
ATOM 2555 C C . ASP A 1 336 ? -6.673 15.677 12.335 1.00 43.25 336 ASP A C 1
ATOM 2557 O O . ASP A 1 336 ? -7.401 15.200 11.462 1.00 43.25 336 ASP A O 1
ATOM 2561 N N . ILE A 1 337 ? -6.243 16.932 12.268 1.00 37.59 337 ILE A N 1
ATOM 2562 C CA . ILE A 1 337 ? -6.032 17.669 11.023 1.00 37.59 337 ILE A CA 1
ATOM 2563 C C . ILE A 1 337 ? -4.561 17.451 10.665 1.00 37.59 337 ILE A C 1
ATOM 2565 O O . ILE A 1 337 ? -3.703 17.633 11.527 1.00 37.59 337 ILE A O 1
ATOM 2569 N N . LYS A 1 338 ? -4.233 17.102 9.408 1.00 49.72 338 LYS A N 1
ATOM 2570 C CA . LYS A 1 338 ? -2.834 17.151 8.938 1.00 49.72 338 LYS A CA 1
ATOM 2571 C C . LYS A 1 338 ? -2.388 18.611 8.937 1.00 49.72 338 LYS A C 1
ATOM 2573 O O . LYS A 1 338 ? -2.523 19.312 7.938 1.00 49.72 338 LYS A O 1
ATOM 2578 N N . GLU A 1 339 ? -1.943 19.070 10.094 1.00 44.25 339 GLU A N 1
ATOM 2579 C CA . GLU A 1 339 ? -1.537 20.432 10.355 1.00 44.25 339 GLU A CA 1
ATOM 2580 C C . GLU A 1 339 ? -0.030 20.518 10.147 1.00 44.25 339 GLU A C 1
ATOM 2582 O O . GLU A 1 339 ? 0.767 20.047 10.958 1.00 44.25 339 GLU A O 1
ATOM 2587 N N . ILE A 1 340 ? 0.376 21.091 9.018 1.00 48.78 340 ILE A N 1
ATOM 2588 C CA . ILE A 1 340 ? 1.777 21.450 8.815 1.00 48.78 340 ILE A CA 1
ATOM 2589 C C . ILE A 1 340 ? 1.915 22.895 9.271 1.00 48.78 340 ILE A C 1
ATOM 2591 O O . ILE A 1 340 ? 1.529 23.816 8.550 1.00 48.78 340 ILE A O 1
ATOM 2595 N N . ILE A 1 341 ? 2.428 23.073 10.489 1.00 46.16 341 ILE A N 1
ATOM 2596 C CA . ILE A 1 341 ? 2.735 24.385 11.057 1.00 46.16 341 ILE A CA 1
ATOM 2597 C C . ILE A 1 341 ? 4.147 24.771 10.620 1.00 46.16 341 ILE A C 1
ATOM 2599 O O . ILE A 1 341 ? 5.134 24.217 11.109 1.00 46.16 341 ILE A O 1
ATOM 2603 N N . TYR A 1 342 ? 4.257 25.754 9.731 1.00 46.28 342 TYR A N 1
ATOM 2604 C CA . TYR A 1 342 ? 5.535 26.398 9.451 1.00 46.28 342 TYR A CA 1
ATOM 2605 C C . TYR A 1 342 ? 5.810 27.457 10.516 1.00 46.28 342 TYR A C 1
ATOM 2607 O O . TYR A 1 342 ? 5.183 28.516 10.525 1.00 46.28 342 TYR A O 1
ATOM 2615 N N . ARG A 1 343 ? 6.771 27.177 11.404 1.00 38.12 343 ARG A N 1
ATOM 2616 C CA . ARG A 1 343 ? 7.392 28.196 12.260 1.00 38.12 343 ARG A CA 1
ATOM 2617 C C . ARG A 1 343 ? 8.616 28.732 11.533 1.00 38.12 343 ARG A C 1
ATOM 2619 O O . ARG A 1 343 ? 9.509 27.958 11.195 1.00 38.12 343 ARG A O 1
ATOM 2626 N N . VAL A 1 344 ? 8.658 30.035 11.269 1.00 41.94 344 VAL A N 1
ATOM 2627 C CA . VAL A 1 344 ? 9.802 30.652 10.584 1.00 41.94 344 VAL A CA 1
ATOM 2628 C C . VAL A 1 344 ? 11.026 30.583 11.501 1.00 41.94 344 VAL A C 1
ATOM 2630 O O . VAL A 1 344 ? 11.162 31.361 12.441 1.00 41.94 344 VAL A O 1
ATOM 2633 N N . GLY A 1 345 ? 11.913 29.622 11.242 1.00 35.31 345 GLY A N 1
ATOM 2634 C CA . GLY A 1 345 ? 13.292 29.656 11.717 1.00 35.31 345 GLY A CA 1
ATOM 2635 C C . GLY A 1 345 ? 14.157 30.552 10.816 1.00 35.31 345 GLY A C 1
ATOM 2636 O O . GLY A 1 345 ? 13.760 30.863 9.693 1.00 35.31 345 GLY A O 1
ATOM 2637 N N . PRO A 1 346 ? 15.359 30.953 11.260 1.00 30.41 346 PRO A N 1
ATOM 2638 C CA . PRO A 1 346 ? 16.264 31.832 10.506 1.00 30.41 346 PRO A CA 1
ATOM 2639 C C . PRO A 1 346 ? 16.836 31.229 9.200 1.00 30.41 346 PRO A C 1
ATOM 2641 O O . PRO A 1 346 ? 17.628 31.884 8.519 1.00 30.41 346 PRO A O 1
ATOM 2644 N N . GLU A 1 347 ? 16.452 30.010 8.810 1.00 30.70 347 GLU A N 1
ATOM 2645 C CA . GLU A 1 347 ? 16.993 29.317 7.636 1.00 30.70 347 GLU A CA 1
ATOM 2646 C C . GLU A 1 347 ? 16.126 29.510 6.374 1.00 30.70 347 GLU A C 1
ATOM 2648 O O . GLU A 1 347 ? 15.201 28.772 6.064 1.00 30.70 347 GLU A O 1
ATOM 2653 N N . PHE A 1 348 ? 16.468 30.584 5.659 1.00 38.06 348 PHE A N 1
ATOM 2654 C CA . PHE A 1 348 ? 16.371 30.856 4.218 1.00 38.06 348 PHE A CA 1
ATOM 2655 C C . PHE A 1 348 ? 15.616 29.884 3.269 1.00 38.06 348 PHE A C 1
ATOM 2657 O O . PHE A 1 348 ? 16.186 28.910 2.786 1.00 38.06 348 PHE A O 1
ATOM 2664 N N . HIS A 1 349 ? 14.481 30.347 2.720 1.00 36.69 349 HIS A N 1
ATOM 2665 C CA . HIS A 1 349 ? 14.098 30.096 1.316 1.00 36.69 349 HIS A CA 1
ATOM 2666 C C . HIS A 1 349 ? 14.403 31.351 0.469 1.00 36.69 349 HIS A C 1
ATOM 2668 O O . HIS A 1 349 ? 13.674 32.342 0.493 1.00 36.69 349 HIS A O 1
ATOM 2674 N N . ARG A 1 350 ? 15.520 31.344 -0.277 1.00 32.84 350 ARG A N 1
ATOM 2675 C CA . ARG A 1 350 ? 16.029 32.504 -1.056 1.00 32.84 350 ARG A CA 1
ATOM 2676 C C . ARG A 1 350 ? 15.279 32.812 -2.364 1.00 32.84 350 ARG A C 1
ATOM 2678 O O . ARG A 1 350 ? 15.660 33.750 -3.063 1.00 32.84 350 ARG A O 1
ATOM 2685 N N . THR A 1 351 ? 14.261 32.045 -2.745 1.00 32.56 351 THR A N 1
ATOM 2686 C CA . THR A 1 351 ? 13.732 32.067 -4.123 1.00 32.56 351 THR A CA 1
ATOM 2687 C C . THR A 1 351 ? 12.504 32.956 -4.335 1.00 32.56 351 THR A C 1
ATOM 2689 O O . THR A 1 351 ? 12.275 33.392 -5.463 1.00 32.56 351 THR A O 1
ATOM 2692 N N . SER A 1 352 ? 11.759 33.332 -3.293 1.00 39.69 352 SER A N 1
ATOM 2693 C CA . SER A 1 352 ? 10.571 34.185 -3.428 1.00 39.69 352 SER A CA 1
ATOM 2694 C C . SER A 1 352 ? 10.893 35.661 -3.131 1.00 39.69 352 SER A C 1
ATOM 2696 O O . SER A 1 352 ? 10.783 36.166 -2.017 1.00 39.69 352 SER A O 1
ATOM 2698 N N . LYS A 1 353 ? 11.305 36.408 -4.166 1.00 38.78 353 LYS A N 1
ATOM 2699 C CA . LYS A 1 353 ? 11.701 37.835 -4.077 1.00 38.78 353 LYS A CA 1
ATOM 2700 C C . LYS A 1 353 ? 10.612 38.801 -3.560 1.00 38.78 353 LYS A C 1
ATOM 2702 O O . LYS A 1 353 ? 10.925 39.966 -3.323 1.00 38.78 353 LYS A O 1
ATOM 2707 N N . LEU A 1 354 ? 9.360 38.363 -3.406 1.00 44.34 354 LEU A N 1
ATOM 2708 C CA . LEU A 1 354 ? 8.224 39.231 -3.062 1.00 44.34 354 LEU A CA 1
ATOM 2709 C C . LEU A 1 354 ? 7.959 39.365 -1.551 1.00 44.34 354 LEU A C 1
ATOM 2711 O O . LEU A 1 354 ? 7.484 40.415 -1.130 1.00 44.34 354 LEU A O 1
ATOM 2715 N N . PHE A 1 355 ? 8.337 38.379 -0.731 1.00 51.75 355 PHE A N 1
ATOM 2716 C CA . PHE A 1 355 ? 8.070 38.381 0.719 1.00 51.75 355 PHE A CA 1
ATOM 2717 C C . PHE A 1 355 ? 8.928 39.376 1.503 1.00 51.75 355 PHE A C 1
ATOM 2719 O O . PHE A 1 355 ? 8.500 39.954 2.498 1.00 51.75 355 PHE A O 1
ATOM 2726 N N . TRP A 1 356 ? 10.147 39.627 1.036 1.00 51.22 356 TRP A N 1
ATOM 2727 C CA . TRP A 1 356 ? 11.185 40.229 1.874 1.00 51.22 356 TRP A CA 1
ATOM 2728 C C . TRP A 1 356 ? 11.230 41.758 1.844 1.00 51.22 356 TRP A C 1
ATOM 2730 O O . TRP A 1 356 ? 12.096 42.358 2.472 1.00 51.22 356 TRP A O 1
ATOM 2740 N N . ARG A 1 357 ? 10.315 42.422 1.125 1.00 54.22 357 ARG A N 1
ATOM 2741 C CA . ARG A 1 357 ? 10.295 43.895 1.076 1.00 54.22 357 ARG A CA 1
ATOM 2742 C C . ARG A 1 357 ? 9.592 44.548 2.264 1.00 54.22 357 ARG A C 1
ATOM 2744 O O . ARG A 1 357 ? 9.811 45.734 2.482 1.00 54.22 357 ARG A O 1
ATOM 2751 N N . GLN A 1 358 ? 8.751 43.819 2.998 1.00 66.00 358 GLN A N 1
ATOM 2752 C CA . GLN A 1 358 ? 7.866 44.408 4.014 1.00 66.00 358 GLN A CA 1
ATOM 2753 C C . GLN A 1 358 ? 8.202 44.011 5.458 1.00 66.00 358 GLN A C 1
ATOM 2755 O O . GLN A 1 358 ? 7.567 44.530 6.367 1.00 66.00 358 GLN A O 1
ATOM 2760 N N . ASN A 1 359 ? 9.217 43.162 5.673 1.00 77.50 359 ASN A N 1
ATOM 2761 C CA . ASN A 1 359 ? 9.683 42.726 6.998 1.00 77.50 359 ASN A CA 1
ATOM 2762 C C . ASN A 1 359 ? 8.549 42.223 7.919 1.00 77.50 359 ASN A C 1
ATOM 2764 O O . ASN A 1 359 ? 8.535 42.531 9.104 1.00 77.50 359 ASN A O 1
ATOM 2768 N N . VAL A 1 360 ? 7.579 41.493 7.356 1.00 81.81 360 VAL A N 1
ATOM 2769 C CA . VAL A 1 360 ? 6.481 40.868 8.108 1.00 81.81 360 VAL A CA 1
ATOM 2770 C C . VAL A 1 360 ? 6.746 39.371 8.184 1.00 81.81 360 VAL A C 1
ATOM 2772 O O . VAL A 1 360 ? 6.849 38.710 7.149 1.00 81.81 360 VAL A O 1
ATOM 2775 N N . SER A 1 361 ? 6.842 38.843 9.401 1.00 84.69 361 SER A N 1
ATOM 2776 C CA . SER A 1 361 ? 6.944 37.406 9.656 1.00 84.69 361 SER A CA 1
ATOM 2777 C C . SER A 1 361 ? 5.543 36.803 9.746 1.00 84.69 361 SER A C 1
ATOM 2779 O O . SER A 1 361 ? 4.696 37.324 10.470 1.00 84.69 361 SER A O 1
ATOM 2781 N N . VAL A 1 362 ? 5.286 35.710 9.023 1.00 87.38 362 VAL A N 1
ATOM 2782 C CA . VAL A 1 362 ? 3.990 35.013 9.037 1.00 87.38 362 VAL A CA 1
ATOM 2783 C C . VAL A 1 362 ? 4.168 33.526 9.335 1.00 87.38 362 VAL A C 1
ATOM 2785 O O . VAL A 1 362 ? 5.045 32.881 8.765 1.00 87.38 362 VAL A O 1
ATOM 2788 N N . ASN A 1 363 ? 3.325 32.983 10.209 1.00 85.56 363 ASN A N 1
ATOM 2789 C CA . ASN A 1 363 ? 3.129 31.550 10.387 1.00 85.56 363 ASN A CA 1
ATOM 2790 C C . ASN A 1 363 ? 2.118 31.071 9.346 1.00 85.56 363 ASN A C 1
ATOM 2792 O O . ASN A 1 363 ? 1.092 31.721 9.137 1.00 85.56 363 ASN A O 1
ATOM 2796 N N . ILE A 1 364 ? 2.411 29.951 8.691 1.00 89.00 364 ILE A N 1
ATOM 2797 C CA . ILE A 1 364 ? 1.547 29.381 7.655 1.00 89.00 364 ILE A CA 1
ATOM 2798 C C . ILE A 1 364 ? 1.103 27.996 8.106 1.00 89.00 364 ILE A C 1
ATOM 2800 O O . ILE A 1 364 ? 1.940 27.139 8.400 1.00 89.00 364 ILE A O 1
ATOM 2804 N N . THR A 1 365 ? -0.210 27.787 8.104 1.00 88.56 365 THR A N 1
ATOM 2805 C CA . THR A 1 365 ? -0.845 26.507 8.405 1.00 88.56 365 THR A CA 1
ATOM 2806 C C . THR A 1 365 ? -1.577 26.011 7.168 1.00 88.56 365 THR A C 1
ATOM 2808 O O . THR A 1 365 ? -2.497 26.661 6.666 1.00 88.56 365 THR A O 1
ATOM 2811 N N . LEU A 1 366 ? -1.167 24.846 6.667 1.00 89.94 366 LEU A N 1
ATOM 2812 C CA . LEU A 1 366 ? -1.822 24.171 5.547 1.00 89.94 366 LEU A CA 1
ATOM 2813 C C . LEU A 1 366 ? -2.682 23.023 6.068 1.00 89.94 366 LEU A C 1
ATOM 2815 O O . LEU A 1 366 ? -2.216 22.231 6.886 1.00 89.94 366 LEU A O 1
ATOM 2819 N N . ARG A 1 367 ? -3.917 22.919 5.570 1.00 89.25 367 ARG A N 1
ATOM 2820 C CA . ARG A 1 367 ? -4.827 21.794 5.841 1.00 89.25 367 ARG A CA 1
ATOM 2821 C C . ARG A 1 367 ? -5.417 21.303 4.524 1.00 89.25 367 ARG A C 1
ATOM 2823 O O . ARG A 1 367 ? -5.694 22.109 3.640 1.00 89.25 367 ARG A O 1
ATOM 2830 N N . TYR A 1 368 ? -5.610 19.996 4.377 1.00 90.50 368 TYR A N 1
ATOM 2831 C CA . TYR A 1 368 ? -6.186 19.406 3.166 1.00 90.50 368 TYR A CA 1
ATOM 2832 C C . TYR A 1 368 ? -7.487 18.681 3.466 1.00 90.50 368 TYR A C 1
ATOM 2834 O O . TYR A 1 368 ? -7.523 17.754 4.274 1.00 90.50 368 TYR A O 1
ATOM 2842 N N . CYS A 1 369 ? -8.543 19.081 2.766 1.00 85.62 369 CYS A N 1
ATOM 2843 C CA . CYS A 1 369 ? -9.820 18.395 2.771 1.00 85.62 369 CYS A CA 1
ATOM 2844 C C . CYS A 1 369 ? -9.885 17.459 1.560 1.00 85.62 369 CYS A C 1
ATOM 2846 O O . CYS A 1 369 ? -10.061 17.909 0.427 1.00 85.62 369 CYS A O 1
ATOM 2848 N N . LYS A 1 370 ? -9.753 16.151 1.809 1.00 81.06 370 LYS A N 1
ATOM 2849 C CA . LYS A 1 370 ? -9.787 15.114 0.767 1.00 81.06 370 LYS A CA 1
ATOM 2850 C C . LYS A 1 370 ? -11.123 15.076 0.020 1.00 81.06 370 LYS A C 1
ATOM 2852 O O . LYS A 1 370 ? -11.129 14.851 -1.184 1.00 81.06 370 LYS A O 1
ATOM 2857 N N . ASP A 1 371 ? -12.227 15.330 0.718 1.00 78.00 371 ASP A N 1
ATOM 2858 C CA . ASP A 1 371 ? -13.575 15.225 0.147 1.00 78.00 371 ASP A CA 1
ATOM 2859 C C . ASP A 1 371 ? -13.875 16.337 -0.862 1.00 78.00 371 ASP A C 1
ATOM 2861 O O . ASP A 1 371 ? -14.594 16.122 -1.835 1.00 78.00 371 ASP A O 1
ATOM 2865 N N . LEU A 1 372 ? -13.304 17.525 -0.644 1.00 82.94 372 LEU A N 1
ATOM 2866 C CA . LEU A 1 372 ? -13.477 18.683 -1.524 1.00 82.94 372 LEU A CA 1
ATOM 2867 C C . LEU A 1 372 ? -12.315 18.864 -2.506 1.00 82.94 372 LEU A C 1
ATOM 2869 O O . LEU A 1 372 ? -12.401 19.704 -3.397 1.00 82.94 372 LEU A O 1
ATOM 2873 N N . ASP A 1 373 ? -11.236 18.103 -2.326 1.00 89.25 373 ASP A N 1
ATOM 2874 C CA . ASP A 1 373 ? -9.947 18.292 -2.990 1.00 89.25 373 ASP A CA 1
ATOM 2875 C C . ASP A 1 373 ? -9.410 19.734 -2.870 1.00 89.25 373 ASP A C 1
ATOM 2877 O O . ASP A 1 373 ? -8.857 20.317 -3.806 1.00 89.25 373 ASP A O 1
ATOM 2881 N N . VAL A 1 374 ? -9.591 20.329 -1.684 1.00 90.06 374 VAL A N 1
ATOM 2882 C CA . VAL A 1 374 ? -9.212 21.716 -1.375 1.00 90.06 374 VAL A CA 1
ATOM 2883 C C . VAL A 1 374 ? -8.140 21.746 -0.290 1.00 90.06 374 VAL A C 1
ATOM 2885 O O . VAL A 1 374 ? -8.278 21.133 0.769 1.00 90.06 374 VAL A O 1
ATOM 2888 N N . ILE A 1 375 ? -7.079 22.503 -0.546 1.00 92.00 375 ILE A N 1
ATOM 2889 C CA . ILE A 1 375 ? -6.065 22.914 0.419 1.00 92.00 375 ILE A CA 1
ATOM 2890 C C . ILE A 1 375 ? -6.480 24.279 0.978 1.00 92.00 375 ILE A C 1
ATOM 2892 O O . ILE A 1 375 ? -6.692 25.231 0.226 1.00 92.00 375 ILE A O 1
ATOM 2896 N N . THR A 1 376 ? -6.590 24.383 2.298 1.00 92.38 376 THR A N 1
ATOM 2897 C CA . THR A 1 376 ? -6.790 25.650 3.004 1.00 92.38 376 THR A CA 1
ATOM 2898 C C . THR A 1 376 ? -5.457 26.138 3.549 1.00 92.38 376 THR A C 1
ATOM 2900 O O . THR A 1 376 ? -4.778 25.399 4.264 1.00 92.38 376 THR A O 1
ATOM 2903 N N . MET A 1 377 ? -5.101 27.379 3.237 1.00 93.75 377 MET A N 1
ATOM 2904 C CA . MET A 1 377 ? -3.900 28.042 3.729 1.00 93.75 377 MET A CA 1
ATOM 2905 C C . MET A 1 377 ? -4.297 29.183 4.663 1.00 93.75 377 MET A C 1
ATOM 2907 O O . MET A 1 377 ? -4.848 30.193 4.223 1.00 93.75 377 MET A O 1
ATOM 2911 N N . GLN A 1 378 ? -4.021 29.000 5.950 1.00 93.31 378 GLN A N 1
ATOM 2912 C CA . GLN A 1 378 ? -4.207 30.006 6.990 1.00 93.31 378 GLN A CA 1
ATOM 2913 C C . GLN A 1 378 ? -2.876 30.698 7.259 1.00 93.31 378 GLN A C 1
ATOM 2915 O O . GLN A 1 378 ? -1.836 30.041 7.335 1.00 93.31 378 GLN A O 1
ATOM 2920 N N . LEU A 1 379 ? -2.908 32.023 7.380 1.00 92.69 379 LEU A N 1
ATOM 2921 C CA . LEU A 1 379 ? -1.732 32.820 7.686 1.00 92.69 379 LEU A CA 1
ATOM 2922 C C . LEU A 1 379 ? -1.982 33.608 8.961 1.00 92.69 379 LEU A C 1
ATOM 2924 O O . LEU A 1 379 ? -3.041 34.209 9.121 1.00 92.69 379 LEU A O 1
ATOM 2928 N N . GLN A 1 380 ? -0.977 33.663 9.818 1.00 91.69 380 GLN A N 1
ATOM 2929 C CA . GLN A 1 380 ? -1.009 34.443 11.045 1.00 91.69 380 GLN A CA 1
ATOM 2930 C C . GLN A 1 380 ? 0.256 35.283 11.131 1.00 91.69 380 GLN A C 1
ATOM 2932 O O . GLN A 1 380 ? 1.349 34.789 10.865 1.00 91.69 380 GLN A O 1
ATOM 2937 N N . ASN A 1 381 ? 0.143 36.554 11.497 1.00 89.56 381 ASN A N 1
ATOM 2938 C CA . ASN A 1 381 ? 1.310 37.374 11.784 1.00 89.56 381 ASN A CA 1
ATOM 2939 C C . ASN A 1 381 ? 2.059 36.792 12.992 1.00 89.56 381 ASN A C 1
ATOM 2941 O O . ASN A 1 381 ? 1.484 36.640 14.066 1.00 89.56 381 ASN A O 1
ATOM 2945 N N . ALA A 1 382 ? 3.339 36.465 12.825 1.00 87.88 382 ALA A N 1
ATOM 2946 C CA . ALA A 1 382 ? 4.118 35.804 13.867 1.00 87.88 382 ALA A CA 1
ATOM 2947 C C . ALA A 1 382 ? 4.413 36.718 15.071 1.00 87.88 382 ALA A C 1
ATOM 2949 O O . ALA A 1 382 ? 4.662 36.214 16.162 1.00 87.88 382 ALA A O 1
ATOM 2950 N N . GLU A 1 383 ? 4.391 38.041 14.883 1.00 88.69 383 GLU A N 1
ATOM 2951 C CA . GLU A 1 383 ? 4.642 39.019 15.946 1.00 88.69 383 GLU A CA 1
ATOM 2952 C C . GLU A 1 383 ? 3.351 39.455 16.643 1.00 88.69 383 GLU A C 1
ATOM 2954 O O . GLU A 1 383 ? 3.314 39.542 17.868 1.00 88.69 383 GLU A O 1
ATOM 2959 N N . THR A 1 384 ? 2.292 39.743 15.879 1.00 91.50 384 THR A N 1
ATOM 2960 C CA . THR A 1 384 ? 1.037 40.282 16.435 1.00 91.50 384 THR A CA 1
ATOM 2961 C C . THR A 1 384 ? -0.009 39.215 16.739 1.00 91.50 384 THR A C 1
ATOM 2963 O O . THR A 1 384 ? -0.968 39.502 17.450 1.00 91.50 384 THR A O 1
ATOM 2966 N N . GLY A 1 385 ? 0.135 38.006 16.189 1.00 90.12 385 GLY A N 1
ATOM 2967 C CA . GLY A 1 385 ? -0.880 36.954 16.260 1.00 90.12 385 GLY A CA 1
ATOM 2968 C C . GLY A 1 385 ? -2.127 37.222 15.408 1.00 90.12 385 GLY A C 1
ATOM 2969 O O . GLY A 1 385 ? -3.054 36.417 15.439 1.00 90.12 385 GLY A O 1
ATOM 2970 N N . GLU A 1 386 ? -2.170 38.325 14.651 1.00 91.75 386 GLU A N 1
ATOM 2971 C CA . GLU A 1 386 ? -3.304 38.681 13.790 1.00 91.75 386 GLU A CA 1
ATOM 2972 C C . GLU A 1 386 ? -3.469 37.648 12.667 1.00 91.75 386 GLU A C 1
ATOM 2974 O O . GLU A 1 386 ? -2.531 37.384 11.910 1.00 91.75 386 GLU A O 1
ATOM 2979 N N . GLU A 1 387 ? -4.660 37.062 12.562 1.00 90.94 387 GLU A N 1
ATOM 2980 C CA . GLU A 1 387 ? -5.002 36.116 11.501 1.00 90.94 387 GLU A CA 1
ATOM 2981 C C . GLU A 1 387 ? -5.404 36.856 10.223 1.00 90.94 387 GLU A C 1
ATOM 2983 O O . GLU A 1 387 ? -6.226 37.774 10.235 1.00 90.94 387 GLU A O 1
ATOM 2988 N N . TYR A 1 388 ? -4.830 36.435 9.100 1.00 92.56 388 TYR A N 1
ATOM 2989 C CA . TYR A 1 388 ? -5.192 36.931 7.780 1.00 92.56 388 TYR A CA 1
ATOM 2990 C C . TYR A 1 388 ? -6.301 36.079 7.152 1.00 92.56 388 TYR A C 1
ATOM 2992 O O . TYR A 1 388 ? -6.582 34.955 7.572 1.00 92.56 388 TYR A O 1
ATOM 3000 N N . GLU A 1 389 ? -6.915 36.607 6.091 1.00 92.50 389 GLU A N 1
ATOM 3001 C CA . GLU A 1 389 ? -7.942 35.895 5.328 1.00 92.50 389 GLU A CA 1
ATOM 3002 C C . GLU A 1 389 ? -7.428 34.533 4.822 1.00 92.50 389 GLU A C 1
ATOM 3004 O O . GLU A 1 389 ? -6.344 34.429 4.243 1.00 92.50 389 GLU A O 1
ATOM 3009 N N . THR A 1 390 ? -8.210 33.476 5.055 1.00 91.69 390 THR A N 1
ATOM 3010 C CA . THR A 1 390 ? -7.856 32.110 4.645 1.00 91.69 390 THR A CA 1
ATOM 3011 C C . THR A 1 390 ? -7.963 31.964 3.131 1.00 91.69 390 THR A C 1
ATOM 3013 O O . THR A 1 390 ? -8.982 32.316 2.537 1.00 91.69 390 THR A O 1
ATOM 3016 N N . ILE A 1 391 ? -6.941 31.379 2.505 1.00 93.50 391 ILE A N 1
ATOM 3017 C CA . ILE A 1 391 ? -6.943 31.097 1.066 1.00 93.50 391 ILE A CA 1
ATOM 3018 C C . ILE A 1 391 ? -7.378 29.648 0.829 1.00 93.50 391 ILE A C 1
ATOM 3020 O O . ILE A 1 391 ? -6.848 28.723 1.445 1.00 93.50 391 ILE A O 1
ATOM 3024 N N . PHE A 1 392 ? -8.310 29.453 -0.104 1.00 92.19 392 PHE A N 1
ATOM 3025 C CA . PHE A 1 392 ? -8.799 28.144 -0.542 1.00 92.19 392 PHE A CA 1
ATOM 3026 C C . PHE A 1 392 ? -8.266 27.824 -1.938 1.00 92.19 392 PHE A C 1
ATOM 3028 O O . PHE A 1 392 ? -8.386 28.636 -2.854 1.00 92.19 392 PHE A O 1
ATOM 3035 N N . ILE A 1 393 ? -7.664 26.647 -2.095 1.00 91.62 393 ILE A N 1
ATOM 3036 C CA . ILE A 1 393 ? -6.908 26.272 -3.293 1.00 91.62 393 ILE A CA 1
ATOM 3037 C C . ILE A 1 393 ? -7.328 24.864 -3.688 1.00 91.62 393 ILE A C 1
ATOM 3039 O O . ILE A 1 393 ? -7.218 23.955 -2.870 1.00 91.62 393 ILE A O 1
ATOM 3043 N N . ARG A 1 394 ? -7.795 24.638 -4.918 1.00 90.19 394 ARG A N 1
ATOM 3044 C CA . ARG A 1 394 ? -8.012 23.258 -5.374 1.00 90.19 394 ARG A CA 1
ATOM 3045 C C . ARG A 1 394 ? -6.670 22.597 -5.620 1.00 90.19 394 ARG A C 1
ATOM 3047 O O . ARG A 1 394 ? -5.790 23.189 -6.242 1.00 90.19 394 ARG A O 1
ATOM 3054 N N . LYS A 1 395 ? -6.515 21.356 -5.170 1.00 88.44 395 LYS A N 1
ATOM 3055 C CA . LYS A 1 395 ? -5.275 20.602 -5.374 1.00 88.44 395 LYS A CA 1
ATOM 3056 C C . LYS A 1 395 ? -4.971 20.411 -6.862 1.00 88.44 395 LYS A C 1
ATOM 3058 O O . LYS A 1 395 ? -3.807 20.488 -7.240 1.00 88.44 395 LYS A O 1
ATOM 3063 N N . SER A 1 396 ? -6.001 20.236 -7.693 1.00 85.69 396 SER A N 1
ATOM 3064 C CA . SER A 1 396 ? -5.889 20.168 -9.158 1.00 85.69 396 SER A CA 1
ATOM 3065 C C . SER A 1 396 ? -5.246 21.399 -9.800 1.00 85.69 396 SER A C 1
ATOM 3067 O O . SER A 1 396 ? -4.664 21.283 -10.874 1.00 85.69 396 SER A O 1
ATOM 3069 N N . ASP A 1 397 ? -5.348 22.563 -9.156 1.00 84.62 397 ASP A N 1
ATOM 3070 C CA . ASP A 1 397 ? -4.872 23.840 -9.701 1.00 84.62 397 ASP A CA 1
ATOM 3071 C C . ASP A 1 397 ? -3.408 24.106 -9.309 1.00 84.62 397 ASP A C 1
ATOM 3073 O O . ASP A 1 397 ? -2.764 25.033 -9.806 1.00 84.62 397 ASP A O 1
ATOM 3077 N N . CYS A 1 398 ? -2.857 23.283 -8.414 1.00 86.19 398 CYS A N 1
ATOM 3078 C CA . CYS A 1 398 ? -1.437 23.260 -8.127 1.00 86.19 398 CYS A CA 1
ATOM 3079 C C . CYS A 1 398 ? -0.738 22.484 -9.246 1.00 86.19 398 CYS A C 1
ATOM 3081 O O . CYS A 1 398 ? -0.739 21.253 -9.239 1.00 86.19 398 CYS A O 1
ATOM 3083 N N . ALA A 1 399 ? -0.101 23.200 -10.177 1.00 80.06 399 ALA A N 1
ATOM 3084 C CA . ALA A 1 399 ? 0.762 22.636 -11.220 1.00 80.06 399 ALA A CA 1
ATOM 3085 C C . ALA A 1 399 ? 2.087 22.106 -10.632 1.00 80.06 399 ALA A C 1
ATOM 3087 O O . ALA A 1 399 ? 3.186 22.498 -11.024 1.00 80.06 399 ALA A O 1
ATOM 3088 N N . VAL A 1 400 ? 1.977 21.248 -9.623 1.00 81.81 400 VAL A N 1
ATOM 3089 C CA . VAL A 1 400 ? 3.074 20.462 -9.088 1.00 81.81 400 VAL A CA 1
ATOM 3090 C C . VAL A 1 400 ? 3.231 19.287 -10.037 1.00 81.81 400 VAL A C 1
ATOM 3092 O O . VAL A 1 400 ? 2.405 18.377 -10.036 1.00 81.81 400 VAL A O 1
ATOM 3095 N N . ASP A 1 401 ? 4.250 19.362 -10.887 1.00 64.56 401 ASP A N 1
ATOM 3096 C CA . ASP A 1 401 ? 4.573 18.337 -11.873 1.00 64.56 401 ASP A CA 1
ATOM 3097 C C . ASP A 1 401 ? 4.737 16.988 -11.161 1.00 64.56 401 ASP A C 1
ATOM 3099 O O . ASP A 1 401 ? 5.726 16.757 -10.465 1.00 64.56 401 ASP A O 1
ATOM 3103 N N . GLN A 1 402 ? 3.722 16.125 -11.251 1.00 56.53 402 GLN A N 1
ATOM 3104 C CA . GLN A 1 402 ? 3.686 14.869 -10.498 1.00 56.53 402 GLN A CA 1
ATOM 3105 C C . GLN A 1 402 ? 4.783 13.899 -10.965 1.00 56.53 402 GLN A C 1
ATOM 3107 O O . GLN A 1 402 ? 5.147 13.005 -10.211 1.00 56.53 402 GLN A O 1
ATOM 3112 N N . GLY A 1 403 ? 5.357 14.108 -12.160 1.00 49.19 403 GLY A N 1
ATOM 3113 C CA . GLY A 1 403 ? 6.385 13.237 -12.739 1.00 49.19 403 GLY A CA 1
ATOM 3114 C C . GLY A 1 403 ? 7.822 13.488 -12.263 1.00 49.19 403 GLY A C 1
ATOM 3115 O O . GLY A 1 403 ? 8.643 12.580 -12.315 1.00 49.19 403 GLY A O 1
ATOM 3116 N N . ALA A 1 404 ? 8.157 14.687 -11.774 1.00 47.72 404 ALA A N 1
ATOM 3117 C CA . ALA A 1 404 ? 9.528 15.026 -11.366 1.00 47.72 404 ALA A CA 1
ATOM 3118 C C . ALA A 1 404 ? 9.943 14.596 -9.933 1.00 47.72 404 ALA A C 1
ATOM 3120 O O . ALA A 1 404 ? 11.116 14.260 -9.735 1.00 47.72 404 ALA A O 1
ATOM 3121 N N . PRO A 1 405 ? 9.071 14.615 -8.900 1.00 49.12 405 PRO A N 1
ATOM 3122 C CA . PRO A 1 405 ? 9.462 14.197 -7.554 1.00 49.12 405 PRO A CA 1
ATOM 3123 C C . PRO A 1 405 ? 9.576 12.671 -7.403 1.00 49.12 405 PRO A C 1
ATOM 3125 O O . PRO A 1 405 ? 10.374 12.225 -6.579 1.00 49.12 405 PRO A O 1
ATOM 3128 N N . GLU A 1 406 ? 8.872 11.875 -8.219 1.00 48.78 406 GLU A N 1
ATOM 3129 C CA . GLU A 1 406 ? 8.971 10.404 -8.191 1.00 48.78 406 GLU A CA 1
ATOM 3130 C C . GLU A 1 406 ? 10.368 9.903 -8.604 1.00 48.78 406 GLU A C 1
ATOM 3132 O O . GLU A 1 406 ? 10.899 8.989 -7.975 1.00 48.78 406 GLU A O 1
ATOM 3137 N N . GLU A 1 407 ? 11.042 10.551 -9.563 1.00 46.75 407 GLU A N 1
ATOM 3138 C CA . GLU A 1 407 ? 12.410 10.163 -9.951 1.00 46.75 407 GLU A CA 1
ATOM 3139 C C . GLU A 1 407 ? 13.455 10.459 -8.860 1.00 46.75 407 GLU A C 1
ATOM 3141 O O . GLU A 1 407 ? 14.429 9.716 -8.730 1.00 46.75 407 GLU A O 1
ATOM 3146 N N . ARG A 1 408 ? 13.271 11.501 -8.032 1.00 42.69 408 ARG A N 1
ATOM 3147 C CA . ARG A 1 408 ? 14.219 11.852 -6.949 1.00 42.69 408 ARG A CA 1
ATOM 3148 C C . ARG A 1 408 ? 13.972 11.109 -5.635 1.00 42.69 408 ARG A C 1
ATOM 3150 O O . ARG A 1 408 ? 14.911 10.969 -4.851 1.00 42.69 408 ARG A O 1
ATOM 3157 N N . ALA A 1 409 ? 12.760 10.602 -5.406 1.00 45.72 409 ALA A N 1
ATOM 3158 C CA . ALA A 1 409 ? 12.414 9.823 -4.214 1.00 45.72 409 ALA A CA 1
ATOM 3159 C C . ALA A 1 409 ? 13.061 8.421 -4.183 1.00 45.72 409 ALA A C 1
ATOM 3161 O O . ALA A 1 409 ? 13.120 7.788 -3.134 1.00 45.72 409 ALA A O 1
ATOM 3162 N N . THR A 1 410 ? 13.635 7.950 -5.294 1.00 46.22 410 THR A N 1
ATOM 3163 C CA . THR A 1 410 ? 14.224 6.602 -5.414 1.00 46.22 410 THR A CA 1
ATOM 3164 C C . THR A 1 410 ? 15.575 6.398 -4.707 1.00 46.22 410 THR A C 1
ATOM 3166 O O . THR A 1 410 ? 16.105 5.289 -4.736 1.00 46.22 410 THR A O 1
ATOM 3169 N N . SER A 1 411 ? 16.153 7.416 -4.049 1.00 39.72 411 SER A N 1
ATOM 3170 C CA . SER A 1 411 ? 17.524 7.330 -3.499 1.00 39.72 411 SER A CA 1
ATOM 3171 C C . SER A 1 411 ? 17.692 7.598 -1.997 1.00 39.72 411 SER A C 1
ATOM 3173 O O . SER A 1 411 ? 18.813 7.494 -1.497 1.00 39.72 411 SER A O 1
ATOM 3175 N N . VAL A 1 412 ? 16.626 7.891 -1.239 1.00 35.44 412 VAL A N 1
ATOM 3176 C CA . VAL A 1 412 ? 16.735 8.172 0.206 1.00 35.44 412 VAL A CA 1
ATOM 3177 C C . VAL A 1 412 ? 15.724 7.353 1.009 1.00 35.44 412 VAL A C 1
ATOM 3179 O O . VAL A 1 412 ? 14.556 7.251 0.659 1.00 35.44 412 VAL A O 1
ATOM 3182 N N . VAL A 1 413 ? 16.233 6.751 2.085 1.00 37.88 413 VAL A N 1
ATOM 3183 C CA . VAL A 1 413 ? 15.568 5.869 3.053 1.00 37.88 413 VAL A CA 1
ATOM 3184 C C . VAL A 1 413 ? 14.138 6.306 3.394 1.00 37.88 413 VAL A C 1
ATOM 3186 O O . VAL A 1 413 ? 13.897 7.465 3.722 1.00 37.88 413 VAL A O 1
ATOM 3189 N N . GLN A 1 414 ? 13.238 5.316 3.366 1.00 41.16 414 GLN A N 1
ATOM 3190 C CA . GLN A 1 414 ? 11.818 5.344 3.726 1.00 41.16 414 GLN A CA 1
ATOM 3191 C C . GLN A 1 414 ? 11.491 6.322 4.866 1.00 41.16 414 GLN A C 1
ATOM 3193 O O . GLN A 1 414 ? 11.536 5.987 6.049 1.00 41.16 414 GLN A O 1
ATOM 3198 N N . THR A 1 415 ? 11.078 7.527 4.494 1.00 37.09 415 THR A N 1
ATOM 3199 C CA . THR A 1 415 ? 10.113 8.296 5.279 1.00 37.09 415 THR A CA 1
ATOM 3200 C C . THR A 1 415 ? 8.832 8.283 4.463 1.00 37.09 415 THR A C 1
ATOM 3202 O O . THR A 1 415 ? 8.905 8.393 3.245 1.00 37.09 415 THR A O 1
ATOM 3205 N N . SER A 1 416 ? 7.696 8.028 5.113 1.00 47.12 416 SER A N 1
ATOM 3206 C CA . SER A 1 416 ? 6.394 7.804 4.473 1.00 47.12 416 SER A CA 1
ATOM 3207 C C . SER A 1 416 ? 6.174 8.700 3.246 1.00 47.12 416 SER A C 1
ATOM 3209 O O . SER A 1 416 ? 6.211 9.925 3.367 1.00 47.12 416 SER A O 1
ATOM 3211 N N . ASP A 1 417 ? 5.930 8.091 2.080 1.00 56.75 417 ASP A N 1
ATOM 3212 C CA . ASP A 1 417 ? 5.836 8.757 0.765 1.00 56.75 417 ASP A CA 1
ATOM 3213 C C . ASP A 1 417 ? 4.880 9.968 0.747 1.00 56.75 417 ASP A C 1
ATOM 3215 O O . ASP A 1 417 ? 5.032 10.913 -0.029 1.00 56.75 417 ASP A O 1
ATOM 3219 N N . GLU A 1 418 ? 3.917 10.010 1.669 1.00 59.00 418 GLU A N 1
ATOM 3220 C CA . GLU A 1 418 ? 3.002 11.137 1.839 1.00 59.00 418 GLU A CA 1
ATOM 3221 C C . GLU A 1 418 ? 3.675 12.427 2.341 1.00 59.00 418 GLU A C 1
ATOM 3223 O O . GLU A 1 418 ? 3.221 13.519 1.996 1.00 59.00 418 GLU A O 1
ATOM 3228 N N . LYS A 1 419 ? 4.740 12.342 3.150 1.00 66.06 419 LYS A N 1
ATOM 3229 C CA . LYS A 1 419 ? 5.426 13.522 3.706 1.00 66.06 419 LYS A CA 1
ATOM 3230 C C . LYS A 1 419 ? 6.158 14.302 2.615 1.00 66.06 419 LYS A C 1
ATOM 3232 O O . LYS A 1 419 ? 6.088 15.530 2.596 1.00 66.06 419 LYS A O 1
ATOM 3237 N N . VAL A 1 420 ? 6.783 13.581 1.682 1.00 68.44 420 VAL A N 1
ATOM 3238 C CA . VAL A 1 420 ? 7.491 14.159 0.530 1.00 68.44 420 VAL A CA 1
ATOM 3239 C C . VAL A 1 420 ? 6.515 14.934 -0.354 1.00 68.44 420 VAL A C 1
ATOM 3241 O O . VAL A 1 420 ? 6.809 16.054 -0.761 1.00 68.44 420 VAL A O 1
ATOM 3244 N N . HIS A 1 421 ? 5.308 14.406 -0.579 1.00 76.00 421 HIS A N 1
ATOM 3245 C CA . HIS A 1 421 ? 4.294 15.108 -1.365 1.00 76.00 421 HIS A CA 1
ATOM 3246 C C . HIS A 1 421 ? 3.899 16.460 -0.763 1.00 76.00 421 HIS A C 1
ATOM 3248 O O . HIS A 1 421 ? 3.834 17.453 -1.490 1.00 76.00 421 HIS A O 1
ATOM 3254 N N . TRP A 1 422 ? 3.651 16.526 0.548 1.00 79.69 422 TRP A N 1
ATOM 3255 C CA . TRP A 1 422 ? 3.218 17.770 1.190 1.00 79.69 422 TRP A CA 1
ATOM 3256 C C . TRP A 1 422 ? 4.282 18.859 1.186 1.00 79.69 422 TRP A C 1
ATOM 3258 O O . TRP A 1 422 ? 3.934 20.030 1.050 1.00 79.69 422 TRP A O 1
ATOM 3268 N N . GLU A 1 423 ? 5.556 18.482 1.268 1.00 80.50 423 GLU A N 1
ATOM 3269 C CA . GLU A 1 423 ? 6.671 19.421 1.158 1.00 80.50 423 GLU A CA 1
ATOM 3270 C C . GLU A 1 423 ? 6.741 20.071 -0.233 1.00 80.50 423 GLU A C 1
ATOM 3272 O O . GLU A 1 423 ? 7.080 21.247 -0.368 1.00 80.50 423 GLU A O 1
ATOM 3277 N N . VAL A 1 424 ? 6.362 19.347 -1.290 1.00 83.81 424 VAL A N 1
ATOM 3278 C CA . VAL A 1 424 ? 6.306 19.926 -2.638 1.00 83.81 424 VAL A CA 1
ATOM 3279 C C . VAL A 1 424 ? 5.145 20.915 -2.762 1.00 83.81 424 VAL A C 1
ATOM 3281 O O . VAL A 1 424 ? 5.343 22.026 -3.258 1.00 83.81 424 VAL A O 1
ATOM 3284 N N . TYR A 1 425 ? 3.951 20.557 -2.274 1.00 84.38 425 TYR A N 1
ATOM 3285 C CA . TYR A 1 425 ? 2.802 21.471 -2.283 1.00 84.38 425 TYR A CA 1
ATOM 3286 C C . TYR A 1 425 ? 3.056 22.714 -1.430 1.00 84.38 425 TYR A C 1
ATOM 3288 O O . TYR A 1 425 ? 2.734 23.820 -1.857 1.00 84.38 425 TYR A O 1
ATOM 3296 N N . SER A 1 426 ? 3.658 22.570 -0.251 1.00 83.62 426 SER A N 1
ATOM 3297 C CA . SER A 1 426 ? 3.949 23.714 0.608 1.00 83.62 426 SER A CA 1
ATOM 3298 C C . SER A 1 426 ? 4.971 24.653 -0.027 1.00 83.62 426 SER A C 1
ATOM 3300 O O . SER A 1 426 ? 4.713 25.852 -0.108 1.00 83.62 426 SER A O 1
ATOM 3302 N N . ASN A 1 427 ? 6.072 24.128 -0.571 1.00 84.25 427 ASN A N 1
ATOM 3303 C CA . ASN A 1 427 ? 7.068 24.929 -1.280 1.00 84.25 427 ASN A CA 1
ATOM 3304 C C . ASN A 1 427 ? 6.460 25.652 -2.490 1.00 84.25 427 ASN A C 1
ATOM 3306 O O . ASN A 1 427 ? 6.741 26.831 -2.716 1.00 84.25 427 ASN A O 1
ATOM 3310 N N . TYR A 1 428 ? 5.593 24.968 -3.240 1.00 87.62 428 TYR A N 1
ATOM 3311 C CA . TYR A 1 428 ? 4.872 25.547 -4.369 1.00 87.62 428 TYR A CA 1
ATOM 3312 C C . TYR A 1 428 ? 3.963 26.709 -3.939 1.00 87.62 428 TYR A C 1
ATOM 3314 O O . TYR A 1 428 ? 4.019 27.794 -4.521 1.00 87.62 428 TYR A O 1
ATOM 3322 N N . LEU A 1 429 ? 3.160 26.519 -2.889 1.00 89.31 429 LEU A N 1
ATOM 3323 C CA . LEU A 1 429 ? 2.220 27.531 -2.402 1.00 89.31 429 LEU A CA 1
ATOM 3324 C C . LEU A 1 429 ? 2.927 28.726 -1.757 1.00 89.31 429 LEU A C 1
ATOM 3326 O O . LEU A 1 429 ? 2.589 29.874 -2.053 1.00 89.31 429 LEU A O 1
ATOM 3330 N N . VAL A 1 430 ? 3.958 28.476 -0.947 1.00 86.94 430 VAL A N 1
ATOM 3331 C CA . VAL A 1 430 ? 4.776 29.530 -0.334 1.00 86.94 430 VAL A CA 1
ATOM 3332 C C . VAL A 1 430 ? 5.500 30.343 -1.405 1.00 86.94 430 VAL A C 1
ATOM 3334 O O . VAL A 1 430 ? 5.589 31.558 -1.283 1.00 86.94 430 VAL A O 1
ATOM 3337 N N . ALA A 1 431 ? 5.961 29.733 -2.500 1.00 83.81 431 ALA A N 1
ATOM 3338 C CA . ALA A 1 431 ? 6.595 30.479 -3.587 1.00 83.81 431 ALA A CA 1
ATOM 3339 C C . ALA A 1 431 ? 5.635 31.447 -4.310 1.00 83.81 431 ALA A C 1
ATOM 3341 O O . ALA A 1 431 ? 6.089 32.460 -4.850 1.00 83.81 431 ALA A O 1
ATOM 3342 N N . ARG A 1 432 ? 4.327 31.149 -4.319 1.00 86.69 432 ARG A N 1
ATOM 3343 C CA . ARG A 1 432 ? 3.287 31.929 -5.017 1.00 86.69 432 ARG A CA 1
ATOM 3344 C C . ARG A 1 432 ? 2.581 32.950 -4.143 1.00 86.69 432 ARG A C 1
ATOM 3346 O O . ARG A 1 432 ? 1.952 33.860 -4.677 1.00 86.69 432 ARG A O 1
ATOM 3353 N N . LEU A 1 433 ? 2.641 32.808 -2.829 1.00 89.50 433 LEU A N 1
ATOM 3354 C CA . LEU A 1 433 ? 1.944 33.705 -1.923 1.00 89.50 433 LEU A CA 1
ATOM 3355 C C . LEU A 1 433 ? 2.488 35.152 -2.044 1.00 89.50 433 LEU A C 1
ATOM 3357 O O . LEU A 1 433 ? 3.679 35.412 -2.193 1.00 89.50 433 LEU A O 1
ATOM 3361 N N . GLN A 1 434 ? 1.575 36.117 -2.061 1.00 89.75 434 GLN A N 1
ATOM 3362 C CA . GLN A 1 434 ? 1.821 37.549 -2.196 1.00 89.75 434 GLN A CA 1
ATOM 3363 C C . GLN A 1 434 ? 0.971 38.284 -1.162 1.00 89.75 434 GLN A C 1
ATOM 3365 O O . GLN A 1 434 ? -0.228 38.039 -1.055 1.00 89.75 434 GLN A O 1
ATOM 3370 N N . MET A 1 435 ? 1.573 39.214 -0.424 1.00 85.88 435 MET A N 1
ATOM 3371 C CA . MET A 1 435 ? 0.868 40.053 0.547 1.00 85.88 435 MET A CA 1
ATOM 3372 C C . MET A 1 435 ? 0.678 41.451 -0.037 1.00 85.88 435 MET A C 1
ATOM 3374 O O . MET A 1 435 ? 1.648 42.175 -0.269 1.00 85.88 435 MET A O 1
ATOM 3378 N N . ASN A 1 436 ? -0.572 41.844 -0.276 1.00 87.62 436 ASN A N 1
ATOM 3379 C CA . ASN A 1 436 ? -0.900 43.177 -0.775 1.00 87.62 436 ASN A CA 1
ATOM 3380 C C . ASN A 1 436 ? -1.487 44.025 0.350 1.00 87.62 436 ASN A C 1
ATOM 3382 O O . ASN A 1 436 ? -2.427 43.608 1.019 1.00 87.62 436 ASN A O 1
ATOM 3386 N N . LYS A 1 437 ? -0.965 45.237 0.551 1.00 88.81 437 LYS A N 1
ATOM 3387 C CA . LYS A 1 437 ? -1.519 46.165 1.542 1.00 88.81 437 LYS A CA 1
ATOM 3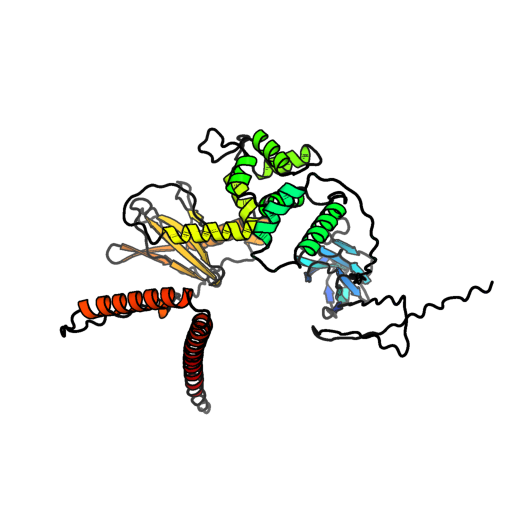388 C C . LYS A 1 437 ? -2.742 46.872 0.955 1.00 88.81 437 LYS A C 1
ATOM 3390 O O . LYS A 1 437 ? -2.597 47.702 0.060 1.00 88.81 437 LYS A O 1
ATOM 3395 N N . VAL A 1 438 ? -3.931 46.563 1.465 1.00 88.94 438 VAL A N 1
ATOM 3396 C CA . VAL A 1 438 ? -5.211 47.152 1.043 1.00 88.94 438 VAL A CA 1
ATOM 3397 C C . VAL A 1 438 ? -5.872 47.774 2.269 1.00 88.94 438 VAL A C 1
ATOM 3399 O O . VAL A 1 438 ? -6.170 47.091 3.241 1.00 88.94 438 VAL A O 1
ATOM 3402 N N . GLY A 1 439 ? -6.056 49.097 2.266 1.00 88.69 439 GLY A N 1
ATOM 3403 C CA . GLY A 1 439 ? -6.744 49.789 3.366 1.00 88.69 439 GLY A CA 1
ATOM 3404 C C . GLY A 1 439 ? -6.034 49.728 4.726 1.00 88.69 439 GLY A C 1
ATOM 3405 O O . GLY A 1 439 ? -6.679 49.890 5.752 1.00 88.69 439 GLY A O 1
ATOM 3406 N N . GLY A 1 440 ? -4.718 49.492 4.753 1.00 87.00 440 GLY A N 1
ATOM 3407 C CA . GLY A 1 440 ? -3.935 49.406 5.992 1.00 87.00 440 GLY A CA 1
ATOM 3408 C C . GLY A 1 440 ? -3.732 47.986 6.525 1.00 87.00 440 GLY A C 1
ATOM 3409 O O . GLY A 1 440 ? -2.774 47.790 7.266 1.00 87.00 440 GLY A O 1
ATOM 3410 N N . SER A 1 441 ? -4.527 47.012 6.074 1.00 84.75 441 SER A N 1
ATOM 3411 C CA . SER A 1 441 ? -4.343 45.583 6.363 1.00 84.75 441 SER A CA 1
ATOM 3412 C C . SER A 1 441 ? -3.656 44.868 5.192 1.00 84.75 441 SER A C 1
ATOM 3414 O O . SER A 1 441 ? -3.672 45.353 4.054 1.00 84.75 441 SER A O 1
ATOM 3416 N N . TYR A 1 442 ? -3.007 43.737 5.467 1.00 88.38 442 TYR A N 1
ATOM 3417 C CA . TYR A 1 442 ? -2.420 42.887 4.436 1.00 88.38 442 TYR A CA 1
ATOM 3418 C C . TYR A 1 442 ? -3.423 41.820 4.004 1.00 88.38 442 TYR A C 1
ATOM 3420 O O . TYR A 1 442 ? -3.912 41.050 4.821 1.00 88.38 442 TYR A O 1
ATOM 3428 N N . GLN A 1 443 ? -3.699 41.759 2.706 1.00 88.62 443 GLN A N 1
ATOM 3429 C CA . GLN A 1 443 ? -4.516 40.717 2.100 1.00 88.62 443 GLN A CA 1
ATOM 3430 C C . GLN A 1 443 ? -3.610 39.707 1.388 1.00 88.62 443 GLN A C 1
ATOM 3432 O O . GLN A 1 443 ? -2.905 40.094 0.441 1.00 88.62 443 GLN A O 1
ATOM 3437 N N . PRO A 1 444 ? -3.606 38.435 1.822 1.00 90.31 444 PRO A N 1
ATOM 3438 C CA . PRO A 1 444 ? -2.855 37.386 1.156 1.00 90.31 444 PRO A CA 1
ATOM 3439 C C . PRO A 1 444 ? -3.535 37.040 -0.176 1.00 90.31 444 PRO A C 1
ATOM 3441 O O . PRO A 1 444 ? -4.757 36.957 -0.278 1.00 90.31 444 PRO A O 1
ATOM 3444 N N . ARG A 1 445 ? -2.743 36.845 -1.230 1.00 89.62 445 ARG A N 1
ATOM 3445 C CA . ARG A 1 445 ? -3.189 36.364 -2.545 1.00 89.62 445 ARG A CA 1
ATOM 3446 C C . ARG A 1 445 ? -2.155 35.409 -3.120 1.00 89.62 445 ARG A C 1
ATOM 3448 O O . ARG A 1 445 ? -0.973 35.545 -2.835 1.00 89.62 445 ARG A O 1
ATOM 3455 N N . LEU A 1 446 ? -2.575 34.470 -3.960 1.00 87.88 446 LEU A N 1
ATOM 3456 C CA . LEU A 1 446 ? -1.642 33.676 -4.758 1.00 87.88 446 LEU A CA 1
ATOM 3457 C C . LEU A 1 446 ? -1.378 34.392 -6.082 1.00 87.88 446 LEU A C 1
ATOM 3459 O O . LEU A 1 446 ? -2.308 34.721 -6.815 1.00 87.88 446 LEU A O 1
ATOM 3463 N N . GLY A 1 447 ? -0.111 34.667 -6.367 1.00 85.56 447 GLY A N 1
ATOM 3464 C CA . GLY A 1 447 ? 0.328 35.201 -7.647 1.00 85.56 447 GLY A CA 1
ATOM 3465 C C . GLY A 1 447 ? 0.400 34.117 -8.718 1.00 85.56 447 GLY A C 1
ATOM 3466 O O . GLY A 1 447 ? 0.793 32.982 -8.439 1.00 85.56 447 GLY A O 1
ATOM 3467 N N . ASN A 1 448 ? 0.085 34.491 -9.957 1.00 79.25 448 ASN A N 1
ATOM 3468 C CA . ASN A 1 448 ? 0.233 33.611 -11.114 1.00 79.25 448 ASN A CA 1
ATOM 3469 C C . ASN A 1 448 ? 1.721 33.405 -11.437 1.00 79.25 448 ASN A C 1
ATOM 3471 O O . ASN A 1 448 ? 2.474 34.380 -11.521 1.00 79.25 448 ASN A O 1
ATOM 3475 N N . LEU A 1 449 ? 2.146 32.156 -11.647 1.00 69.62 449 LEU A N 1
ATOM 3476 C CA . LEU A 1 449 ? 3.425 31.855 -12.286 1.00 69.62 449 LEU A CA 1
ATOM 3477 C C . LEU A 1 449 ? 3.235 31.824 -13.808 1.00 69.62 449 LEU A C 1
ATOM 3479 O O . LEU A 1 449 ? 2.116 31.782 -14.324 1.00 69.62 449 LEU A O 1
ATOM 3483 N N . HIS A 1 450 ? 4.340 31.909 -14.548 1.00 50.03 450 HIS A N 1
ATOM 3484 C CA . HIS A 1 450 ? 4.306 31.871 -16.007 1.00 50.03 450 HIS A CA 1
ATOM 3485 C C . HIS A 1 450 ? 3.756 30.516 -16.480 1.00 50.03 450 HIS A C 1
ATOM 3487 O O . HIS A 1 450 ? 4.425 29.502 -16.308 1.00 50.03 450 HIS A O 1
ATOM 3493 N N . GLY A 1 451 ? 2.547 30.517 -17.053 1.00 57.66 451 GLY A N 1
ATOM 3494 C CA . GLY A 1 451 ? 1.859 29.315 -17.541 1.00 57.66 451 GLY A CA 1
ATOM 3495 C C . GLY A 1 451 ? 0.568 28.945 -16.801 1.00 57.66 451 GLY A C 1
ATOM 3496 O O . GLY A 1 451 ? -0.123 28.042 -17.257 1.00 57.66 451 GLY A O 1
ATOM 3497 N N . ASP A 1 452 ? 0.207 29.637 -15.714 1.00 62.66 452 ASP A N 1
ATOM 3498 C CA . ASP A 1 452 ? -1.020 29.323 -14.968 1.00 62.66 452 ASP A CA 1
ATOM 3499 C C . ASP A 1 452 ? -2.267 30.026 -15.538 1.00 62.66 452 ASP A C 1
ATOM 3501 O O . ASP A 1 452 ? -2.299 31.253 -15.670 1.00 62.66 452 ASP A O 1
ATOM 3505 N N . GLU A 1 453 ? -3.338 29.260 -15.759 1.00 55.66 453 GLU A N 1
ATOM 3506 C CA . GLU A 1 453 ? -4.703 29.749 -16.004 1.00 55.66 453 GLU A CA 1
ATOM 3507 C C . GLU A 1 453 ? -5.566 29.566 -14.740 1.00 55.66 453 GLU A C 1
ATOM 3509 O O . GLU A 1 453 ? -6.492 28.762 -14.713 1.00 55.66 453 GLU A O 1
ATOM 3514 N N . SER A 1 454 ? -5.262 30.257 -13.636 1.00 51.75 454 SER A N 1
ATOM 3515 C CA . SER A 1 454 ? -6.087 30.132 -12.421 1.00 51.75 454 SER A CA 1
ATOM 3516 C C . SER A 1 454 ? -7.244 31.133 -12.401 1.00 51.75 454 SER A C 1
ATOM 3518 O O . SER A 1 454 ? -7.029 32.346 -12.445 1.00 51.75 454 SER A O 1
ATOM 3520 N N . SER A 1 455 ? -8.472 30.629 -12.257 1.00 52.25 455 SER A N 1
ATOM 3521 C CA . SER A 1 455 ? -9.648 31.408 -11.854 1.00 52.25 455 SER A CA 1
ATOM 3522 C C . SER A 1 455 ? -9.776 31.414 -10.330 1.00 52.25 455 SER A C 1
ATOM 3524 O O . SER A 1 455 ? -9.673 30.359 -9.707 1.00 52.25 455 SER A O 1
ATOM 3526 N N . THR A 1 456 ? -10.040 32.568 -9.716 1.00 52.72 456 THR A N 1
ATOM 3527 C CA . THR A 1 456 ? -10.354 32.660 -8.283 1.00 52.72 456 THR A CA 1
ATOM 3528 C C . THR A 1 456 ? -11.578 31.800 -7.973 1.00 52.72 456 THR A C 1
ATOM 3530 O O . THR A 1 456 ? -12.646 32.013 -8.548 1.00 52.72 456 THR A O 1
ATOM 3533 N N . LEU A 1 457 ? -11.436 30.819 -7.081 1.00 54.19 457 LEU A N 1
ATOM 3534 C CA . LEU A 1 457 ? -12.554 29.976 -6.681 1.00 54.19 457 LEU A CA 1
ATOM 3535 C C . LEU A 1 457 ? -13.411 30.713 -5.644 1.00 54.19 457 LEU A C 1
ATOM 3537 O O . LEU A 1 457 ? -13.123 30.675 -4.450 1.00 54.19 457 LEU A O 1
ATOM 3541 N N . GLU A 1 458 ? -14.488 31.359 -6.085 1.00 62.47 458 GLU A N 1
ATOM 3542 C CA . GLU A 1 458 ? -15.544 31.792 -5.167 1.00 62.47 458 GLU A CA 1
ATOM 3543 C C . GLU A 1 458 ? -16.356 30.568 -4.729 1.00 62.47 458 GLU A C 1
ATOM 3545 O O . GLU A 1 458 ? -17.271 30.113 -5.419 1.00 62.47 458 GLU A O 1
ATOM 3550 N N . ILE A 1 459 ? -16.021 30.005 -3.566 1.00 59.94 459 ILE A N 1
ATOM 3551 C CA . ILE A 1 459 ? -16.897 29.034 -2.912 1.00 59.94 459 ILE A CA 1
ATOM 3552 C C . ILE A 1 459 ? -18.093 29.821 -2.377 1.00 59.94 459 ILE A C 1
ATOM 3554 O O . ILE A 1 459 ? -17.992 30.517 -1.366 1.00 59.94 459 ILE A O 1
ATOM 3558 N N . GLN A 1 460 ? -19.233 29.737 -3.065 1.00 49.84 460 GLN A N 1
ATOM 3559 C CA . GLN A 1 460 ? -20.465 30.327 -2.553 1.00 49.84 460 GLN A CA 1
ATOM 3560 C C . GLN A 1 460 ? -20.790 29.689 -1.205 1.00 49.84 460 GLN A C 1
ATOM 3562 O O . GLN A 1 460 ? -20.930 28.468 -1.105 1.00 49.84 460 GLN A O 1
ATOM 3567 N N . LYS A 1 461 ? -20.908 30.523 -0.166 1.00 52.22 461 LYS A N 1
ATOM 3568 C CA . LYS A 1 461 ? -21.357 30.082 1.154 1.00 52.22 461 LYS A CA 1
ATOM 3569 C C . LYS A 1 461 ? -22.671 29.312 0.964 1.00 52.22 461 LYS A C 1
ATOM 3571 O O . LYS A 1 461 ? -23.616 29.892 0.422 1.00 52.22 461 LYS A O 1
ATOM 3576 N N . PRO A 1 462 ? -22.748 28.029 1.350 1.00 52.16 462 PRO A N 1
ATOM 3577 C CA . PRO A 1 462 ? -23.931 27.233 1.073 1.00 52.16 462 PRO A CA 1
ATOM 3578 C C . PRO A 1 462 ? -25.132 27.850 1.805 1.00 52.16 462 PRO A C 1
ATOM 3580 O O . PRO A 1 462 ? -25.000 28.403 2.901 1.00 52.16 462 PRO A O 1
ATOM 3583 N N . ALA A 1 463 ? -26.299 27.840 1.153 1.00 51.91 463 ALA A N 1
ATOM 3584 C CA . ALA A 1 463 ? -27.465 28.636 1.555 1.00 51.91 463 ALA A CA 1
ATOM 3585 C C . ALA A 1 463 ? -27.963 28.336 2.983 1.00 51.91 463 ALA A C 1
ATOM 3587 O O . ALA A 1 463 ? -28.555 29.199 3.625 1.00 51.91 463 ALA A O 1
ATOM 3588 N N . ASN A 1 464 ? -27.666 27.144 3.499 1.00 56.34 464 ASN A N 1
ATOM 3589 C CA . ASN A 1 464 ? -27.951 26.701 4.864 1.00 56.34 464 ASN A CA 1
ATOM 3590 C C . ASN A 1 464 ? -27.063 27.352 5.945 1.00 56.34 464 ASN A C 1
ATOM 3592 O O . ASN A 1 464 ? -27.392 27.261 7.121 1.00 56.34 464 ASN A O 1
ATOM 3596 N N . LEU A 1 465 ? -25.969 28.028 5.571 1.00 42.75 465 LEU A N 1
ATOM 3597 C CA . LEU A 1 465 ? -25.109 28.804 6.480 1.00 42.75 465 LEU A CA 1
ATOM 3598 C C . LEU A 1 465 ? -25.297 30.324 6.327 1.00 42.75 465 LEU A C 1
ATOM 3600 O O . LEU A 1 465 ? -24.586 31.122 6.955 1.00 42.75 465 LEU A O 1
ATOM 3604 N N . ILE A 1 466 ? -26.234 30.761 5.484 1.00 48.12 466 ILE A N 1
ATOM 3605 C CA . ILE A 1 466 ? -26.664 32.157 5.446 1.00 48.12 466 ILE A CA 1
ATOM 3606 C C . ILE A 1 466 ? -27.596 32.342 6.639 1.00 48.12 466 ILE A C 1
ATOM 3608 O O . ILE A 1 466 ? -28.739 31.891 6.613 1.00 48.12 466 ILE A O 1
ATOM 3612 N N . ALA A 1 467 ? -27.094 32.987 7.696 1.00 43.34 467 ALA A N 1
ATOM 3613 C CA . ALA A 1 467 ? -27.927 33.376 8.825 1.00 43.34 467 ALA A CA 1
ATOM 3614 C C . ALA A 1 467 ? -29.175 34.088 8.272 1.00 43.34 467 ALA A C 1
ATOM 3616 O O . ALA A 1 467 ? -29.018 34.986 7.431 1.00 43.34 467 ALA A O 1
ATOM 3617 N N . PRO A 1 468 ? -30.396 33.682 8.670 1.00 47.81 468 PRO A N 1
ATOM 3618 C CA . PRO A 1 468 ? -31.608 34.306 8.169 1.00 47.81 468 PRO A CA 1
ATOM 3619 C C . PRO A 1 468 ? -31.471 35.811 8.367 1.00 47.81 468 PRO A C 1
ATOM 3621 O O . PRO A 1 468 ? -31.166 36.267 9.473 1.00 47.81 468 PRO A O 1
ATOM 3624 N N . LYS A 1 469 ? -31.623 36.577 7.275 1.00 42.88 469 LYS A N 1
ATOM 3625 C CA . LYS A 1 469 ? -31.581 38.040 7.334 1.00 42.88 469 LYS A CA 1
ATOM 3626 C C . LYS A 1 469 ? -32.510 38.444 8.461 1.00 42.88 469 LYS A C 1
ATOM 3628 O O . LYS A 1 469 ? -33.696 38.124 8.405 1.00 42.88 469 LYS A O 1
ATOM 3633 N N . ARG A 1 470 ? -31.951 39.086 9.490 1.00 40.25 470 ARG A N 1
ATOM 3634 C CA . ARG A 1 470 ? -32.708 39.637 10.606 1.00 40.25 470 ARG A CA 1
ATOM 3635 C C . ARG A 1 470 ? -33.720 40.587 9.986 1.00 40.25 470 ARG A C 1
ATOM 3637 O O . ARG A 1 470 ? -33.374 41.700 9.607 1.00 40.25 470 ARG A O 1
ATOM 3644 N N . ILE A 1 471 ? -34.940 40.096 9.786 1.00 41.41 471 ILE A N 1
ATOM 3645 C CA . ILE A 1 471 ? -36.062 40.923 9.383 1.00 41.41 471 ILE A CA 1
ATOM 3646 C C . ILE A 1 471 ? -36.173 41.913 10.530 1.00 41.41 471 ILE A C 1
ATOM 3648 O O . ILE A 1 471 ? -36.491 41.517 11.654 1.00 41.41 471 ILE A O 1
ATOM 3652 N N . GLU A 1 472 ? -35.832 43.173 10.269 1.00 44.72 472 GLU A N 1
ATOM 3653 C CA . GLU A 1 472 ? -36.235 44.290 11.108 1.00 44.72 472 GLU A CA 1
ATOM 3654 C C . GLU A 1 472 ? -37.762 44.280 11.118 1.00 44.72 472 GLU A C 1
ATOM 3656 O O . GLU A 1 472 ? -38.437 44.907 10.303 1.00 44.72 472 GLU A O 1
ATOM 3661 N N . ARG A 1 473 ? -38.326 43.459 12.006 1.00 41.97 473 ARG A N 1
ATOM 3662 C CA . ARG A 1 473 ? -39.733 43.508 12.344 1.00 41.97 473 ARG A CA 1
ATOM 3663 C C . ARG A 1 473 ? -39.916 44.840 13.036 1.00 41.97 473 ARG A C 1
ATOM 3665 O O . ARG A 1 473 ? -39.556 45.005 14.200 1.00 41.97 473 ARG A O 1
ATOM 3672 N N . GLN A 1 474 ? -40.443 45.783 12.265 1.00 41.12 474 GLN A N 1
ATOM 3673 C CA . GLN A 1 474 ? -41.087 46.970 12.784 1.00 41.12 474 GLN A CA 1
ATOM 3674 C C . GLN A 1 474 ? -41.957 46.554 13.969 1.00 41.12 474 GLN A C 1
ATOM 3676 O O . GLN A 1 474 ? -42.789 45.651 13.888 1.00 41.12 474 GLN A O 1
ATOM 3681 N N . SER A 1 475 ? -41.661 47.189 15.091 1.00 46.88 475 SER A N 1
ATOM 3682 C CA . SER A 1 475 ? -42.297 47.044 16.385 1.00 46.88 475 SER A CA 1
ATOM 3683 C C . SER A 1 475 ? -43.809 47.244 16.285 1.00 46.88 475 SER A C 1
ATOM 3685 O O . SER A 1 475 ? -44.298 48.371 16.335 1.00 46.88 475 SER A O 1
ATOM 3687 N N . ALA A 1 476 ? -44.553 46.148 16.192 1.00 46.34 476 ALA A N 1
ATOM 3688 C CA . ALA A 1 476 ? -45.940 46.084 16.624 1.00 46.34 476 ALA A CA 1
ATOM 3689 C C . ALA A 1 476 ? -45.965 45.147 17.835 1.00 46.34 476 ALA A C 1
ATOM 3691 O O . ALA A 1 476 ? -45.617 43.973 17.723 1.00 46.34 476 ALA A O 1
ATOM 3692 N N . GLY A 1 477 ? -46.255 45.718 19.005 1.00 51.00 477 GLY A N 1
ATOM 3693 C CA . GLY A 1 477 ? -46.099 45.084 20.310 1.00 51.00 477 GLY A CA 1
ATOM 3694 C C . GLY A 1 477 ? -46.914 43.804 20.462 1.00 51.00 477 GLY A C 1
ATOM 3695 O O . GLY A 1 477 ? -48.094 43.852 20.797 1.00 51.00 477 GLY A O 1
ATOM 3696 N N . LEU A 1 478 ? -46.253 42.667 20.269 1.00 50.00 478 LEU A N 1
ATOM 3697 C CA . LEU A 1 478 ? -46.716 41.364 20.724 1.00 50.00 478 LEU A CA 1
ATOM 3698 C C . LEU A 1 478 ? -45.829 40.934 21.891 1.00 50.00 478 LEU A C 1
ATOM 3700 O O . LEU A 1 478 ? -44.604 40.881 21.785 1.00 50.00 478 LEU A O 1
ATOM 3704 N N . ASP A 1 479 ? -46.491 40.721 23.022 1.00 58.94 479 ASP A N 1
ATOM 3705 C CA . ASP A 1 479 ? -45.921 40.430 24.329 1.00 58.94 479 ASP A CA 1
ATOM 3706 C C . ASP A 1 479 ? -45.144 39.104 24.292 1.00 58.94 479 ASP A C 1
ATOM 3708 O O . ASP A 1 479 ? -45.715 38.013 24.258 1.00 58.94 479 ASP A O 1
ATOM 3712 N N . VAL A 1 480 ? -43.813 39.209 24.282 1.00 55.47 480 VAL A N 1
ATOM 3713 C CA . VAL A 1 480 ? -42.857 38.086 24.219 1.00 55.47 480 VAL A CA 1
ATOM 3714 C C . VAL A 1 480 ? -43.040 37.110 25.390 1.00 55.47 480 VAL A C 1
ATOM 3716 O O . VAL A 1 480 ? -42.665 35.945 25.289 1.00 55.47 480 VAL A O 1
ATOM 3719 N N . LYS A 1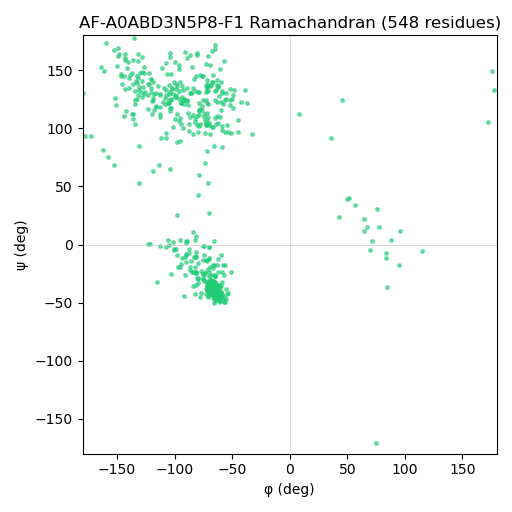 481 ? -43.714 37.528 26.470 1.00 58.88 481 LYS A N 1
ATOM 3720 C CA . LYS A 1 481 ? -44.073 36.649 27.591 1.00 58.88 481 LYS A CA 1
ATOM 3721 C C . LYS A 1 481 ? -45.069 35.547 27.215 1.00 58.88 481 LYS A C 1
ATOM 3723 O O . LYS A 1 481 ? -45.169 34.567 27.948 1.00 58.88 481 LYS A O 1
ATOM 3728 N N . SER A 1 482 ? -45.780 35.677 26.092 1.00 61.66 482 SER A N 1
ATOM 3729 C CA . SER A 1 482 ? -46.781 34.693 25.665 1.00 61.66 482 SER A CA 1
ATOM 3730 C C . SER A 1 482 ? -46.157 33.397 25.145 1.00 61.66 482 SER A C 1
ATOM 3732 O O . SER A 1 482 ? -46.682 32.328 25.432 1.00 61.66 482 SER A O 1
ATOM 3734 N N . ILE A 1 483 ? -45.033 33.466 24.424 1.00 65.88 483 ILE A N 1
ATOM 3735 C CA . ILE A 1 483 ? -44.463 32.283 23.755 1.00 65.88 483 ILE A CA 1
ATOM 3736 C C . ILE A 1 483 ? -43.734 31.385 24.757 1.00 65.88 483 ILE A C 1
ATOM 3738 O O . ILE A 1 483 ? -43.931 30.173 24.743 1.00 65.88 483 ILE A O 1
ATOM 3742 N N . ASP A 1 484 ? -42.967 31.961 25.684 1.00 71.19 484 ASP A N 1
ATOM 3743 C CA . ASP A 1 484 ? -42.331 31.176 26.750 1.00 71.19 484 ASP A CA 1
ATOM 3744 C C . ASP A 1 484 ? -43.369 30.557 27.691 1.00 71.19 484 ASP A C 1
ATOM 3746 O O . ASP A 1 484 ? -43.206 29.421 28.135 1.00 71.19 484 ASP A O 1
ATOM 3750 N N . ALA A 1 485 ? -44.472 31.259 27.968 1.00 74.94 485 ALA A N 1
ATOM 3751 C CA . ALA A 1 485 ? -45.562 30.707 28.768 1.00 74.94 485 ALA A CA 1
ATOM 3752 C C . ALA A 1 485 ? -46.266 29.543 28.052 1.00 74.94 485 ALA A C 1
ATOM 3754 O O . ALA A 1 485 ? -46.590 28.537 28.685 1.00 74.94 485 ALA A O 1
ATOM 3755 N N . GLU A 1 486 ? -46.466 29.652 26.740 1.00 74.19 486 GLU A N 1
ATOM 3756 C CA . GLU A 1 486 ? -47.088 28.616 25.916 1.00 74.19 486 GLU A CA 1
ATOM 3757 C C . GLU A 1 486 ? -46.173 27.392 25.760 1.00 74.19 486 GLU A C 1
ATOM 3759 O O . GLU A 1 486 ? -46.614 26.258 25.952 1.00 74.19 486 GLU A O 1
ATOM 3764 N N . PHE A 1 487 ? -44.871 27.610 25.562 1.00 75.75 487 PHE A N 1
ATOM 3765 C CA . PHE A 1 487 ? -43.869 26.547 25.510 1.00 75.75 487 PHE A CA 1
ATOM 3766 C C . PHE A 1 487 ? -43.733 25.817 26.855 1.00 75.75 487 PHE A C 1
ATOM 3768 O O . PHE A 1 487 ? -43.748 24.587 26.914 1.00 75.75 487 PHE A O 1
ATOM 3775 N N . GLN A 1 488 ? -43.696 26.556 27.967 1.00 80.88 488 GLN A N 1
ATOM 3776 C CA . GLN A 1 488 ? -43.669 25.965 29.309 1.00 80.88 488 GLN A CA 1
ATOM 3777 C C . GLN A 1 488 ? -44.976 25.234 29.656 1.00 80.88 488 GLN A C 1
ATOM 3779 O O . GLN A 1 488 ? -44.954 24.230 30.372 1.00 80.88 488 GLN A O 1
ATOM 3784 N N . SER A 1 489 ? -46.117 25.697 29.138 1.00 79.62 489 SER A N 1
ATOM 3785 C CA . SER A 1 489 ? -47.402 24.999 29.261 1.00 79.62 489 SER A CA 1
ATOM 3786 C C . SER A 1 489 ? -47.395 23.672 28.492 1.00 79.62 489 SER A C 1
ATOM 3788 O O . SER A 1 489 ? -47.805 22.641 29.033 1.00 79.62 489 SER A O 1
ATOM 3790 N N . ALA A 1 490 ? -46.836 23.660 27.277 1.00 77.56 490 ALA A N 1
ATOM 3791 C CA . ALA A 1 490 ? -46.693 22.456 26.460 1.00 77.56 490 ALA A CA 1
ATOM 3792 C C . ALA A 1 490 ? -45.766 21.413 27.110 1.00 77.56 490 ALA A C 1
ATOM 3794 O O . ALA A 1 490 ? -46.115 20.232 27.166 1.00 77.56 490 ALA A O 1
ATOM 3795 N N . ILE A 1 491 ? -44.639 21.838 27.695 1.00 81.31 491 ILE A N 1
ATOM 3796 C CA . ILE A 1 491 ? -43.730 20.937 28.428 1.00 81.31 491 ILE A CA 1
ATOM 3797 C C . ILE A 1 491 ? -44.434 20.311 29.638 1.00 81.31 491 ILE A C 1
ATOM 3799 O O . ILE A 1 491 ? -44.381 19.095 29.826 1.00 81.31 491 ILE A O 1
ATOM 3803 N N . LYS A 1 492 ? -45.152 21.109 30.439 1.00 86.25 492 LYS A N 1
ATOM 3804 C CA . LYS A 1 492 ? -45.880 20.599 31.615 1.00 86.25 492 LYS A CA 1
ATOM 3805 C C . LYS A 1 492 ? -47.009 19.641 31.234 1.00 86.25 492 LYS A C 1
ATOM 3807 O O . LYS A 1 492 ? -47.219 18.641 31.922 1.00 86.25 492 LYS A O 1
ATOM 3812 N N . SER A 1 493 ? -47.713 19.917 30.137 1.00 79.75 493 SER A N 1
ATOM 3813 C CA . SER A 1 493 ? -48.718 19.014 29.566 1.00 79.75 493 SER A CA 1
ATOM 3814 C C . SER A 1 493 ? -48.098 17.668 29.172 1.00 79.75 493 SER A C 1
ATOM 3816 O O . SER A 1 493 ? -48.613 16.611 29.549 1.00 79.75 493 SER A O 1
ATOM 3818 N N . PHE A 1 494 ? -46.948 17.696 28.497 1.00 78.44 494 PHE A N 1
ATOM 3819 C CA . PHE A 1 494 ? -46.244 16.491 28.070 1.00 78.44 494 PHE A CA 1
ATOM 3820 C C . PHE A 1 494 ? -45.730 15.658 29.253 1.00 78.44 494 PHE A C 1
ATOM 3822 O O . PHE A 1 494 ? -45.913 14.439 29.281 1.00 78.44 494 PHE A O 1
ATOM 3829 N N . GLU A 1 495 ? -45.153 16.293 30.277 1.00 79.88 495 GLU A N 1
ATOM 3830 C CA . GLU A 1 495 ? -44.718 15.596 31.491 1.00 79.88 495 GLU A CA 1
ATOM 3831 C C . GLU A 1 495 ? -45.887 14.947 32.239 1.00 79.88 495 GLU A C 1
ATOM 3833 O O . GLU A 1 495 ? -45.761 13.818 32.727 1.00 79.88 495 GLU A O 1
ATOM 3838 N N . HIS A 1 496 ? -47.034 15.628 32.318 1.00 77.81 496 HIS A N 1
ATOM 3839 C CA . HIS A 1 496 ? -48.215 15.071 32.970 1.00 77.81 496 HIS A CA 1
ATOM 3840 C C . HIS A 1 496 ? -48.758 13.855 32.208 1.00 77.81 496 HIS A C 1
ATOM 3842 O O . HIS A 1 496 ? -49.049 12.828 32.832 1.00 77.81 496 HIS A O 1
ATOM 3848 N N . ASN A 1 497 ? -48.812 13.934 30.876 1.00 71.44 497 ASN A N 1
ATOM 3849 C CA . ASN A 1 497 ? -49.254 12.840 30.012 1.00 71.44 497 ASN A CA 1
ATOM 3850 C C . ASN A 1 497 ? -48.284 11.649 30.060 1.00 71.44 497 ASN A C 1
ATOM 3852 O O . ASN A 1 497 ? -48.720 10.511 30.207 1.00 71.44 497 ASN A O 1
ATOM 3856 N N . SER A 1 498 ? -46.973 11.899 30.064 1.00 68.62 498 SER A N 1
ATOM 3857 C CA . SER A 1 498 ? -45.935 10.866 30.202 1.00 68.62 498 SER A CA 1
ATOM 3858 C C . SER A 1 498 ? -45.996 10.147 31.559 1.00 68.62 498 SER A C 1
ATOM 3860 O O . SER A 1 498 ? -45.851 8.923 31.644 1.00 68.62 498 SER A O 1
ATOM 3862 N N . ARG A 1 499 ? -46.286 10.879 32.644 1.00 72.06 499 ARG A N 1
ATOM 3863 C CA . ARG A 1 499 ? -46.476 10.282 33.977 1.00 72.06 499 ARG A CA 1
ATOM 3864 C C . ARG A 1 499 ? -47.781 9.488 34.085 1.00 72.06 499 ARG A C 1
ATOM 3866 O O . ARG A 1 499 ? -47.777 8.442 34.726 1.00 72.06 499 ARG A O 1
ATOM 3873 N N . SER A 1 500 ? -48.855 9.942 33.435 1.00 62.53 500 SER A N 1
ATOM 3874 C CA . SER A 1 500 ? -50.134 9.217 33.349 1.00 62.53 500 SER A CA 1
ATOM 3875 C C . SER A 1 500 ? -50.012 7.929 32.515 1.00 62.53 500 SER A C 1
ATOM 3877 O O . SER A 1 500 ? -50.553 6.884 32.875 1.00 62.53 500 SER A O 1
ATOM 3879 N N . ALA A 1 501 ? -49.199 7.955 31.456 1.00 56.47 501 ALA A N 1
ATOM 3880 C CA . ALA A 1 501 ? -48.957 6.813 30.575 1.00 56.47 501 ALA A CA 1
ATOM 3881 C C . ALA A 1 501 ? -48.245 5.632 31.261 1.00 56.47 501 ALA A C 1
ATOM 3883 O O . ALA A 1 501 ? -48.426 4.476 30.875 1.00 56.47 501 ALA A O 1
ATOM 3884 N N . ARG A 1 502 ? -47.454 5.887 32.313 1.00 59.97 502 ARG A N 1
ATOM 3885 C CA . ARG A 1 502 ? -46.706 4.840 33.033 1.00 59.97 502 ARG A CA 1
ATOM 3886 C C . ARG A 1 502 ? -47.572 3.907 33.885 1.00 59.97 502 ARG A C 1
ATOM 3888 O O . ARG A 1 502 ? -47.074 2.856 34.282 1.00 59.97 502 ARG A O 1
ATOM 3895 N N . THR A 1 503 ? -48.833 4.240 34.162 1.00 56.78 503 THR A N 1
ATOM 3896 C CA . THR A 1 503 ? -49.707 3.425 35.029 1.00 56.78 503 THR A CA 1
ATOM 3897 C C . THR A 1 503 ? -50.813 2.671 34.289 1.00 56.78 503 THR A C 1
ATOM 3899 O O . THR A 1 503 ? -51.506 1.870 34.913 1.00 56.78 503 THR A O 1
ATOM 3902 N N . SER A 1 504 ? -50.945 2.818 32.965 1.00 55.50 504 SER A N 1
ATOM 3903 C CA . SER A 1 504 ? -51.931 2.071 32.173 1.00 55.50 504 SER A CA 1
ATOM 3904 C C . SER A 1 504 ? -51.321 1.503 30.893 1.00 55.50 504 SER A C 1
ATOM 3906 O O . SER A 1 504 ? -50.866 2.239 30.020 1.00 55.50 504 SER A O 1
ATOM 3908 N N . ARG A 1 505 ? -51.375 0.171 30.740 1.00 55.59 505 ARG A N 1
ATOM 3909 C CA . ARG A 1 505 ? -50.955 -0.552 29.520 1.00 55.59 505 ARG A CA 1
ATOM 3910 C C . ARG A 1 505 ? -51.667 -0.073 28.245 1.00 55.59 505 ARG A C 1
ATOM 3912 O O . ARG A 1 505 ? -51.167 -0.332 27.158 1.00 55.59 505 ARG A O 1
ATOM 3919 N N . GLN A 1 506 ? -52.793 0.628 28.374 1.00 55.03 506 GLN A N 1
ATOM 3920 C CA . GLN A 1 506 ? -53.569 1.158 27.253 1.00 55.03 506 GLN A CA 1
ATOM 3921 C C . GLN A 1 506 ? -52.894 2.379 26.588 1.00 55.03 506 GLN A C 1
ATOM 3923 O O . GLN A 1 506 ? -53.049 2.590 25.393 1.00 55.03 506 GLN A O 1
ATOM 3928 N N . SER A 1 507 ? -52.051 3.121 27.319 1.00 56.34 507 SER A N 1
ATOM 3929 C CA . SER A 1 507 ? -51.442 4.374 26.841 1.00 56.34 507 SER A CA 1
ATOM 3930 C C . SER A 1 507 ? -50.205 4.181 25.946 1.00 56.34 507 SER A C 1
ATOM 3932 O O . SER A 1 507 ? -49.902 5.030 25.110 1.00 56.34 507 SER A O 1
ATOM 3934 N N . ALA A 1 508 ? -49.506 3.046 26.048 1.00 57.50 508 ALA A N 1
ATOM 3935 C CA . ALA A 1 508 ? -48.353 2.766 25.186 1.00 57.50 508 ALA A CA 1
ATOM 3936 C C . ALA A 1 508 ? -48.757 2.545 23.716 1.00 57.50 508 ALA A C 1
ATOM 3938 O O . ALA A 1 508 ? -48.014 2.921 22.812 1.00 57.50 508 ALA A O 1
ATOM 3939 N N . GLN A 1 509 ? -49.945 1.979 23.473 1.00 62.62 509 GLN A N 1
ATOM 3940 C CA . GLN A 1 509 ? -50.487 1.824 22.119 1.00 62.62 509 GLN A CA 1
ATOM 3941 C C . GLN A 1 509 ? -50.930 3.168 21.529 1.00 62.62 509 GLN A C 1
ATOM 3943 O O . GLN A 1 509 ? -50.671 3.429 20.358 1.00 62.62 509 GLN A O 1
ATOM 3948 N N . GLU A 1 510 ? -51.510 4.054 22.342 1.00 72.69 510 GLU A N 1
ATOM 3949 C CA . GLU A 1 510 ? -51.883 5.408 21.907 1.00 72.69 510 GLU A CA 1
ATOM 3950 C C . GLU A 1 510 ? -50.652 6.274 21.599 1.00 72.69 510 GLU A C 1
ATOM 3952 O O . GLU A 1 510 ? -50.626 6.976 20.590 1.00 72.69 510 GLU A O 1
ATOM 3957 N N . MET A 1 511 ? -49.589 6.166 22.403 1.00 66.62 511 MET A N 1
ATOM 3958 C CA . MET A 1 511 ? -48.301 6.815 22.123 1.00 66.62 511 MET A CA 1
ATOM 3959 C C . MET A 1 511 ? -47.647 6.274 20.846 1.00 66.62 511 MET A C 1
ATOM 3961 O O . MET A 1 511 ? -47.107 7.055 20.068 1.00 66.62 511 MET A O 1
ATOM 3965 N N . SER A 1 512 ? -47.724 4.962 20.596 1.00 72.31 512 SER A N 1
ATOM 3966 C CA . SER A 1 512 ? -47.227 4.364 19.348 1.00 72.31 512 SER A CA 1
ATOM 3967 C C . SER A 1 512 ? -47.962 4.929 18.131 1.00 72.31 512 SER A C 1
ATOM 3969 O O . SER A 1 512 ? -47.325 5.286 17.147 1.00 72.31 512 SER A O 1
ATOM 3971 N N . TYR A 1 513 ? -49.285 5.081 18.225 1.00 77.44 513 TYR A N 1
ATOM 3972 C CA . TYR A 1 513 ? -50.102 5.636 17.147 1.00 77.44 513 TYR A CA 1
ATOM 3973 C C . TYR A 1 513 ? -49.804 7.122 16.887 1.00 77.44 513 TYR A C 1
ATOM 3975 O O . TYR A 1 513 ? -49.718 7.545 15.737 1.00 77.44 513 TYR A O 1
ATOM 3983 N N . LEU A 1 514 ? -49.591 7.919 17.940 1.00 75.31 514 LEU A N 1
ATOM 3984 C CA . LEU A 1 514 ? -49.213 9.331 17.803 1.00 75.31 514 LEU A CA 1
ATOM 3985 C C . LEU A 1 514 ? -47.824 9.505 17.172 1.00 75.31 514 LEU A C 1
ATOM 3987 O O . LEU A 1 514 ? -47.647 10.381 16.327 1.00 75.31 514 LEU A O 1
ATOM 3991 N N . VAL A 1 515 ? -46.858 8.658 17.536 1.00 76.38 515 VAL A N 1
ATOM 3992 C CA . VAL A 1 515 ? -45.510 8.683 16.945 1.00 76.38 515 VAL A CA 1
ATOM 3993 C C . VAL A 1 515 ? -45.542 8.242 15.481 1.00 76.38 515 VAL A C 1
ATOM 3995 O O . VAL A 1 515 ? -44.916 8.885 14.643 1.00 76.38 515 VAL A O 1
ATOM 3998 N N . GLU A 1 516 ? -46.304 7.199 15.145 1.00 79.31 516 GLU A N 1
ATOM 3999 C CA . GLU A 1 516 ? -46.491 6.772 13.752 1.00 79.31 516 GLU A CA 1
ATOM 4000 C C . GLU A 1 516 ? -47.189 7.845 12.908 1.00 79.31 516 GLU A C 1
ATOM 4002 O O . GLU A 1 516 ? -46.784 8.086 11.771 1.00 79.31 516 GLU A O 1
ATOM 4007 N N . SER A 1 517 ? -48.188 8.537 13.466 1.00 84.31 517 SER A N 1
ATOM 4008 C CA . SER A 1 517 ? -48.867 9.639 12.779 1.00 84.31 517 SER A CA 1
ATOM 4009 C C . SER A 1 517 ? -47.923 10.815 12.512 1.00 84.31 517 SER A C 1
ATOM 4011 O O . SER A 1 517 ? -47.913 11.333 11.400 1.00 84.31 517 SER A O 1
ATOM 4013 N N . ALA A 1 518 ? -47.103 11.204 13.494 1.00 78.75 518 ALA A N 1
ATOM 4014 C CA . ALA A 1 518 ? -46.139 12.294 13.339 1.00 78.75 518 ALA A CA 1
ATOM 4015 C C . ALA A 1 518 ? -45.028 11.948 12.331 1.00 78.75 518 ALA A C 1
ATOM 4017 O O . ALA A 1 518 ? -44.652 12.775 11.506 1.00 78.75 518 ALA A O 1
ATOM 4018 N N . LEU A 1 519 ? -44.530 10.707 12.345 1.00 78.75 519 LEU A N 1
ATOM 4019 C CA . LEU A 1 519 ? -43.539 10.245 11.365 1.00 78.75 519 LEU A CA 1
ATOM 4020 C C . LEU A 1 519 ? -44.102 10.215 9.943 1.00 78.75 519 LEU A C 1
ATOM 4022 O O . LEU A 1 519 ? -43.381 10.504 8.989 1.00 78.75 519 LEU A O 1
ATOM 4026 N N . LYS A 1 520 ? -45.386 9.877 9.795 1.00 84.06 520 LYS A N 1
ATOM 4027 C CA . LYS A 1 520 ? -46.056 9.874 8.496 1.00 84.06 520 LYS A CA 1
ATOM 4028 C C . LYS A 1 520 ? -46.222 11.287 7.931 1.00 84.06 520 LYS A C 1
ATOM 4030 O O . LYS A 1 520 ? -46.001 11.474 6.742 1.00 84.06 520 LYS A O 1
ATOM 4035 N N . GLU A 1 521 ? -46.548 12.263 8.774 1.00 84.62 521 GLU A N 1
ATOM 4036 C CA . GLU A 1 521 ? -46.658 13.672 8.375 1.00 84.62 521 GLU A CA 1
ATOM 4037 C C . GLU A 1 521 ? -45.308 14.231 7.889 1.00 84.62 521 GLU A C 1
ATOM 4039 O O . GLU A 1 521 ? -45.246 14.834 6.820 1.00 84.62 521 GLU A O 1
ATOM 4044 N N . ILE A 1 522 ? -44.210 13.916 8.589 1.00 76.62 522 ILE A N 1
ATOM 4045 C CA . ILE A 1 522 ? -42.845 14.299 8.177 1.00 76.62 522 ILE A CA 1
ATOM 4046 C C . ILE A 1 522 ? -42.468 13.662 6.827 1.00 76.62 522 ILE A C 1
ATOM 4048 O O . ILE A 1 522 ? -41.929 14.325 5.944 1.00 76.62 522 ILE A O 1
ATOM 4052 N N . LEU A 1 523 ? -42.789 12.377 6.634 1.00 78.44 523 LEU A N 1
ATOM 4053 C CA . LEU A 1 523 ? -42.544 11.676 5.367 1.00 78.44 523 LEU A CA 1
ATOM 4054 C C . LEU A 1 523 ? -43.356 12.259 4.199 1.00 78.44 523 LEU A C 1
ATOM 4056 O O . LEU A 1 523 ? -42.883 12.272 3.060 1.00 78.44 523 LEU A O 1
ATOM 4060 N N . GLU A 1 524 ? -44.577 12.726 4.461 1.00 83.56 524 GLU A N 1
ATOM 4061 C CA . GLU A 1 524 ? -45.419 13.370 3.453 1.00 83.56 524 GLU A CA 1
ATOM 4062 C C . GLU A 1 524 ? -44.892 14.773 3.088 1.00 83.56 524 GLU A C 1
ATOM 4064 O O . GLU A 1 524 ? -44.860 15.100 1.896 1.00 83.56 524 GLU A O 1
ATOM 4069 N N . GLU A 1 525 ? -44.377 15.556 4.046 1.00 79.81 525 GLU A N 1
ATOM 4070 C CA . GLU A 1 525 ? -43.708 16.842 3.773 1.00 79.81 525 GLU A CA 1
ATOM 4071 C C . GLU A 1 525 ? -42.453 16.679 2.899 1.00 79.81 525 GLU A C 1
ATOM 4073 O O . GLU A 1 525 ? -42.330 17.356 1.871 1.00 79.81 525 GLU A O 1
ATOM 4078 N N . ASP A 1 526 ? -41.585 15.712 3.213 1.00 71.94 526 ASP A N 1
ATOM 4079 C CA . ASP A 1 526 ? -40.379 15.429 2.419 1.00 71.94 526 ASP A CA 1
ATOM 4080 C C . ASP A 1 526 ? -40.723 15.016 0.974 1.00 71.94 526 ASP A C 1
ATOM 4082 O O . ASP A 1 526 ? -40.039 15.379 0.006 1.00 71.94 526 ASP A O 1
ATOM 4086 N N . SER A 1 527 ? -41.832 14.291 0.790 1.00 72.94 527 SER A N 1
ATOM 4087 C CA . SER A 1 527 ? -42.310 13.894 -0.538 1.00 72.94 527 SER A CA 1
ATOM 4088 C C . SER A 1 527 ? -42.825 15.083 -1.363 1.00 72.94 527 SER A C 1
ATOM 4090 O O . SER A 1 527 ? -42.653 15.130 -2.591 1.00 72.94 527 SER A O 1
ATOM 4092 N N . HIS A 1 528 ? -43.414 16.085 -0.704 1.00 69.25 528 HIS A N 1
ATOM 4093 C CA . HIS A 1 528 ? -43.926 17.276 -1.369 1.00 69.25 528 HIS A CA 1
ATOM 4094 C C . HIS A 1 528 ? -42.802 18.183 -1.874 1.00 69.25 528 HIS A C 1
ATOM 4096 O O . HIS A 1 528 ? -42.914 18.720 -2.988 1.00 69.25 528 HIS A O 1
ATOM 4102 N N . ASP A 1 529 ? -41.697 18.277 -1.138 1.00 62.66 529 ASP A N 1
ATOM 4103 C CA . ASP A 1 529 ? -40.522 19.043 -1.554 1.00 62.66 529 ASP A CA 1
ATOM 4104 C C . ASP A 1 529 ? -39.714 18.344 -2.657 1.00 62.66 529 ASP A C 1
ATOM 4106 O O . ASP A 1 529 ? -39.226 19.004 -3.584 1.00 62.66 529 ASP A O 1
ATOM 4110 N N . ALA A 1 530 ? -39.694 17.007 -2.681 1.00 58.22 530 ALA A N 1
ATOM 4111 C CA . ALA A 1 530 ? -39.149 16.250 -3.809 1.00 58.22 530 ALA A CA 1
ATOM 4112 C C . ALA A 1 530 ? -39.930 16.497 -5.120 1.00 58.22 530 ALA A C 1
ATOM 4114 O O . ALA A 1 530 ? -39.329 16.625 -6.193 1.00 58.22 530 ALA A O 1
ATOM 4115 N N . SER A 1 531 ? -41.262 16.637 -5.054 1.00 54.81 531 SER A N 1
ATOM 4116 C CA . SER A 1 531 ? -42.096 16.871 -6.246 1.00 54.81 531 SER A CA 1
ATOM 4117 C C . SER A 1 531 ? -41.894 18.262 -6.869 1.00 54.81 531 SER A C 1
ATOM 4119 O O . SER A 1 531 ? -41.900 18.396 -8.095 1.00 54.81 531 SER A O 1
ATOM 4121 N N . LYS A 1 532 ? -41.630 19.296 -6.055 1.00 59.03 532 LYS A N 1
ATOM 4122 C CA . LYS A 1 532 ? -41.399 20.672 -6.538 1.00 59.03 532 LYS A CA 1
ATOM 4123 C C . LYS A 1 532 ? -40.078 20.816 -7.295 1.00 59.03 532 LYS A C 1
ATOM 4125 O O . LYS A 1 532 ? -40.002 21.597 -8.246 1.00 59.03 532 LYS A O 1
ATOM 4130 N N . ASN A 1 533 ? -39.064 20.029 -6.936 1.00 52.25 533 ASN A N 1
ATOM 4131 C CA . ASN A 1 533 ? -37.773 20.039 -7.625 1.00 52.25 533 ASN A CA 1
ATOM 4132 C C . ASN A 1 533 ? -37.822 19.363 -9.005 1.00 52.25 533 ASN A C 1
ATOM 4134 O O . ASN A 1 533 ? -37.043 19.720 -9.890 1.00 52.25 533 ASN A O 1
ATOM 4138 N N . HIS A 1 534 ? -38.774 18.456 -9.251 1.00 47.50 534 HIS A N 1
ATOM 4139 C CA . HIS A 1 534 ? -38.893 17.799 -10.555 1.00 47.50 534 HIS A CA 1
ATOM 4140 C C . HIS A 1 534 ? -39.599 18.669 -11.613 1.00 47.50 534 HIS A C 1
ATOM 4142 O O . HIS A 1 534 ? -39.275 18.594 -12.800 1.00 47.50 534 HIS A O 1
ATOM 4148 N N . THR A 1 535 ? -40.498 19.567 -11.202 1.00 48.06 535 THR A N 1
ATOM 4149 C CA . THR A 1 535 ? -41.213 20.469 -12.124 1.00 48.06 535 THR A CA 1
ATOM 4150 C C . THR A 1 535 ? -40.336 21.619 -12.631 1.00 48.06 535 THR A C 1
ATOM 4152 O O . THR A 1 535 ? -40.555 22.108 -13.738 1.00 48.06 535 THR A O 1
ATOM 4155 N N . LYS A 1 536 ? -39.300 22.015 -11.877 1.00 48.44 536 LYS A N 1
ATOM 4156 C CA . LYS A 1 536 ? -38.396 23.120 -12.247 1.00 48.44 536 LYS A CA 1
ATOM 4157 C C . LYS A 1 536 ? -37.392 22.743 -13.349 1.00 48.44 536 LYS A C 1
ATOM 4159 O O . LYS A 1 536 ? -37.058 23.579 -14.180 1.00 48.44 536 LYS A O 1
ATOM 4164 N N . ASN A 1 537 ? -37.011 21.467 -13.448 1.00 49.03 537 ASN A N 1
ATOM 4165 C CA . ASN A 1 537 ? -36.072 20.988 -14.475 1.00 49.03 537 ASN A CA 1
ATOM 4166 C C . ASN A 1 537 ? -36.723 20.721 -15.845 1.00 49.03 537 ASN A C 1
ATOM 4168 O O . ASN A 1 537 ? -36.024 20.452 -16.821 1.00 49.03 537 ASN A O 1
ATOM 4172 N N . LYS A 1 538 ? -38.057 20.805 -15.955 1.00 44.84 538 LYS A N 1
ATOM 4173 C CA . LYS A 1 538 ? -38.775 20.569 -17.220 1.00 44.84 538 LYS A CA 1
ATOM 4174 C C . LYS A 1 538 ? -39.033 21.848 -18.030 1.00 44.84 538 LYS A C 1
ATOM 4176 O O . LYS A 1 538 ? -39.393 21.748 -19.199 1.00 44.84 538 LYS A O 1
ATOM 4181 N N . SER A 1 539 ? -38.814 23.034 -17.453 1.00 47.56 539 SER A N 1
ATOM 4182 C CA . SER A 1 539 ? -38.987 24.326 -18.140 1.00 47.56 539 SER A CA 1
ATOM 4183 C C . SER A 1 539 ? -37.733 24.859 -18.848 1.00 47.56 539 SER A C 1
ATOM 4185 O O . SER A 1 539 ? -37.852 25.811 -19.611 1.00 47.56 539 SER A O 1
ATOM 4187 N N . GLU A 1 540 ? -36.554 24.248 -18.674 1.00 50.50 540 GLU A N 1
ATOM 4188 C CA . GLU A 1 540 ? -35.301 24.737 -19.290 1.00 50.50 540 GLU A CA 1
ATOM 4189 C C . GLU A 1 540 ? -34.865 23.986 -20.566 1.00 50.50 540 GLU A C 1
ATOM 4191 O O . GLU A 1 540 ? -33.944 24.427 -21.249 1.00 50.50 540 GLU A O 1
ATOM 4196 N N . SER A 1 541 ? -35.546 22.907 -20.983 1.00 45.16 541 SER A N 1
ATOM 4197 C CA . SER A 1 541 ? -35.115 22.106 -22.151 1.00 45.16 541 SER A CA 1
ATOM 4198 C C . SER A 1 541 ? -35.780 22.451 -23.495 1.00 45.16 541 SER A C 1
ATOM 4200 O O . SER A 1 541 ? -35.482 21.809 -24.502 1.00 45.16 541 SER A O 1
ATOM 4202 N N . VAL A 1 542 ? -36.639 23.477 -23.565 1.00 47.12 542 VAL A N 1
ATOM 4203 C CA . VAL A 1 542 ? -37.367 23.845 -24.806 1.00 47.12 542 VAL A CA 1
ATOM 4204 C C . VAL A 1 542 ? -36.743 25.050 -25.548 1.00 47.12 542 VAL A C 1
ATOM 4206 O O . VAL A 1 542 ? -37.149 25.373 -26.660 1.00 47.12 542 VAL A O 1
ATOM 4209 N N . GLY A 1 543 ? -35.702 25.693 -25.004 1.00 44.38 543 GLY A N 1
ATOM 4210 C CA . GLY A 1 543 ? -35.165 26.956 -25.542 1.00 44.38 543 GLY A CA 1
ATOM 4211 C C . GLY A 1 543 ? -34.034 26.881 -26.581 1.00 44.38 543 GLY A C 1
ATOM 4212 O O . GLY A 1 543 ? -33.709 27.903 -27.178 1.00 44.38 543 GLY A O 1
ATOM 4213 N N . ALA A 1 544 ? -33.413 25.724 -26.833 1.00 45.81 544 ALA A N 1
ATOM 4214 C CA . ALA A 1 544 ? -32.156 25.659 -27.595 1.00 45.81 544 ALA A CA 1
ATOM 4215 C C . ALA A 1 544 ? -32.263 24.836 -28.890 1.00 45.81 544 ALA A C 1
ATOM 4217 O O . ALA A 1 544 ? -31.604 23.812 -29.061 1.00 45.81 544 ALA A O 1
ATOM 4218 N N . ARG A 1 545 ? -33.100 25.274 -29.838 1.00 44.94 545 ARG A N 1
ATOM 4219 C CA . ARG A 1 545 ? -33.073 24.739 -31.212 1.00 44.94 545 ARG A CA 1
ATOM 4220 C C . ARG A 1 545 ? -33.582 25.758 -32.229 1.00 44.94 545 ARG A C 1
ATOM 4222 O O . ARG A 1 545 ? -34.648 25.584 -32.797 1.00 44.94 545 ARG A O 1
ATOM 4229 N N . ASN A 1 546 ? -32.827 26.836 -32.443 1.00 44.81 546 ASN A N 1
ATOM 4230 C CA . ASN A 1 546 ? -32.848 27.601 -33.697 1.00 44.81 546 ASN A CA 1
ATOM 4231 C C . ASN A 1 546 ? -31.741 28.661 -33.702 1.00 44.81 546 ASN A C 1
ATOM 4233 O O . ASN A 1 546 ? -31.961 29.767 -33.231 1.00 44.81 546 ASN A O 1
ATOM 4237 N N . GLN A 1 547 ? -30.568 28.326 -34.252 1.00 43.12 547 GLN A N 1
ATOM 4238 C CA . GLN A 1 547 ? -29.683 29.267 -34.958 1.00 43.12 547 GLN A CA 1
ATOM 4239 C C . GLN A 1 547 ? -28.457 28.522 -35.508 1.00 43.12 547 GLN A C 1
ATOM 4241 O O . GLN A 1 547 ? -27.457 28.329 -34.824 1.00 43.12 547 GLN A O 1
ATOM 4246 N N . LYS A 1 548 ? -28.551 28.076 -36.765 1.00 41.53 548 LYS A N 1
ATOM 4247 C CA . LYS A 1 548 ? -27.398 27.873 -37.659 1.00 41.53 548 LYS A CA 1
ATOM 4248 C C . LYS A 1 548 ? -27.882 27.802 -39.112 1.00 41.53 548 LYS A C 1
ATOM 4250 O O . LYS A 1 548 ? -28.094 26.730 -39.669 1.00 41.53 548 LYS A O 1
ATOM 4255 N N . ARG A 1 549 ? -28.107 28.979 -39.696 1.00 40.22 549 ARG A N 1
ATOM 4256 C CA . ARG A 1 549 ? -28.056 29.261 -41.138 1.00 40.22 549 ARG A CA 1
ATOM 4257 C C . ARG A 1 549 ? -27.641 30.725 -41.283 1.00 40.22 549 ARG A C 1
ATOM 4259 O O . ARG A 1 549 ? -28.318 31.594 -40.741 1.00 40.22 549 ARG A O 1
ATOM 4266 N N . GLY A 1 550 ? -26.518 30.932 -41.957 1.00 41.31 550 GLY A N 1
ATOM 4267 C CA . GLY A 1 550 ? -25.792 32.187 -42.121 1.00 41.31 550 GLY A CA 1
ATOM 4268 C C . GLY A 1 550 ? -24.368 31.838 -42.485 1.00 41.31 550 GLY A C 1
ATOM 4269 O O . GLY A 1 550 ? -23.616 31.549 -41.531 1.00 41.31 550 GLY A O 1
#

Organism: NCBI:txid2934178